Protein AF-A0A8T5UAJ2-F1 (afdb_monomer_lite)

Radius of gyration: 27.17 Å; chains: 1; bounding box: 66×57×68 Å

Foldseek 3Di:
DDLVVVLVQQQCQLVVNADLQQLWHFFPSKIKGKEAQDPPVPPDQAHPPQFAFDWAAPQQVCLVVVVVVPPDDDPDPVVSGPDDLQSLQLLVQLSCSSYVPWQAADAFFRGKIKMWMQHNVRATAIWIFTQGPVGTTITWDDQPRPVDPPDPDRRGDPVNVVSHDDTSNPDDPVRVVVVSVGVVVRSVVGDGHWDWYQHCNVVSQWIWIADPNGTDTDGDPDPPPPFQQDWLALCATRVLVVLLVVLVVLLVVQADPVRCVVQVDHRDLVCSQVSCVSSVVVLVVVLVVVQFLSSLLSSLLNLLQSLADQDPVSLVSNLVLLDLVLVQPQAPDPVSSVSSVVNSVVSNVCSVPRGSGHRDDRDHTYPVNVVVVCVVVVNPDDDDRGHRGRHNDPDPD

pLDDT: mean 83.96, std 14.69, range [37.41, 98.5]

Structure (mmCIF, N/CA/C/O backbone):
data_AF-A0A8T5UAJ2-F1
#
_entry.id   AF-A0A8T5UAJ2-F1
#
loop_
_atom_site.group_PDB
_atom_site.id
_atom_site.type_symbol
_atom_site.label_atom_id
_atom_site.label_alt_id
_atom_site.label_comp_id
_atom_site.label_asym_id
_atom_site.label_entity_id
_atom_site.label_seq_id
_atom_site.pdbx_PDB_ins_code
_atom_site.Cartn_x
_atom_site.Cartn_y
_atom_site.Cartn_z
_atom_site.occupancy
_atom_site.B_iso_or_equiv
_atom_site.auth_seq_id
_atom_site.auth_comp_id
_atom_site.auth_asym_id
_atom_site.auth_atom_id
_atom_site.pdbx_PDB_model_num
ATOM 1 N N . MET A 1 1 ? 13.745 -21.045 -14.277 1.00 70.88 1 MET A N 1
ATOM 2 C CA . MET A 1 1 ? 14.741 -20.626 -15.303 1.00 70.88 1 MET A CA 1
ATOM 3 C C . MET A 1 1 ? 16.163 -20.759 -14.743 1.00 70.88 1 MET A C 1
ATOM 5 O O . MET A 1 1 ? 16.315 -20.588 -13.545 1.00 70.88 1 MET A O 1
ATOM 9 N N . ARG A 1 2 ? 17.197 -21.094 -15.539 1.00 84.75 2 ARG A N 1
ATOM 10 C CA . ARG A 1 2 ? 18.600 -21.159 -15.047 1.00 84.75 2 ARG A CA 1
ATOM 11 C C . ARG A 1 2 ? 19.283 -19.787 -15.145 1.00 84.75 2 ARG A C 1
ATOM 13 O O . ARG A 1 2 ? 19.050 -19.082 -16.123 1.00 84.75 2 ARG A O 1
ATOM 20 N N . ILE A 1 3 ? 20.161 -19.441 -14.202 1.00 87.56 3 ILE A N 1
ATOM 21 C CA . ILE A 1 3 ? 20.827 -18.122 -14.130 1.00 87.56 3 ILE A CA 1
ATOM 22 C C . ILE A 1 3 ? 21.667 -17.830 -15.381 1.00 87.56 3 ILE A C 1
ATOM 24 O O . ILE A 1 3 ? 21.545 -16.761 -15.968 1.00 87.56 3 ILE A O 1
ATOM 28 N N . ASN A 1 4 ? 22.407 -18.814 -15.897 1.00 89.81 4 ASN A N 1
ATOM 29 C CA . ASN A 1 4 ? 23.166 -18.648 -17.146 1.00 89.81 4 ASN A CA 1
ATOM 30 C C . ASN A 1 4 ? 22.282 -18.296 -18.353 1.00 89.81 4 ASN A C 1
ATOM 32 O O . ASN A 1 4 ? 22.700 -17.560 -19.244 1.00 89.81 4 ASN A O 1
ATOM 36 N N . HIS A 1 5 ? 21.049 -18.810 -18.388 1.00 92.25 5 HIS A N 1
ATOM 37 C CA . HIS A 1 5 ? 20.102 -18.453 -19.439 1.00 92.25 5 HIS A CA 1
ATOM 38 C C . HIS A 1 5 ? 19.640 -17.000 -19.294 1.00 92.25 5 HIS A C 1
ATOM 40 O O . HIS A 1 5 ? 19.533 -16.294 -20.289 1.00 92.25 5 HIS A O 1
ATOM 46 N N . LEU A 1 6 ? 19.440 -16.543 -18.058 1.00 91.56 6 LEU A N 1
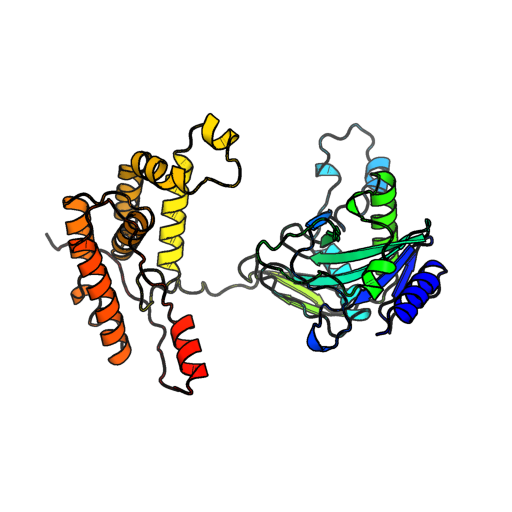ATOM 47 C CA . LEU A 1 6 ? 19.087 -15.164 -17.740 1.00 91.56 6 LEU A CA 1
ATOM 48 C C . LEU A 1 6 ? 20.170 -14.174 -18.186 1.00 91.56 6 LEU A C 1
ATOM 50 O O . LEU A 1 6 ? 19.875 -13.211 -18.888 1.00 91.56 6 LEU A O 1
ATOM 54 N N . ILE A 1 7 ? 21.430 -14.459 -17.854 1.00 94.38 7 ILE A N 1
ATOM 55 C CA . ILE A 1 7 ? 22.586 -13.634 -18.240 1.00 94.38 7 ILE A CA 1
ATOM 56 C C . ILE A 1 7 ? 22.738 -13.575 -19.763 1.00 94.38 7 ILE A C 1
ATOM 58 O O . ILE A 1 7 ? 23.005 -12.513 -20.333 1.00 94.38 7 ILE A O 1
ATOM 62 N N . LYS A 1 8 ? 22.534 -14.714 -20.435 1.00 96.44 8 LYS A N 1
ATOM 63 C CA . LYS A 1 8 ? 22.551 -14.781 -21.896 1.00 96.44 8 LYS A CA 1
ATOM 64 C C . LYS A 1 8 ? 21.455 -13.901 -22.498 1.00 96.44 8 LYS A C 1
ATOM 66 O O . LYS A 1 8 ? 21.767 -13.057 -23.329 1.00 96.44 8 LYS A O 1
ATOM 71 N N . LEU A 1 9 ? 20.208 -14.064 -22.055 1.00 96.94 9 LEU A N 1
ATOM 72 C CA . LEU A 1 9 ? 19.067 -13.313 -22.583 1.00 96.94 9 LEU A CA 1
ATOM 73 C C . LEU A 1 9 ? 19.232 -11.799 -22.399 1.00 96.94 9 LEU A C 1
ATOM 75 O O . LEU A 1 9 ? 18.993 -11.046 -23.338 1.00 96.94 9 LEU A O 1
ATOM 79 N N . VAL A 1 10 ? 19.677 -11.342 -21.222 1.00 96.94 10 VAL A N 1
ATOM 80 C CA . VAL A 1 10 ? 19.832 -9.900 -20.968 1.00 96.94 10 VAL A CA 1
ATOM 81 C C . VAL A 1 10 ? 20.976 -9.319 -21.800 1.00 96.94 10 VAL A C 1
ATOM 83 O O . VAL A 1 10 ? 20.905 -8.179 -22.248 1.00 96.94 10 VAL A O 1
ATOM 86 N N . SER A 1 11 ? 22.017 -10.117 -22.056 1.00 97.69 11 SER A N 1
ATOM 87 C CA . SER A 1 11 ? 23.124 -9.720 -22.926 1.00 97.69 11 SER A CA 1
ATOM 88 C C . SER A 1 11 ? 22.695 -9.641 -24.387 1.00 97.69 11 SER A C 1
ATOM 90 O O . SER A 1 11 ? 22.998 -8.652 -25.040 1.00 97.69 11 SER A O 1
ATOM 92 N N . GLU A 1 12 ? 21.944 -10.628 -24.876 1.00 98.00 12 GLU A N 1
ATOM 93 C CA . GLU A 1 12 ? 21.398 -10.623 -26.237 1.00 98.00 12 GLU A CA 1
ATOM 94 C C . GLU A 1 12 ? 20.466 -9.425 -26.465 1.00 98.00 12 GLU A C 1
ATOM 96 O O . GLU A 1 12 ? 20.562 -8.770 -27.502 1.00 98.00 12 GLU A O 1
ATOM 101 N N . ALA A 1 13 ? 19.627 -9.079 -25.485 1.00 97.69 13 ALA A N 1
ATOM 102 C CA . ALA A 1 13 ? 18.796 -7.880 -25.563 1.00 97.69 13 ALA A CA 1
ATOM 103 C C . ALA A 1 13 ? 19.603 -6.580 -25.584 1.00 97.69 13 ALA A C 1
ATOM 105 O O . ALA A 1 13 ? 19.262 -5.686 -26.358 1.00 97.69 13 ALA A O 1
ATOM 106 N N . ALA A 1 14 ? 20.671 -6.473 -24.787 1.00 97.50 14 ALA A N 1
ATOM 107 C CA . ALA A 1 14 ? 21.584 -5.332 -24.861 1.00 97.50 14 ALA A CA 1
ATOM 108 C C . ALA A 1 14 ? 22.185 -5.181 -26.272 1.00 97.50 14 ALA A C 1
ATOM 110 O O . ALA A 1 14 ? 22.312 -4.065 -26.763 1.00 97.50 14 ALA A O 1
ATOM 111 N N . ASP A 1 15 ? 22.435 -6.293 -26.967 1.00 97.38 15 ASP A N 1
ATOM 112 C CA . ASP A 1 15 ? 22.901 -6.315 -28.361 1.00 97.38 15 ASP A CA 1
ATOM 113 C C . ASP A 1 15 ? 21.762 -6.123 -29.395 1.00 97.38 15 ASP A C 1
ATOM 115 O O . ASP A 1 15 ? 21.952 -6.342 -30.594 1.00 97.38 15 ASP A O 1
ATOM 119 N N . GLY A 1 16 ? 20.554 -5.755 -28.951 1.00 95.12 16 GLY A N 1
ATOM 120 C CA . GLY A 1 16 ? 19.389 -5.492 -29.801 1.00 95.12 16 GLY A CA 1
ATOM 121 C C . GLY A 1 16 ? 18.594 -6.731 -30.230 1.00 95.12 16 GLY A C 1
ATOM 122 O O . GLY A 1 16 ? 17.688 -6.616 -31.056 1.00 95.12 16 GLY A O 1
ATOM 123 N N . LYS A 1 17 ? 18.894 -7.920 -29.690 1.00 97.44 17 LYS A N 1
ATOM 124 C CA . LYS A 1 17 ? 18.150 -9.162 -29.968 1.00 97.44 17 LYS A CA 1
ATOM 125 C C . LYS A 1 17 ? 17.046 -9.362 -28.936 1.00 97.44 17 LYS A C 1
ATOM 127 O O . LYS A 1 17 ? 17.226 -10.011 -27.909 1.00 97.44 17 LYS A O 1
ATOM 132 N N . GLU A 1 18 ? 15.890 -8.785 -29.223 1.00 95.44 18 GLU A N 1
ATOM 133 C CA . GLU A 1 18 ? 14.736 -8.817 -28.326 1.00 95.44 18 GLU A CA 1
ATOM 134 C C . GLU A 1 18 ? 13.964 -10.137 -28.404 1.00 95.44 18 GLU A C 1
ATOM 136 O O . GLU A 1 18 ? 13.929 -10.810 -29.436 1.00 95.44 18 GLU A O 1
ATOM 141 N N . ASN A 1 19 ? 13.298 -10.495 -27.307 1.00 96.81 19 ASN A N 1
ATOM 142 C CA . ASN A 1 19 ? 12.440 -11.669 -27.242 1.00 96.81 19 ASN A CA 1
ATOM 143 C C . ASN A 1 19 ? 11.253 -11.408 -26.309 1.00 96.81 19 ASN A C 1
ATOM 145 O O . ASN A 1 19 ? 11.292 -11.714 -25.117 1.00 96.81 19 ASN A O 1
ATOM 149 N N . PHE A 1 20 ? 10.167 -10.873 -26.870 1.00 96.06 20 PHE A N 1
ATOM 150 C CA . PHE A 1 20 ? 8.977 -10.508 -26.096 1.00 96.06 20 PHE A CA 1
ATOM 151 C C . PHE A 1 20 ? 8.305 -11.710 -25.422 1.00 96.06 20 PHE A C 1
ATOM 153 O O . PHE A 1 20 ? 7.755 -11.558 -24.337 1.00 96.06 20 PHE A O 1
ATOM 160 N N . LYS A 1 21 ? 8.379 -12.911 -26.021 1.00 94.06 21 LYS A N 1
ATOM 161 C CA . LYS A 1 21 ? 7.822 -14.140 -25.419 1.00 94.06 21 LYS A CA 1
ATOM 162 C C . LYS A 1 21 ? 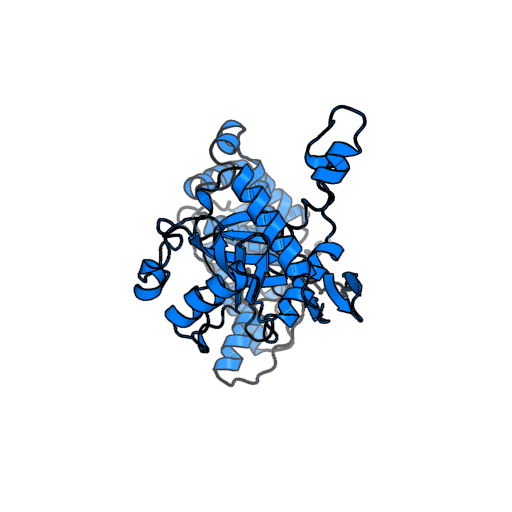8.523 -14.502 -24.117 1.00 94.06 21 LYS A C 1
ATOM 164 O O . LYS A 1 21 ? 7.894 -15.000 -23.193 1.00 94.06 21 LYS A O 1
ATOM 169 N N . GLU A 1 22 ? 9.819 -14.230 -24.064 1.00 94.25 22 GLU A N 1
ATOM 170 C CA . GLU A 1 22 ? 10.644 -14.384 -22.874 1.00 94.25 22 GLU A CA 1
ATOM 171 C C . GLU A 1 22 ? 10.717 -13.081 -22.070 1.00 94.25 22 GLU A C 1
ATOM 173 O O . GLU A 1 22 ? 11.621 -12.936 -21.256 1.00 94.25 22 GLU A O 1
ATOM 178 N N . GLY A 1 23 ? 9.832 -12.102 -22.287 1.00 96.00 23 GLY A N 1
ATOM 179 C CA . GLY A 1 23 ? 9.829 -10.833 -21.557 1.00 96.00 23 GLY A CA 1
ATOM 180 C C . GLY A 1 23 ? 11.151 -10.058 -21.626 1.00 96.00 23 GLY A C 1
ATOM 181 O O . GLY A 1 23 ? 11.521 -9.421 -20.642 1.00 96.00 23 GLY A O 1
ATOM 182 N N . VAL A 1 24 ? 11.895 -10.173 -22.732 1.00 97.44 24 VAL A N 1
ATOM 183 C CA . VAL A 1 24 ? 13.227 -9.576 -22.916 1.00 97.44 24 VAL A CA 1
ATOM 184 C C . VAL A 1 24 ? 13.169 -8.456 -23.949 1.00 97.44 24 VAL A C 1
ATOM 186 O O . VAL A 1 24 ? 12.731 -8.678 -25.081 1.00 97.44 24 VAL A O 1
ATOM 189 N N . ILE A 1 25 ? 13.660 -7.278 -23.578 1.00 98.44 25 ILE A N 1
ATOM 190 C CA . ILE A 1 25 ? 13.761 -6.089 -24.436 1.00 98.44 25 ILE A CA 1
ATOM 191 C C . ILE A 1 25 ? 15.080 -5.364 -24.166 1.00 98.44 25 ILE A C 1
ATOM 193 O O . ILE A 1 25 ? 15.676 -5.553 -23.106 1.00 98.44 25 ILE A O 1
ATOM 197 N N . GLY A 1 26 ? 15.542 -4.518 -25.083 1.00 97.81 26 GLY A N 1
ATOM 198 C CA . GLY A 1 26 ? 16.776 -3.757 -24.858 1.00 97.81 26 GLY A CA 1
ATOM 199 C C . GLY A 1 26 ? 16.869 -2.483 -25.680 1.00 97.81 26 GLY A C 1
ATOM 200 O O . GLY A 1 26 ? 16.211 -2.354 -26.703 1.00 97.81 26 GLY A O 1
ATOM 201 N N . PHE A 1 27 ? 17.645 -1.501 -25.238 1.00 97.25 27 PHE A N 1
ATOM 202 C CA . PHE A 1 27 ? 17.799 -0.218 -25.929 1.00 97.25 27 PHE A CA 1
ATOM 203 C C . PHE A 1 27 ? 19.139 0.423 -25.565 1.00 97.25 27 PHE A C 1
ATOM 205 O O . PHE A 1 27 ? 19.520 0.390 -24.403 1.00 97.25 27 PHE A O 1
ATOM 212 N N . ASN A 1 28 ? 19.862 1.002 -26.530 1.00 94.75 28 ASN A N 1
ATOM 213 C CA . ASN A 1 28 ? 21.161 1.660 -26.302 1.00 94.75 28 ASN A CA 1
ATOM 214 C C . ASN A 1 28 ? 22.142 0.845 -25.432 1.00 94.75 28 ASN A C 1
ATOM 216 O O . ASN A 1 28 ? 22.725 1.367 -24.487 1.00 94.75 28 ASN A O 1
ATOM 220 N N . ASN A 1 29 ? 22.327 -0.444 -25.739 1.00 97.81 29 ASN A N 1
ATOM 221 C CA . ASN A 1 29 ? 23.170 -1.374 -24.972 1.00 97.81 29 ASN A CA 1
ATOM 222 C C . ASN A 1 29 ? 22.697 -1.666 -23.534 1.00 97.81 29 ASN A C 1
ATOM 224 O O . ASN A 1 29 ? 23.410 -2.331 -22.780 1.00 97.81 29 ASN A O 1
ATOM 228 N N . TYR A 1 30 ? 21.497 -1.225 -23.156 1.00 98.44 30 TYR A N 1
ATOM 229 C CA . TYR A 1 30 ? 20.784 -1.755 -22.001 1.00 98.44 30 TYR A CA 1
ATOM 230 C C . TYR A 1 30 ? 19.978 -2.989 -22.397 1.00 98.44 30 TYR A C 1
ATOM 232 O O . TYR A 1 30 ? 19.309 -2.999 -23.430 1.00 98.44 30 TYR A O 1
ATOM 240 N N . GLY A 1 31 ? 20.010 -4.013 -21.552 1.00 98.50 31 GLY A N 1
ATOM 241 C CA . GLY A 1 31 ? 19.143 -5.182 -21.650 1.00 98.50 31 GLY A CA 1
ATOM 242 C C . GLY A 1 31 ? 18.253 -5.291 -20.421 1.00 98.50 31 GLY A C 1
ATOM 243 O O . GLY A 1 31 ? 18.715 -5.072 -19.300 1.00 98.50 31 GLY A O 1
ATOM 244 N N . PHE A 1 32 ? 16.993 -5.662 -20.627 1.00 98.38 32 PHE A N 1
ATOM 245 C CA . PHE A 1 32 ? 15.985 -5.791 -19.582 1.00 98.38 32 PHE A CA 1
ATOM 246 C C . PHE A 1 32 ? 15.244 -7.119 -19.720 1.00 98.38 32 PHE A C 1
ATOM 248 O O . PHE A 1 32 ? 14.798 -7.491 -20.806 1.00 98.38 32 PHE A O 1
ATOM 255 N N . ILE A 1 33 ? 15.078 -7.821 -18.603 1.00 97.19 33 ILE A N 1
ATOM 256 C CA . ILE A 1 33 ? 14.249 -9.025 -18.498 1.00 97.19 33 ILE A CA 1
ATOM 257 C C . ILE A 1 33 ? 13.166 -8.768 -17.461 1.00 97.19 33 ILE A C 1
ATOM 259 O O . ILE A 1 33 ? 13.499 -8.465 -16.321 1.00 97.19 33 ILE A O 1
ATOM 263 N N . PHE A 1 34 ? 11.900 -8.962 -17.826 1.00 95.50 34 PHE A N 1
ATOM 264 C CA . PHE A 1 34 ? 10.745 -8.774 -16.942 1.00 95.50 34 PHE A CA 1
ATOM 265 C C . PHE A 1 34 ? 10.103 -10.101 -16.557 1.00 95.50 34 PHE A C 1
ATOM 267 O O . PHE A 1 34 ? 9.865 -10.961 -17.407 1.00 95.50 34 PHE A O 1
ATOM 274 N N . ARG A 1 35 ? 9.794 -10.290 -15.276 1.00 92.12 35 ARG A N 1
ATOM 275 C CA . ARG A 1 35 ? 9.224 -11.535 -14.746 1.00 92.12 35 ARG A CA 1
ATOM 276 C C . ARG A 1 35 ? 8.264 -11.253 -13.596 1.00 92.12 35 ARG A C 1
ATOM 278 O O . ARG A 1 35 ? 8.435 -10.311 -12.832 1.00 92.12 35 ARG A O 1
ATOM 285 N N . ASN A 1 36 ? 7.261 -12.113 -13.453 1.00 87.81 36 ASN A N 1
ATOM 286 C CA . ASN A 1 36 ? 6.364 -12.072 -12.302 1.00 87.81 36 ASN A CA 1
ATOM 287 C C . ASN A 1 36 ? 7.090 -12.563 -11.032 1.00 87.81 36 ASN A C 1
ATOM 289 O O . ASN A 1 36 ? 7.957 -13.432 -11.126 1.00 87.81 36 ASN A O 1
ATOM 293 N N . PHE A 1 37 ? 6.684 -12.084 -9.857 1.00 77.31 37 PHE A N 1
ATOM 294 C CA . PHE A 1 37 ? 7.199 -12.478 -8.534 1.00 77.31 37 PHE A CA 1
ATOM 295 C C . PHE A 1 37 ? 6.697 -13.853 -8.059 1.00 77.31 37 PHE A C 1
ATOM 297 O O . PHE A 1 37 ? 6.570 -14.113 -6.866 1.00 77.31 37 PHE A O 1
ATOM 304 N N . ASP A 1 38 ? 6.368 -14.751 -8.985 1.00 66.94 38 ASP A N 1
ATOM 305 C CA . ASP A 1 38 ? 5.757 -16.029 -8.647 1.00 66.94 38 ASP A CA 1
ATOM 306 C C . ASP A 1 38 ? 6.746 -16.955 -7.916 1.00 66.94 38 ASP A C 1
ATOM 308 O O . ASP A 1 38 ? 7.627 -17.577 -8.521 1.00 66.94 38 ASP A O 1
ATOM 312 N N . TYR A 1 39 ? 6.560 -17.049 -6.597 1.00 52.44 39 TYR A N 1
ATOM 313 C CA . TYR A 1 39 ? 7.320 -17.910 -5.694 1.00 52.44 39 TYR A CA 1
ATOM 314 C C . TYR A 1 39 ? 7.112 -19.403 -6.001 1.00 52.44 39 TYR A C 1
ATOM 316 O O . TYR A 1 39 ? 8.012 -20.214 -5.782 1.00 52.44 39 TYR A O 1
ATOM 324 N N . ILE A 1 40 ? 5.959 -19.781 -6.570 1.00 51.12 40 ILE A N 1
ATOM 325 C CA . ILE A 1 40 ? 5.617 -21.179 -6.861 1.00 51.12 40 ILE A CA 1
ATOM 326 C C . ILE A 1 40 ? 6.391 -21.674 -8.086 1.00 51.12 40 ILE A C 1
ATOM 328 O O . ILE A 1 40 ? 6.945 -22.774 -8.065 1.00 51.12 40 ILE A O 1
ATOM 332 N N . SER A 1 41 ? 6.491 -20.868 -9.148 1.00 53.31 41 SER A N 1
ATOM 333 C CA . SER A 1 41 ? 7.194 -21.284 -10.370 1.00 53.31 41 SER A CA 1
ATOM 334 C C . SER A 1 41 ? 8.720 -21.141 -10.315 1.00 53.31 41 SER A C 1
ATOM 336 O O . SER A 1 41 ? 9.392 -21.552 -11.265 1.00 53.31 41 SER A O 1
ATOM 338 N N . LYS A 1 42 ? 9.291 -20.581 -9.231 1.00 58.53 42 LYS A N 1
ATOM 339 C CA . LYS A 1 42 ? 10.738 -20.282 -9.088 1.00 58.53 42 LYS A CA 1
ATOM 340 C C . LYS A 1 42 ? 11.312 -19.519 -10.288 1.00 58.53 42 LYS A C 1
ATOM 342 O O . LYS A 1 42 ? 12.479 -19.673 -10.658 1.00 58.53 42 LYS A O 1
ATOM 347 N N . ASN A 1 43 ? 10.460 -18.753 -10.960 1.00 61.44 43 ASN A N 1
ATOM 348 C CA . ASN A 1 43 ? 10.852 -17.964 -12.116 1.00 61.44 43 ASN A CA 1
ATOM 349 C C . ASN A 1 43 ? 11.337 -16.580 -11.720 1.00 61.44 43 ASN A C 1
ATOM 351 O O . ASN A 1 43 ? 11.915 -15.930 -12.578 1.00 61.44 43 ASN A O 1
ATOM 355 N N . SER A 1 44 ? 11.142 -16.181 -10.460 1.00 61.69 44 SER A N 1
ATOM 356 C CA . SER A 1 44 ? 11.777 -15.032 -9.828 1.00 61.69 44 SER A CA 1
ATOM 357 C C . SER A 1 44 ? 12.876 -15.490 -8.878 1.00 61.69 44 SER A C 1
ATOM 359 O O . SER A 1 44 ? 12.707 -16.482 -8.168 1.00 61.69 44 SER A O 1
ATOM 361 N N . PHE A 1 45 ? 13.988 -14.756 -8.855 1.00 67.19 45 PHE A N 1
ATOM 362 C CA . PHE A 1 45 ? 15.027 -14.917 -7.832 1.00 67.19 45 PHE A CA 1
ATOM 363 C C . PHE A 1 45 ? 14.824 -13.978 -6.642 1.00 67.19 45 PHE A C 1
ATOM 365 O O . PHE A 1 45 ? 15.627 -14.021 -5.719 1.00 67.19 45 PHE A O 1
ATOM 372 N N . ILE A 1 46 ? 13.777 -13.146 -6.675 1.00 66.69 46 ILE A N 1
ATOM 373 C CA . ILE A 1 46 ? 13.498 -12.100 -5.690 1.00 66.69 46 ILE A CA 1
ATOM 374 C C . ILE A 1 46 ? 12.077 -12.255 -5.118 1.00 66.69 46 ILE A C 1
ATOM 376 O O . ILE A 1 46 ? 11.167 -12.706 -5.824 1.00 66.69 46 ILE A O 1
ATOM 380 N N . ILE A 1 47 ? 11.883 -11.853 -3.863 1.00 61.75 47 ILE A N 1
ATOM 381 C CA . ILE A 1 47 ? 10.564 -11.713 -3.220 1.00 61.75 47 ILE A CA 1
ATOM 382 C C . ILE A 1 47 ? 10.086 -10.267 -3.445 1.00 61.75 47 ILE A C 1
ATOM 384 O O . ILE A 1 47 ? 10.913 -9.372 -3.551 1.00 61.75 47 ILE A O 1
ATOM 388 N N . GLY A 1 48 ? 8.780 -10.020 -3.596 1.00 58.00 48 GLY A N 1
ATOM 389 C CA . GLY A 1 48 ? 8.245 -8.665 -3.848 1.00 58.00 48 GLY A CA 1
ATOM 390 C C . GLY A 1 48 ? 8.484 -7.672 -2.706 1.00 58.00 48 GLY A C 1
ATOM 391 O O . GLY A 1 48 ? 8.612 -6.471 -2.941 1.00 58.00 48 GLY A O 1
ATOM 392 N N . ASP A 1 49 ? 8.608 -8.190 -1.488 1.00 57.84 49 ASP A N 1
ATOM 393 C CA . ASP A 1 49 ? 8.747 -7.410 -0.266 1.00 57.84 49 ASP A CA 1
ATOM 394 C C . ASP A 1 49 ? 10.211 -7.014 -0.023 1.00 57.84 49 ASP A C 1
ATOM 396 O O . ASP A 1 49 ? 11.083 -7.873 0.097 1.00 57.84 49 ASP A O 1
ATOM 400 N N . GLY A 1 50 ? 10.486 -5.709 0.104 1.00 61.56 50 GLY A N 1
ATOM 401 C CA . GLY A 1 50 ? 11.787 -5.202 0.569 1.00 61.56 50 GLY A CA 1
ATOM 402 C C . GLY A 1 50 ? 12.607 -4.378 -0.428 1.00 61.56 50 GLY A C 1
ATOM 403 O O . GLY A 1 50 ? 13.691 -3.919 -0.067 1.00 61.56 50 GLY A O 1
ATOM 404 N N . SER A 1 51 ? 12.116 -4.129 -1.649 1.00 73.44 51 SER A N 1
ATOM 405 C CA . SER A 1 51 ? 12.788 -3.184 -2.554 1.00 73.44 51 SER A CA 1
ATOM 406 C C . SER A 1 51 ? 12.593 -1.740 -2.084 1.00 73.44 51 SER A C 1
ATOM 408 O O . SER A 1 51 ? 11.461 -1.312 -1.856 1.00 73.44 51 SER A O 1
ATOM 410 N N . SER A 1 52 ? 13.676 -0.968 -2.006 1.00 80.94 52 SER A N 1
ATOM 411 C CA . SER A 1 52 ? 13.614 0.461 -1.689 1.00 80.94 52 SER A CA 1
ATOM 412 C C . SER A 1 52 ? 13.398 1.277 -2.951 1.00 80.94 52 SER A C 1
ATOM 414 O O . SER A 1 52 ? 14.038 1.023 -3.971 1.00 80.94 52 SER A O 1
ATOM 416 N N . LYS A 1 53 ? 12.529 2.289 -2.894 1.00 86.19 53 LYS A N 1
ATOM 417 C CA . LYS A 1 53 ? 12.305 3.181 -4.037 1.00 86.19 53 LYS A CA 1
ATOM 418 C C . LYS A 1 53 ? 13.617 3.866 -4.445 1.00 86.19 53 LYS A C 1
ATOM 420 O O . LYS A 1 53 ? 14.225 4.559 -3.635 1.00 86.19 53 LYS A O 1
ATOM 425 N N . LEU A 1 54 ? 14.009 3.697 -5.708 1.00 88.31 54 LEU A N 1
ATOM 426 C CA . LEU A 1 54 ? 15.152 4.363 -6.332 1.00 88.31 54 LEU A CA 1
ATOM 427 C C . LEU A 1 54 ? 14.713 5.680 -6.978 1.00 88.31 54 LEU A C 1
ATOM 429 O O . LEU A 1 54 ? 15.209 6.747 -6.630 1.00 88.31 54 LEU A O 1
ATOM 433 N N . CYS A 1 55 ? 13.758 5.611 -7.905 1.00 87.50 55 CYS A N 1
ATOM 434 C CA . CYS A 1 55 ? 13.277 6.768 -8.656 1.00 87.50 55 CYS A CA 1
ATOM 435 C C . CYS A 1 55 ? 11.823 6.583 -9.113 1.00 87.50 55 CYS A C 1
ATOM 437 O O . CYS A 1 55 ? 11.284 5.474 -9.119 1.00 87.50 55 CYS A O 1
ATOM 439 N N . SER A 1 56 ? 11.171 7.690 -9.471 1.00 85.56 56 SER A N 1
ATOM 440 C CA . SER A 1 56 ? 9.914 7.663 -10.228 1.00 85.56 56 SER A CA 1
ATOM 441 C C . SER A 1 56 ? 10.216 7.622 -11.728 1.00 85.56 56 SER A C 1
ATOM 443 O O . SER A 1 56 ? 11.227 8.169 -12.160 1.00 85.56 56 SER A O 1
ATOM 445 N N . ILE A 1 57 ? 9.312 7.048 -12.515 1.00 84.38 57 ILE A N 1
ATOM 446 C CA . ILE A 1 57 ? 9.383 6.990 -13.984 1.00 84.38 57 ILE A CA 1
ATOM 447 C C . ILE A 1 57 ? 8.055 7.432 -14.598 1.00 84.38 57 ILE A C 1
ATOM 449 O O . ILE A 1 57 ? 7.077 7.607 -13.875 1.00 84.38 57 ILE A O 1
ATOM 453 N N . GLY A 1 58 ? 8.018 7.715 -15.902 1.00 72.94 58 GLY A N 1
ATOM 454 C CA . GLY A 1 58 ? 6.842 8.274 -16.581 1.00 72.94 58 GLY A CA 1
ATOM 455 C C . GLY A 1 58 ? 6.601 9.762 -16.296 1.00 72.94 58 GLY A C 1
ATOM 456 O O . GLY A 1 58 ? 6.182 10.507 -17.182 1.00 72.94 58 GLY A O 1
ATOM 457 N N . ALA A 1 59 ? 6.972 10.242 -15.102 1.00 57.66 59 ALA A N 1
ATOM 458 C CA . ALA A 1 59 ? 6.961 11.660 -14.728 1.00 57.66 59 ALA A CA 1
ATOM 459 C C . ALA A 1 59 ? 7.971 12.513 -15.525 1.00 57.66 59 ALA A C 1
ATOM 461 O O . ALA A 1 59 ? 7.792 13.726 -15.639 1.00 57.66 59 ALA A O 1
ATOM 462 N N . PHE A 1 60 ? 9.008 11.878 -16.082 1.00 51.12 60 PHE A N 1
ATOM 463 C CA . PHE A 1 60 ? 10.084 12.525 -16.839 1.00 51.12 60 PHE A CA 1
ATOM 464 C C . PHE A 1 60 ? 9.797 12.641 -18.338 1.00 51.12 60 PHE A C 1
ATOM 466 O O . PHE A 1 60 ? 10.562 13.282 -19.065 1.00 51.12 60 PHE A O 1
ATOM 473 N N . LYS A 1 61 ? 8.671 12.085 -18.806 1.00 52.41 61 LYS A N 1
ATOM 474 C CA . LYS A 1 61 ? 8.274 12.180 -20.206 1.00 52.41 61 LYS A CA 1
ATOM 475 C C . LYS A 1 61 ? 8.210 13.652 -20.623 1.00 52.41 61 LYS A C 1
ATOM 477 O O . LYS A 1 61 ? 7.463 14.468 -20.068 1.00 52.41 61 LYS A O 1
ATOM 482 N N . ASP A 1 62 ? 9.018 13.971 -21.628 1.00 50.69 62 ASP A N 1
ATOM 483 C CA . ASP A 1 62 ? 9.190 15.298 -22.209 1.00 50.69 62 ASP A CA 1
ATOM 484 C C . ASP A 1 62 ? 9.934 16.332 -21.346 1.00 50.69 62 ASP A C 1
ATOM 486 O O . ASP A 1 62 ? 9.916 17.496 -21.724 1.00 50.69 62 ASP A O 1
ATOM 490 N N . ILE A 1 63 ? 10.594 15.989 -20.230 1.00 58.72 63 ILE A N 1
ATOM 491 C CA . ILE A 1 63 ? 11.349 16.999 -19.453 1.00 58.72 63 ILE A CA 1
ATOM 492 C C . ILE A 1 63 ? 12.433 17.651 -20.304 1.00 58.72 63 ILE A C 1
ATOM 494 O O . ILE A 1 63 ? 12.513 18.875 -20.334 1.00 58.72 63 ILE A O 1
ATOM 498 N N . TYR A 1 64 ? 13.197 16.860 -21.059 1.00 52.38 64 TYR A N 1
ATOM 499 C CA . TYR A 1 64 ? 14.214 17.393 -21.963 1.00 52.38 64 TYR A CA 1
ATOM 500 C C . TYR A 1 64 ? 13.591 18.303 -23.034 1.00 52.38 64 TYR A C 1
ATOM 502 O O . TYR A 1 64 ? 13.965 19.468 -23.151 1.00 52.38 64 TYR A O 1
ATOM 510 N N . ARG A 1 65 ? 12.547 17.832 -23.734 1.00 58.59 65 ARG A N 1
ATOM 511 C CA . ARG A 1 65 ? 11.809 18.632 -24.729 1.00 58.59 65 ARG A CA 1
ATOM 512 C C . ARG A 1 65 ? 11.249 19.931 -24.133 1.00 58.59 65 ARG A C 1
ATOM 514 O O . ARG A 1 65 ? 11.445 20.994 -24.703 1.00 58.59 65 ARG A O 1
ATOM 521 N N . LYS A 1 66 ? 10.612 19.871 -22.964 1.00 60.25 66 LYS A N 1
ATOM 522 C CA . LYS A 1 66 ? 10.036 21.032 -22.268 1.00 60.25 66 LYS A CA 1
ATOM 523 C C . LYS A 1 66 ? 11.110 21.991 -21.774 1.00 60.25 66 LYS A C 1
ATOM 525 O O . LYS A 1 66 ? 10.910 23.196 -21.831 1.00 60.25 66 LYS A O 1
ATOM 530 N N . SER A 1 67 ? 12.253 21.475 -21.321 1.00 60.06 67 SER A N 1
ATOM 531 C CA . SER A 1 67 ? 13.393 22.306 -20.928 1.00 60.06 67 SER A CA 1
ATOM 532 C C . SER A 1 67 ? 13.952 23.098 -22.114 1.00 60.06 67 SER A C 1
ATOM 534 O O . SER A 1 67 ? 14.360 24.239 -21.934 1.00 60.06 67 SER A O 1
ATOM 536 N N . LEU A 1 68 ? 13.884 22.531 -23.327 1.00 61.00 68 LEU A N 1
ATOM 537 C CA . LEU A 1 68 ? 14.236 23.209 -24.577 1.00 61.00 68 LEU A CA 1
ATOM 538 C C . LEU A 1 68 ? 13.146 24.186 -25.064 1.00 61.00 68 LEU A C 1
ATOM 540 O O . LEU A 1 68 ? 13.470 25.199 -25.677 1.00 61.00 68 LEU A O 1
ATOM 544 N N . GLU A 1 69 ? 11.865 23.898 -24.808 1.00 63.97 69 GLU A N 1
ATOM 545 C CA . GLU A 1 69 ? 10.719 24.746 -25.193 1.00 63.97 69 GLU A CA 1
ATOM 546 C C . GLU A 1 69 ? 10.492 25.940 -24.242 1.00 63.97 69 GLU A C 1
ATOM 548 O O . GLU A 1 69 ? 9.869 26.936 -24.620 1.00 63.97 69 GLU A O 1
ATOM 553 N N . LEU A 1 70 ? 10.996 25.871 -23.007 1.00 65.69 70 LEU A N 1
ATOM 554 C CA . LEU A 1 70 ? 10.898 26.944 -22.021 1.00 65.69 70 LEU A CA 1
ATOM 555 C C . LEU A 1 70 ? 11.832 28.108 -22.392 1.00 65.69 70 LEU A C 1
ATOM 557 O O . LEU A 1 70 ? 13.011 28.126 -22.051 1.00 65.69 70 LEU A O 1
ATOM 561 N N . GLN A 1 71 ? 11.283 29.139 -23.039 1.00 51.03 71 GLN A N 1
ATOM 562 C CA . GLN A 1 71 ? 11.972 30.415 -23.288 1.00 51.03 71 GLN A CA 1
ATOM 563 C C . GLN A 1 71 ? 12.050 31.299 -22.021 1.00 51.03 71 GLN A C 1
ATOM 565 O O . GLN A 1 71 ? 11.664 32.467 -22.036 1.00 51.03 71 GLN A O 1
ATOM 570 N N . GLY A 1 72 ? 12.506 30.751 -20.891 1.00 66.81 72 GLY A N 1
ATOM 571 C CA . GLY A 1 72 ? 12.644 31.493 -19.635 1.00 66.81 72 GLY A CA 1
ATOM 572 C C . GLY A 1 72 ? 13.052 30.628 -18.436 1.00 66.81 72 GLY A C 1
ATOM 573 O O . GLY A 1 72 ? 13.031 29.401 -18.522 1.00 66.81 72 GLY A O 1
ATOM 574 N N . PRO A 1 73 ? 13.432 31.248 -17.301 1.00 54.81 73 PRO A N 1
ATOM 575 C CA . PRO A 1 73 ? 13.837 30.520 -16.105 1.00 54.81 73 PRO A CA 1
ATOM 576 C C . PRO A 1 73 ? 12.667 29.731 -15.506 1.00 54.81 73 PRO A C 1
ATOM 578 O O . PRO A 1 73 ? 11.547 30.230 -15.373 1.00 54.81 73 PRO A O 1
ATOM 581 N N . LEU A 1 74 ? 12.958 28.494 -15.108 1.00 57.38 74 LEU A N 1
ATOM 582 C CA . LEU A 1 74 ? 12.030 27.607 -14.417 1.00 57.38 74 LEU A CA 1
ATOM 583 C C . LEU A 1 74 ? 11.581 28.208 -13.083 1.00 57.38 74 LEU A C 1
ATOM 585 O O . LEU A 1 74 ? 12.402 28.450 -12.200 1.00 57.38 74 LEU A O 1
ATOM 589 N N . LYS A 1 75 ? 10.268 28.425 -12.931 1.00 60.03 75 LYS A N 1
ATOM 590 C CA . LYS A 1 75 ? 9.673 28.920 -11.680 1.00 60.03 75 LYS A CA 1
ATOM 591 C C . LYS A 1 75 ? 9.674 27.844 -10.591 1.00 60.03 75 LYS A C 1
ATOM 593 O O . LYS A 1 75 ? 9.878 28.170 -9.425 1.00 60.03 75 LYS A O 1
ATOM 598 N N . SER A 1 76 ? 9.475 26.576 -10.960 1.00 52.22 76 SER A N 1
ATOM 599 C CA . SER A 1 76 ? 9.549 25.429 -10.054 1.00 52.22 76 SER A CA 1
ATOM 600 C C . SER A 1 76 ? 9.897 24.130 -10.800 1.00 52.22 76 SER A C 1
ATOM 602 O O . SER A 1 76 ? 9.361 23.895 -11.882 1.00 52.22 76 SER A O 1
ATOM 604 N N . PRO A 1 77 ? 10.697 23.211 -10.217 1.00 50.16 77 PRO A N 1
ATOM 605 C CA . PRO A 1 77 ? 10.911 21.864 -10.765 1.00 50.16 77 PRO A CA 1
ATOM 606 C C . PRO A 1 77 ? 9.616 21.059 -10.971 1.00 50.16 77 PRO A C 1
ATOM 608 O O . PRO A 1 77 ? 9.566 20.173 -11.821 1.00 50.16 77 PRO A O 1
ATOM 611 N N . LYS A 1 78 ? 8.547 21.380 -10.224 1.00 53.25 78 LYS A N 1
ATOM 612 C CA . LYS A 1 78 ? 7.221 20.760 -10.397 1.00 53.25 78 LYS A CA 1
ATOM 613 C C . LYS A 1 78 ? 6.579 21.097 -11.745 1.00 53.25 78 LYS A C 1
ATOM 615 O O . LYS A 1 78 ? 5.796 20.295 -12.234 1.00 53.25 78 LYS A O 1
ATOM 620 N N . ASP A 1 79 ? 6.944 22.221 -12.360 1.00 51.97 79 ASP A N 1
ATOM 621 C CA . ASP A 1 79 ? 6.383 22.665 -13.643 1.00 51.97 79 ASP A CA 1
ATOM 622 C C . ASP A 1 79 ? 6.864 21.792 -14.823 1.00 51.97 79 ASP A C 1
ATOM 624 O O . ASP A 1 79 ? 6.255 21.788 -15.891 1.00 51.97 79 ASP A O 1
ATOM 628 N N . LEU A 1 80 ? 7.939 21.015 -14.631 1.00 53.53 80 LEU A N 1
ATOM 629 C CA . LEU A 1 80 ? 8.435 20.030 -15.604 1.00 53.53 80 LEU A CA 1
ATOM 630 C C . LEU A 1 80 ? 7.740 18.668 -15.474 1.00 53.53 80 LEU A C 1
ATOM 632 O O . LEU A 1 80 ? 7.622 17.928 -16.456 1.00 53.53 80 LEU A O 1
ATOM 636 N N . LEU A 1 81 ? 7.265 18.344 -14.269 1.00 53.47 81 LEU A N 1
ATOM 637 C CA . LEU A 1 81 ? 6.744 17.035 -13.886 1.00 53.47 81 LEU A CA 1
ATOM 638 C C . LEU A 1 81 ? 5.223 16.980 -14.099 1.00 53.47 81 LEU A C 1
ATOM 640 O O . LEU A 1 81 ? 4.440 17.130 -13.164 1.00 53.47 81 LEU A O 1
ATOM 644 N N . ASN A 1 82 ? 4.787 16.718 -15.334 1.00 54.19 82 ASN A N 1
ATOM 645 C CA . ASN A 1 82 ? 3.381 16.401 -15.620 1.00 54.19 82 ASN A CA 1
ATOM 646 C C . ASN A 1 82 ? 3.133 14.910 -15.390 1.00 54.19 82 ASN A C 1
ATOM 648 O O . ASN A 1 82 ? 3.075 14.128 -16.341 1.00 54.19 82 ASN A O 1
ATOM 652 N N . TYR A 1 83 ? 2.976 14.517 -14.128 1.00 67.25 83 TYR A N 1
ATOM 653 C CA . TYR A 1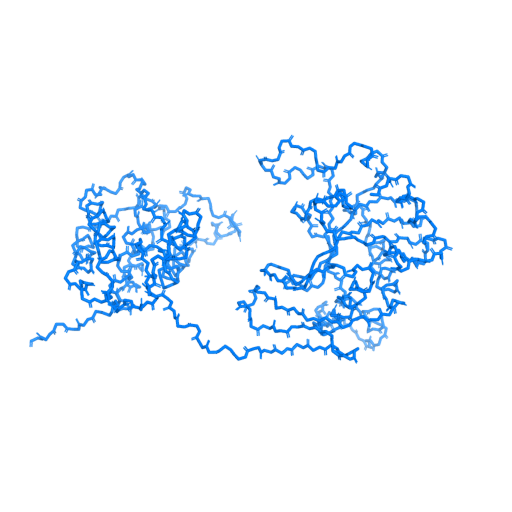 83 ? 2.476 13.184 -13.817 1.00 67.25 83 TYR A CA 1
ATOM 654 C C . TYR A 1 83 ? 1.079 13.009 -14.433 1.00 67.25 83 TYR A C 1
ATOM 656 O O . TYR A 1 83 ? 0.133 13.704 -14.061 1.00 67.25 83 TYR A O 1
ATOM 664 N N . ASN A 1 84 ? 0.954 12.097 -15.400 1.00 76.31 84 ASN A N 1
ATOM 665 C CA . ASN A 1 84 ? -0.321 11.730 -16.002 1.00 76.31 84 ASN A CA 1
ATOM 666 C C . ASN A 1 84 ? -0.534 10.222 -15.822 1.00 76.31 84 ASN A C 1
ATOM 668 O O . ASN A 1 84 ? 0.086 9.443 -16.552 1.00 76.31 84 ASN A O 1
ATOM 672 N N . PRO A 1 85 ? -1.445 9.797 -14.928 1.00 79.69 85 PRO A N 1
ATOM 673 C CA . PRO A 1 85 ? -1.637 8.383 -14.631 1.00 79.69 85 PRO A CA 1
ATOM 674 C C . PRO A 1 85 ? -2.018 7.576 -15.875 1.00 79.69 85 PRO A C 1
ATOM 676 O O . PRO A 1 85 ? -1.623 6.425 -15.985 1.00 79.69 85 PRO A O 1
ATOM 679 N N . LYS A 1 86 ? -2.703 8.167 -16.867 1.00 87.56 86 LYS A N 1
ATOM 680 C CA . LYS A 1 86 ? -3.060 7.462 -18.110 1.00 87.56 86 LYS A CA 1
ATOM 681 C C . LYS A 1 86 ? -1.850 7.105 -18.970 1.00 87.56 86 LYS A C 1
ATOM 683 O O . LYS A 1 86 ? -1.910 6.116 -19.692 1.00 87.56 86 LYS A O 1
ATOM 688 N N . HIS A 1 87 ? -0.784 7.904 -18.945 1.00 85.38 87 HIS A N 1
ATOM 689 C CA . HIS A 1 87 ? 0.426 7.583 -19.706 1.00 85.38 87 HIS A CA 1
ATOM 690 C C . HIS A 1 87 ? 1.163 6.400 -19.088 1.00 85.38 87 HIS A C 1
ATOM 692 O O . HIS A 1 87 ? 1.578 5.496 -19.806 1.00 85.38 87 HIS A O 1
ATOM 698 N N . ASP A 1 88 ? 1.235 6.376 -17.766 1.00 88.75 88 ASP A N 1
ATOM 699 C CA . ASP A 1 88 ? 1.845 5.298 -17.000 1.00 88.75 88 ASP A CA 1
ATOM 700 C C . ASP A 1 88 ? 1.165 3.938 -17.238 1.00 88.75 88 ASP A C 1
ATOM 702 O O . ASP A 1 88 ? 1.826 2.899 -17.249 1.00 88.75 88 ASP A O 1
ATOM 706 N N . LEU A 1 89 ? -0.144 3.924 -17.530 1.00 93.19 89 LEU A N 1
ATOM 707 C CA . LEU A 1 89 ? -0.862 2.690 -17.875 1.00 93.19 89 LEU A CA 1
ATOM 708 C C . LEU A 1 89 ? -0.326 2.020 -19.148 1.00 93.19 89 LEU A C 1
ATOM 710 O O . LEU A 1 89 ? -0.443 0.801 -19.265 1.00 93.19 89 LEU A O 1
ATOM 714 N N . TYR A 1 90 ? 0.308 2.756 -20.072 1.00 94.31 90 TYR A N 1
ATOM 715 C CA . TYR A 1 90 ? 0.977 2.137 -21.224 1.00 94.31 90 TYR A CA 1
ATOM 716 C C . TYR A 1 90 ? 2.125 1.225 -20.798 1.00 94.31 90 TYR A C 1
ATOM 718 O O . TYR A 1 90 ? 2.294 0.166 -21.399 1.00 94.31 90 TYR A O 1
ATOM 726 N N . PHE A 1 91 ? 2.850 1.557 -19.726 1.00 95.00 91 PHE A N 1
ATOM 727 C CA . PHE A 1 91 ? 3.833 0.631 -19.169 1.00 95.00 91 PHE A CA 1
ATOM 728 C C . PHE A 1 91 ? 3.153 -0.635 -18.650 1.00 95.00 91 PHE A C 1
ATOM 730 O O . PHE A 1 91 ? 3.613 -1.731 -18.950 1.00 95.00 91 PHE A O 1
ATOM 737 N N . GLY A 1 92 ? 2.011 -0.505 -17.970 1.00 95.12 92 GLY A N 1
ATOM 738 C CA . GLY A 1 92 ? 1.200 -1.652 -17.555 1.00 95.12 92 GLY A CA 1
ATOM 739 C C . GLY A 1 92 ? 0.826 -2.564 -18.729 1.00 95.12 92 GLY A C 1
ATOM 740 O O . GLY A 1 92 ? 1.019 -3.775 -18.657 1.00 95.12 92 GLY A O 1
ATOM 741 N N . GLY A 1 93 ? 0.373 -1.999 -19.850 1.00 96.75 93 GLY A N 1
ATOM 742 C CA . GLY A 1 93 ? -0.008 -2.783 -21.029 1.00 96.75 93 GLY A CA 1
ATOM 743 C C . GLY A 1 93 ? 1.178 -3.412 -21.766 1.00 96.75 93 GLY A C 1
ATOM 744 O O . GLY A 1 93 ? 1.071 -4.549 -22.228 1.00 96.75 93 GLY A O 1
ATOM 745 N N . ALA A 1 94 ? 2.325 -2.728 -21.831 1.00 97.31 94 ALA A N 1
ATOM 746 C CA . ALA A 1 94 ? 3.576 -3.303 -22.330 1.00 97.31 94 ALA A CA 1
ATOM 747 C C . ALA A 1 94 ? 4.029 -4.481 -21.450 1.00 97.31 94 ALA A C 1
ATOM 749 O O . ALA A 1 94 ? 4.345 -5.563 -21.945 1.00 97.31 94 ALA A O 1
ATOM 750 N N . LEU A 1 95 ? 3.979 -4.312 -20.128 1.00 96.94 95 LEU A N 1
ATOM 751 C CA . LEU A 1 95 ? 4.317 -5.360 -19.170 1.00 96.94 95 LEU A CA 1
ATOM 752 C C . LEU A 1 95 ? 3.338 -6.534 -19.214 1.00 96.94 95 LEU A C 1
ATOM 754 O O . LEU A 1 95 ? 3.776 -7.672 -19.080 1.00 96.94 95 LEU A O 1
ATOM 758 N N . ARG A 1 96 ? 2.043 -6.303 -19.468 1.00 96.38 96 ARG A N 1
ATOM 759 C CA . ARG A 1 96 ? 1.074 -7.383 -19.721 1.00 96.38 96 ARG A CA 1
ATOM 760 C C . ARG A 1 96 ? 1.490 -8.230 -20.922 1.00 96.38 96 ARG A C 1
ATOM 762 O O . ARG A 1 96 ? 1.344 -9.445 -20.873 1.00 96.38 96 ARG A O 1
ATOM 769 N N . THR A 1 97 ? 2.020 -7.615 -21.978 1.0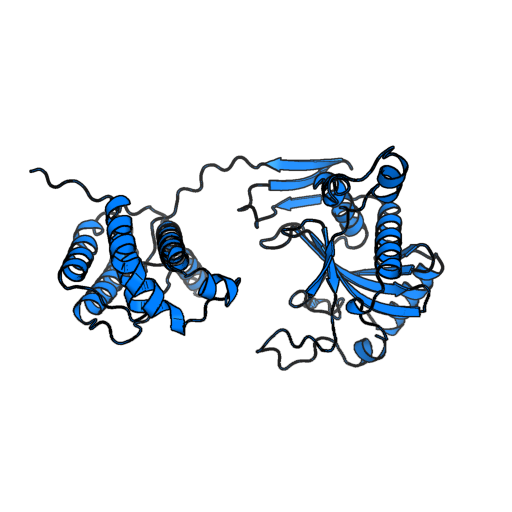0 97.06 97 THR A N 1
ATOM 770 C CA . THR A 1 97 ? 2.518 -8.339 -23.157 1.00 97.06 97 THR A CA 1
ATOM 771 C C . THR A 1 97 ? 3.766 -9.160 -22.835 1.00 97.06 97 THR A C 1
ATOM 773 O O . THR A 1 97 ? 3.847 -10.323 -23.226 1.00 97.06 97 THR A O 1
ATOM 776 N N . LEU A 1 98 ? 4.727 -8.580 -22.107 1.00 97.06 98 LEU A N 1
ATOM 777 C CA . LEU A 1 98 ? 5.979 -9.255 -21.732 1.00 97.06 98 LEU A CA 1
ATOM 778 C C . LEU A 1 98 ? 5.784 -10.329 -20.656 1.00 97.06 98 LEU A C 1
ATOM 780 O O . LEU A 1 98 ? 6.522 -11.311 -20.610 1.00 97.06 98 LEU A O 1
ATOM 784 N N . VAL A 1 99 ? 4.798 -10.138 -19.779 1.00 95.38 99 VAL A N 1
ATOM 785 C CA . VAL A 1 99 ? 4.482 -11.011 -18.647 1.00 95.38 99 VAL A CA 1
ATOM 786 C C . VAL A 1 99 ? 2.968 -11.288 -18.635 1.00 95.38 99 VAL A C 1
ATOM 788 O O . VAL A 1 99 ? 2.235 -10.736 -17.810 1.00 95.38 99 VAL A O 1
ATOM 791 N N . PRO A 1 100 ? 2.466 -12.186 -19.509 1.00 92.88 100 PRO A N 1
ATOM 792 C CA . PRO A 1 100 ? 1.026 -12.423 -19.684 1.00 92.88 100 PRO A CA 1
ATOM 793 C C . PRO A 1 100 ? 0.282 -12.892 -18.432 1.00 92.88 100 PRO A C 1
ATOM 795 O O . PRO A 1 100 ? -0.928 -12.719 -18.330 1.00 92.88 100 PRO A O 1
ATOM 798 N N . ASN A 1 101 ? 0.995 -13.469 -17.465 1.00 89.50 101 ASN A N 1
ATOM 799 C CA . ASN A 1 101 ? 0.425 -13.950 -16.205 1.00 89.50 101 ASN A CA 1
ATOM 800 C C . ASN A 1 101 ? 0.506 -12.913 -15.071 1.00 89.50 101 ASN A C 1
ATOM 802 O O . ASN A 1 101 ? 0.204 -13.242 -13.924 1.00 89.50 101 ASN A O 1
ATOM 806 N N . MET A 1 102 ? 0.945 -11.681 -15.355 1.00 89.62 102 MET A N 1
ATOM 807 C CA . MET A 1 102 ? 0.976 -10.601 -14.370 1.00 89.62 102 MET A CA 1
ATOM 808 C C . MET A 1 102 ? -0.447 -10.239 -13.940 1.00 89.62 102 MET A C 1
ATOM 810 O O . MET A 1 102 ? -1.350 -10.133 -14.776 1.00 89.62 102 MET A O 1
ATOM 814 N N . LYS A 1 103 ? -0.646 -10.061 -12.633 1.00 89.06 103 LYS A N 1
ATOM 815 C CA . LYS A 1 103 ? -1.916 -9.602 -12.067 1.00 89.06 103 LYS A CA 1
ATOM 816 C C . LYS A 1 103 ? -1.923 -8.079 -11.996 1.00 89.06 103 LYS A C 1
ATOM 818 O O . LYS A 1 103 ? -0.885 -7.470 -11.759 1.00 89.06 103 LYS A O 1
ATOM 823 N N . PHE A 1 104 ? -3.102 -7.507 -12.197 1.00 90.50 104 PHE A N 1
ATOM 824 C CA . PHE A 1 104 ? -3.351 -6.079 -12.078 1.00 90.50 104 PHE A CA 1
ATOM 825 C C . PHE A 1 104 ? -4.398 -5.853 -10.994 1.00 90.50 104 PHE A C 1
ATOM 827 O O . PHE A 1 104 ? -5.407 -6.555 -10.942 1.00 90.50 104 PHE A O 1
ATOM 834 N N . GLY A 1 105 ? -4.139 -4.873 -10.142 1.00 85.69 105 GLY A N 1
ATOM 835 C CA . GLY A 1 105 ? -4.893 -4.574 -8.935 1.00 85.69 105 GLY A CA 1
ATOM 836 C C . GLY A 1 105 ? -4.182 -5.038 -7.667 1.00 85.69 105 GLY A C 1
ATOM 837 O O . GLY A 1 105 ? -3.358 -5.954 -7.688 1.00 85.69 105 GLY A O 1
ATOM 838 N N . GLY A 1 106 ? -4.512 -4.385 -6.559 1.00 83.56 106 GLY A N 1
ATOM 839 C CA . GLY A 1 106 ? -3.900 -4.635 -5.258 1.00 83.56 106 GLY A CA 1
ATOM 840 C C . GLY A 1 106 ? -3.970 -3.415 -4.347 1.00 83.56 106 GLY A C 1
ATOM 841 O O . GLY A 1 106 ? -4.267 -2.314 -4.811 1.00 83.56 106 GLY A O 1
ATOM 842 N N . TYR A 1 107 ? -3.697 -3.633 -3.056 1.00 76.44 107 TYR A N 1
ATOM 843 C CA . TYR A 1 107 ? -3.736 -2.595 -2.023 1.00 76.44 107 TYR A CA 1
ATOM 844 C C . TYR A 1 107 ? -2.689 -1.511 -2.265 1.00 76.44 107 TYR A C 1
ATOM 846 O O . TYR A 1 107 ? -3.053 -0.411 -2.638 1.00 76.44 107 TYR A O 1
ATOM 854 N N . GLU A 1 108 ? -1.396 -1.806 -2.152 1.00 78.06 108 GLU A N 1
ATOM 855 C CA . GLU A 1 108 ? -0.354 -0.763 -2.235 1.00 78.06 108 GLU A CA 1
ATOM 856 C C . GLU A 1 108 ? 0.161 -0.496 -3.657 1.00 78.06 108 GLU A C 1
ATOM 858 O O . GLU A 1 108 ? 0.820 0.513 -3.920 1.00 78.06 108 GLU A O 1
ATOM 863 N N . SER A 1 109 ? -0.109 -1.410 -4.593 1.00 86.12 109 SER A N 1
ATOM 864 C CA . SER A 1 109 ? 0.346 -1.298 -5.980 1.00 86.12 109 SER A CA 1
ATOM 865 C C . SER A 1 109 ? -0.683 -1.848 -6.963 1.00 86.12 109 SER A C 1
ATOM 867 O O . SER A 1 109 ? -1.328 -2.862 -6.705 1.00 86.12 109 SER A O 1
ATOM 869 N N . LEU A 1 110 ? -0.828 -1.171 -8.105 1.00 89.00 110 LEU A N 1
ATOM 870 C CA . LEU A 1 110 ? -1.658 -1.630 -9.222 1.00 89.00 110 LEU A CA 1
ATOM 871 C C . LEU A 1 110 ? -0.975 -2.784 -9.964 1.00 89.00 110 LEU A C 1
ATOM 873 O O . LEU A 1 110 ? -1.639 -3.705 -10.425 1.00 89.00 110 LEU A O 1
ATOM 877 N N . PHE A 1 111 ? 0.345 -2.731 -10.095 1.00 91.31 111 PHE A N 1
ATOM 878 C CA . PHE A 1 111 ? 1.167 -3.842 -10.555 1.00 91.31 111 PHE A CA 1
ATOM 879 C C . PHE A 1 111 ? 2.584 -3.674 -10.015 1.00 91.31 111 PHE A C 1
ATOM 881 O O . PHE A 1 111 ? 3.040 -2.558 -9.758 1.00 91.31 111 PHE A O 1
ATOM 888 N N . HIS A 1 112 ? 3.302 -4.783 -9.919 1.00 90.88 112 HIS A N 1
ATOM 889 C CA . HIS A 1 112 ? 4.746 -4.805 -9.761 1.00 90.88 112 HIS A CA 1
ATOM 890 C C . HIS A 1 112 ? 5.317 -5.977 -10.558 1.00 90.88 112 HIS A C 1
ATOM 892 O O . HIS A 1 112 ? 4.692 -7.029 -10.695 1.00 90.88 112 HIS A O 1
ATOM 898 N N . VAL A 1 113 ? 6.507 -5.794 -11.109 1.00 91.94 113 VAL A N 1
ATOM 899 C CA . VAL A 1 113 ? 7.217 -6.808 -11.883 1.00 91.94 113 VAL A CA 1
ATOM 900 C C . VAL A 1 113 ? 8.689 -6.779 -11.501 1.00 91.94 113 VAL A C 1
ATOM 902 O O . VAL A 1 113 ? 9.273 -5.716 -11.274 1.00 91.94 113 VAL A O 1
ATOM 905 N N . TRP A 1 114 ? 9.291 -7.956 -11.402 1.00 90.69 114 TRP A N 1
ATOM 906 C CA . TRP A 1 114 ? 10.725 -8.070 -11.221 1.00 90.69 114 TRP A CA 1
ATOM 907 C C . TRP A 1 114 ? 11.413 -7.801 -12.558 1.00 90.69 114 TRP A C 1
ATOM 909 O O . TRP A 1 114 ? 10.999 -8.308 -13.602 1.00 90.69 114 TRP A O 1
ATOM 919 N N . MET A 1 115 ? 12.479 -7.013 -12.510 1.00 94.56 115 MET A N 1
ATOM 920 C CA . MET A 1 115 ? 13.333 -6.696 -13.637 1.00 94.56 115 MET A CA 1
ATOM 921 C C . MET A 1 115 ? 14.776 -7.127 -13.351 1.00 94.56 115 MET A C 1
ATOM 923 O O . MET A 1 115 ? 15.308 -6.864 -12.274 1.00 94.56 115 MET A O 1
ATOM 927 N N . PHE A 1 116 ? 15.441 -7.745 -14.325 1.00 94.94 116 PHE A N 1
ATOM 928 C CA . PHE A 1 116 ? 16.897 -7.884 -14.329 1.00 94.94 116 PHE A CA 1
ATOM 929 C C . PHE A 1 116 ? 17.497 -7.039 -15.441 1.00 94.94 116 PHE A C 1
ATOM 931 O O . PHE A 1 116 ? 17.018 -7.078 -16.575 1.00 94.94 116 PHE A O 1
ATOM 938 N N . VAL A 1 117 ? 18.534 -6.282 -15.101 1.00 97.50 117 VAL A N 1
ATOM 939 C CA . VAL A 1 117 ? 19.110 -5.255 -15.966 1.00 97.50 117 VAL A CA 1
ATOM 940 C C . VAL A 1 117 ? 20.559 -5.590 -16.271 1.00 97.50 117 VAL A C 1
ATOM 942 O O . VAL A 1 117 ? 21.290 -6.014 -15.379 1.00 97.50 117 VAL A O 1
ATOM 945 N N . LYS A 1 118 ? 20.979 -5.341 -17.513 1.00 98.06 118 LYS A N 1
ATOM 946 C CA . LYS A 1 118 ? 22.382 -5.173 -17.902 1.00 98.06 118 LYS A CA 1
ATOM 947 C C . LYS A 1 118 ? 22.568 -3.769 -18.469 1.00 98.06 118 LYS A C 1
ATOM 949 O O . LYS A 1 118 ? 21.804 -3.376 -19.344 1.00 98.06 118 LYS A O 1
ATOM 954 N N . THR A 1 119 ? 23.570 -3.032 -18.001 1.00 98.31 119 THR A N 1
ATOM 955 C CA . THR A 1 119 ? 23.907 -1.691 -18.512 1.00 98.31 119 THR A CA 1
ATOM 956 C C . THR A 1 119 ? 24.973 -1.753 -19.617 1.00 98.31 119 THR A C 1
ATOM 958 O O . THR A 1 119 ? 25.653 -2.779 -19.759 1.00 98.31 119 THR A O 1
ATOM 961 N N . PRO A 1 120 ? 25.223 -0.647 -20.346 1.00 97.62 120 PRO A N 1
ATOM 962 C CA . PRO A 1 120 ? 26.318 -0.553 -21.315 1.00 97.62 120 PRO A CA 1
ATOM 963 C C . PRO A 1 120 ? 27.701 -0.807 -20.699 1.00 97.62 120 PRO A C 1
ATOM 965 O O . PRO A 1 120 ? 28.606 -1.299 -21.368 1.00 97.62 120 PRO A O 1
ATOM 968 N N . LYS A 1 121 ? 27.861 -0.538 -19.395 1.00 97.44 121 LYS A N 1
ATOM 969 C CA . LYS A 1 121 ? 29.084 -0.820 -18.626 1.00 97.44 121 LYS A CA 1
ATOM 970 C C . LYS A 1 121 ? 29.165 -2.274 -18.146 1.00 97.44 121 LYS A C 1
ATOM 972 O O . LYS A 1 121 ? 29.997 -2.596 -17.305 1.00 97.44 121 LYS A O 1
ATOM 977 N N . SER A 1 122 ? 28.301 -3.156 -18.657 1.00 96.81 122 SER A N 1
ATOM 978 C CA . SER A 1 122 ? 28.167 -4.557 -18.229 1.00 96.81 122 SER A CA 1
ATOM 979 C C . SER A 1 122 ? 27.860 -4.726 -16.735 1.00 96.81 122 SER A C 1
ATOM 981 O O . SER A 1 122 ? 28.137 -5.774 -16.146 1.00 96.81 122 SER A O 1
ATOM 983 N N . GLN A 1 123 ? 27.269 -3.698 -16.121 1.00 96.81 123 GLN A N 1
ATOM 984 C CA . GLN A 1 123 ? 26.739 -3.796 -14.768 1.00 96.81 123 GLN A CA 1
ATOM 985 C C . GLN A 1 123 ? 25.434 -4.583 -14.806 1.00 96.81 123 GLN A C 1
ATOM 987 O O . GLN A 1 123 ? 24.623 -4.372 -15.704 1.00 96.81 123 GLN A O 1
ATOM 992 N N . MET A 1 124 ? 25.232 -5.474 -13.844 1.00 95.69 124 MET A N 1
ATOM 993 C CA . MET A 1 124 ? 24.090 -6.369 -13.757 1.00 95.69 124 MET A CA 1
ATOM 994 C C . MET A 1 124 ? 23.486 -6.330 -12.362 1.00 95.69 124 MET A C 1
ATOM 996 O O . MET A 1 124 ? 24.197 -6.485 -11.365 1.00 95.69 124 MET A O 1
ATOM 1000 N N . PHE A 1 125 ? 22.173 -6.117 -12.304 1.00 93.62 125 PHE A N 1
ATOM 1001 C CA . PHE A 1 125 ? 21.444 -5.964 -11.050 1.00 93.62 125 PHE A CA 1
ATOM 1002 C C . PHE A 1 125 ? 19.941 -6.253 -11.201 1.00 93.62 125 PHE A C 1
ATOM 1004 O O . PHE A 1 125 ? 19.373 -6.081 -12.286 1.00 93.62 125 PHE A O 1
ATOM 1011 N N . PRO A 1 126 ? 19.268 -6.668 -10.114 1.00 91.50 126 PRO A N 1
ATOM 1012 C CA . PRO A 1 126 ? 17.821 -6.747 -10.046 1.00 91.50 126 PRO A CA 1
ATOM 1013 C C . PRO A 1 126 ? 17.213 -5.389 -9.673 1.00 91.50 126 PRO A C 1
ATOM 1015 O O . PRO A 1 126 ? 17.776 -4.604 -8.910 1.00 91.50 126 PRO A O 1
ATOM 1018 N N . ALA A 1 127 ? 16.010 -5.148 -10.169 1.00 93.12 127 ALA A N 1
ATOM 1019 C CA . ALA A 1 127 ? 15.170 -4.017 -9.821 1.00 93.12 127 ALA A CA 1
ATOM 1020 C C . ALA A 1 127 ? 13.700 -4.457 -9.802 1.00 93.12 127 ALA A C 1
ATOM 1022 O O . ALA A 1 127 ? 13.341 -5.521 -10.307 1.00 93.12 127 ALA A O 1
ATOM 1023 N N . THR A 1 128 ? 12.844 -3.628 -9.230 1.00 92.06 128 THR A N 1
ATOM 1024 C CA . THR A 1 128 ? 11.393 -3.796 -9.238 1.00 92.06 128 THR A CA 1
ATOM 1025 C C . THR A 1 128 ? 10.801 -2.653 -10.040 1.00 92.06 128 THR A C 1
ATOM 1027 O O . THR A 1 128 ? 11.091 -1.498 -9.760 1.00 92.06 128 THR A O 1
ATOM 1030 N N . PHE A 1 129 ? 9.962 -2.941 -11.023 1.00 94.06 129 PHE A N 1
ATOM 1031 C CA . PHE A 1 129 ? 9.200 -1.925 -11.740 1.00 94.06 129 PHE A CA 1
ATOM 1032 C C . PHE A 1 129 ? 7.754 -2.011 -11.266 1.00 94.06 129 PHE A C 1
ATOM 1034 O O . PHE A 1 129 ? 7.151 -3.079 -11.339 1.00 94.06 129 PHE A O 1
ATOM 1041 N N . TYR A 1 130 ? 7.189 -0.928 -10.745 1.00 92.38 130 TYR A N 1
ATOM 1042 C CA . TYR A 1 130 ? 5.869 -0.982 -10.117 1.00 92.38 130 TYR A CA 1
ATOM 1043 C C . TYR A 1 130 ? 5.082 0.309 -10.284 1.00 92.38 130 TYR A C 1
ATOM 1045 O O . TYR A 1 130 ? 5.656 1.368 -10.512 1.00 92.38 130 TYR A O 1
ATOM 1053 N N . TYR A 1 131 ? 3.765 0.214 -10.132 1.00 91.19 131 TYR A N 1
ATOM 1054 C CA . TYR A 1 131 ? 2.855 1.349 -10.036 1.00 91.19 131 TYR A CA 1
ATOM 1055 C C . TYR A 1 131 ? 2.235 1.365 -8.641 1.00 91.19 131 TYR A C 1
ATOM 1057 O O . TYR A 1 131 ? 1.487 0.449 -8.304 1.00 91.19 131 TYR A O 1
ATOM 1065 N N . GLY A 1 132 ? 2.546 2.382 -7.836 1.00 85.94 132 GLY A N 1
ATOM 1066 C CA . GLY A 1 132 ? 2.029 2.541 -6.469 1.00 85.94 132 GLY A CA 1
ATOM 1067 C C . GLY A 1 132 ? 1.589 3.974 -6.170 1.00 85.94 132 GLY A C 1
ATOM 1068 O O . GLY A 1 132 ? 1.285 4.738 -7.084 1.00 85.94 132 GLY A O 1
ATOM 1069 N N . GLN A 1 133 ? 1.598 4.373 -4.893 1.00 75.12 133 GLN A N 1
ATOM 1070 C CA . GLN A 1 133 ? 1.030 5.660 -4.446 1.00 75.12 133 GLN A CA 1
ATOM 1071 C C . GLN A 1 133 ? 1.647 6.881 -5.135 1.00 75.12 133 GLN A C 1
ATOM 1073 O O . GLN A 1 133 ? 0.982 7.894 -5.336 1.00 75.12 133 GLN A O 1
ATOM 1078 N N . SER A 1 134 ? 2.920 6.789 -5.507 1.00 74.31 134 SER A N 1
ATOM 1079 C CA . SER A 1 134 ? 3.644 7.856 -6.196 1.00 74.31 134 SER A CA 1
ATOM 1080 C C . SER A 1 134 ? 3.651 7.726 -7.724 1.00 74.31 134 SER A C 1
ATOM 1082 O O . SER A 1 134 ? 4.484 8.365 -8.364 1.00 74.31 134 SER A O 1
ATOM 1084 N N . GLY A 1 135 ? 2.798 6.869 -8.293 1.00 83.88 135 GLY A N 1
ATOM 1085 C CA . GLY A 1 135 ? 2.800 6.511 -9.711 1.00 83.88 135 GLY A CA 1
ATOM 1086 C C . GLY A 1 135 ? 3.801 5.414 -10.059 1.00 83.88 135 GLY A C 1
ATOM 1087 O O . GLY A 1 135 ? 4.229 4.651 -9.183 1.00 83.88 135 GLY A O 1
ATOM 1088 N N . THR A 1 136 ? 4.181 5.333 -11.338 1.00 90.12 136 THR A N 1
ATOM 1089 C CA . THR A 1 136 ? 5.154 4.334 -11.792 1.00 90.12 136 THR A CA 1
ATOM 1090 C C . THR A 1 136 ? 6.544 4.655 -11.249 1.00 90.12 136 THR A C 1
ATOM 1092 O O . THR A 1 136 ? 6.992 5.803 -11.219 1.00 90.12 136 THR A O 1
ATOM 1095 N N . SER A 1 137 ? 7.235 3.651 -10.729 1.00 90.56 137 SER A N 1
ATOM 1096 C CA . SER A 1 137 ? 8.507 3.805 -10.031 1.00 90.56 137 SER A CA 1
ATOM 1097 C C . SER A 1 137 ? 9.394 2.580 -10.216 1.00 90.56 137 SER A C 1
ATOM 1099 O O . SER A 1 137 ? 8.929 1.482 -10.532 1.00 90.56 137 SER A O 1
ATOM 1101 N N . ILE A 1 138 ? 10.688 2.791 -9.986 1.00 92.69 138 ILE A N 1
ATOM 1102 C CA . ILE A 1 138 ? 11.690 1.734 -9.907 1.00 92.69 138 ILE A CA 1
ATOM 1103 C C . ILE A 1 138 ? 12.089 1.574 -8.443 1.00 92.69 138 ILE A C 1
ATOM 1105 O O . ILE A 1 138 ? 12.515 2.526 -7.788 1.00 92.69 138 ILE A O 1
ATOM 1109 N N . GLY A 1 139 ? 11.942 0.360 -7.931 1.00 90.62 139 GLY A N 1
ATOM 1110 C CA . GLY A 1 139 ? 12.537 -0.108 -6.691 1.00 90.62 139 GLY A CA 1
ATOM 1111 C C . GLY A 1 139 ? 13.873 -0.780 -6.981 1.00 90.62 139 GLY A C 1
ATOM 1112 O O . GLY A 1 139 ? 14.040 -1.437 -8.007 1.00 90.62 139 GLY A O 1
ATOM 1113 N N . ALA A 1 140 ? 14.831 -0.626 -6.083 1.00 87.50 140 ALA A N 1
ATOM 1114 C CA . ALA A 1 140 ? 16.128 -1.271 -6.161 1.00 87.50 140 ALA A CA 1
ATOM 1115 C C . ALA A 1 140 ? 16.401 -2.088 -4.901 1.00 87.50 140 ALA A C 1
ATOM 1117 O O . ALA A 1 140 ? 15.825 -1.868 -3.832 1.00 87.50 140 ALA A O 1
ATOM 1118 N N . TRP A 1 141 ? 17.306 -3.042 -5.060 1.00 78.94 141 TRP A N 1
ATOM 1119 C CA . TRP A 1 141 ? 17.781 -3.910 -3.998 1.00 78.94 141 TRP A CA 1
ATOM 1120 C C . TRP A 1 141 ? 19.214 -3.529 -3.659 1.00 78.94 141 TRP A C 1
ATOM 1122 O O . TRP A 1 141 ? 20.013 -3.259 -4.554 1.00 78.94 141 TRP A O 1
ATOM 1132 N N . SER A 1 142 ? 19.538 -3.513 -2.370 1.00 65.94 142 SER A N 1
ATOM 1133 C CA . SER A 1 142 ? 20.922 -3.426 -1.912 1.00 65.94 142 SER A CA 1
ATOM 1134 C C . SER A 1 142 ? 21.276 -4.715 -1.169 1.00 65.94 142 SER A C 1
ATOM 1136 O O . SER A 1 142 ? 20.459 -5.174 -0.370 1.00 65.94 142 SER A O 1
ATOM 1138 N N . PRO A 1 143 ? 22.470 -5.295 -1.375 1.00 56.78 143 PRO A N 1
ATOM 1139 C CA . PRO A 1 143 ? 22.958 -6.408 -0.556 1.00 56.78 143 PRO A CA 1
ATOM 1140 C C . PRO A 1 143 ? 23.000 -6.063 0.943 1.00 56.78 143 PRO A C 1
ATOM 1142 O O . PRO A 1 143 ? 22.796 -6.929 1.789 1.00 56.78 143 PRO A O 1
ATOM 1145 N N . ASP A 1 144 ? 23.197 -4.781 1.270 1.00 56.22 144 ASP A N 1
ATOM 1146 C CA . ASP A 1 144 ? 23.233 -4.276 2.648 1.00 56.22 144 ASP A CA 1
ATOM 1147 C C . ASP A 1 144 ? 21.834 -4.073 3.257 1.00 56.22 144 ASP A C 1
ATOM 1149 O O . ASP A 1 144 ? 21.695 -3.835 4.459 1.00 56.22 144 ASP A O 1
ATOM 1153 N N . TYR A 1 145 ? 20.776 -4.172 2.447 1.00 53.22 145 TYR A N 1
ATOM 1154 C CA . TYR A 1 145 ? 19.391 -4.013 2.882 1.00 53.22 145 TYR A CA 1
ATOM 1155 C C . TYR A 1 145 ? 18.884 -5.310 3.544 1.00 53.22 145 TYR A C 1
ATOM 1157 O O . TYR A 1 145 ? 18.105 -6.072 2.976 1.00 53.22 145 TYR A O 1
ATOM 1165 N N . ARG A 1 146 ? 19.280 -5.546 4.802 1.00 50.00 146 ARG A N 1
ATOM 1166 C CA . ARG A 1 146 ? 18.551 -6.452 5.714 1.00 50.00 146 ARG A CA 1
ATOM 1167 C C . ARG A 1 146 ? 17.283 -5.751 6.213 1.00 50.00 146 ARG A C 1
ATOM 1169 O O . ARG A 1 146 ? 17.199 -5.369 7.374 1.00 50.00 146 ARG A O 1
ATOM 1176 N N . VAL A 1 147 ? 16.327 -5.476 5.325 1.00 44.69 147 VAL A N 1
ATOM 1177 C CA . VAL A 1 147 ? 15.154 -4.652 5.687 1.00 44.69 147 VAL A CA 1
ATOM 1178 C C . VAL A 1 147 ? 14.112 -5.371 6.516 1.00 44.69 147 VAL A C 1
ATOM 1180 O O . VAL A 1 147 ? 13.339 -4.722 7.216 1.00 44.69 147 VAL A O 1
ATOM 1183 N N . PHE A 1 148 ? 14.140 -6.694 6.564 1.00 46.34 148 PHE A N 1
ATOM 1184 C CA . PHE A 1 148 ? 13.335 -7.394 7.544 1.00 46.34 148 PHE A CA 1
ATOM 1185 C C . PHE A 1 148 ? 14.195 -7.708 8.759 1.00 46.34 148 PHE A C 1
ATOM 1187 O O . PHE A 1 148 ? 15.033 -8.603 8.723 1.00 46.34 148 PHE A O 1
ATOM 1194 N N . LEU A 1 149 ? 13.891 -7.026 9.867 1.00 40.25 149 LEU A N 1
ATOM 1195 C CA . LEU A 1 149 ? 14.273 -7.393 11.241 1.00 40.25 149 LEU A CA 1
ATOM 1196 C C . LEU A 1 149 ? 13.935 -8.863 11.604 1.00 40.25 149 LEU A C 1
ATOM 1198 O O . LEU A 1 149 ? 14.277 -9.310 12.693 1.00 40.25 149 LEU A O 1
ATOM 1202 N N . PHE A 1 150 ? 13.293 -9.611 10.696 1.00 39.97 150 PHE A N 1
ATOM 1203 C CA . PHE A 1 150 ? 12.838 -10.991 10.852 1.00 39.97 150 PHE A CA 1
ATOM 1204 C C . PHE A 1 150 ? 13.246 -11.936 9.704 1.00 39.97 150 PHE A C 1
ATOM 1206 O O . PHE A 1 150 ? 12.864 -13.102 9.737 1.00 39.97 150 PHE A O 1
ATOM 1213 N N . ALA A 1 151 ? 13.984 -11.482 8.681 1.00 46.72 151 ALA A N 1
ATOM 1214 C CA . ALA A 1 151 ? 14.437 -12.378 7.612 1.00 46.72 151 ALA A CA 1
ATOM 1215 C C . ALA A 1 151 ? 15.800 -12.983 7.975 1.00 46.72 151 ALA A C 1
ATOM 1217 O O . ALA A 1 151 ? 16.840 -12.344 7.823 1.00 46.72 151 ALA A O 1
ATOM 1218 N N . GLU A 1 152 ? 15.786 -14.224 8.461 1.00 43.91 152 GLU A N 1
ATOM 1219 C CA . GLU A 1 152 ? 16.997 -15.027 8.692 1.00 43.91 152 GLU A CA 1
ATOM 1220 C C . GLU A 1 152 ? 17.591 -15.599 7.384 1.00 43.91 152 GLU A C 1
ATOM 1222 O O . GLU A 1 152 ? 18.710 -16.114 7.381 1.00 43.91 152 GLU A O 1
ATOM 1227 N N . GLU A 1 153 ? 16.881 -15.484 6.256 1.00 52.97 153 GLU A N 1
ATOM 1228 C CA . GLU A 1 153 ? 17.276 -16.052 4.963 1.00 52.97 153 GLU A CA 1
ATOM 1229 C C . GLU A 1 153 ? 17.863 -15.005 4.000 1.00 52.97 153 GLU A C 1
ATOM 1231 O O . GLU A 1 153 ? 17.485 -13.833 4.000 1.00 52.97 153 GLU A O 1
ATOM 1236 N N . ARG A 1 154 ? 18.804 -15.439 3.147 1.00 56.25 154 ARG A N 1
ATOM 1237 C CA . ARG A 1 154 ? 19.372 -14.600 2.080 1.00 56.25 154 ARG A CA 1
ATOM 1238 C C . ARG A 1 154 ? 18.274 -14.160 1.109 1.00 56.25 154 ARG A C 1
ATOM 1240 O O . ARG A 1 154 ? 17.511 -14.993 0.630 1.00 56.25 154 ARG A O 1
ATOM 1247 N N . THR A 1 155 ? 18.283 -12.880 0.736 1.00 63.62 155 THR A N 1
ATOM 1248 C CA . THR A 1 155 ? 17.338 -12.280 -0.223 1.00 63.62 155 THR A CA 1
ATOM 1249 C C . THR A 1 155 ? 17.380 -12.943 -1.606 1.00 63.62 155 THR A C 1
ATOM 1251 O O . THR A 1 155 ? 16.369 -12.969 -2.303 1.00 63.62 155 THR A O 1
ATOM 1254 N N . PHE A 1 156 ? 18.535 -13.500 -1.997 1.00 75.38 156 PHE A N 1
ATOM 1255 C CA . PHE A 1 156 ? 18.751 -14.157 -3.287 1.00 75.38 156 PHE A CA 1
ATOM 1256 C C . PHE A 1 156 ? 19.507 -15.488 -3.132 1.00 75.38 156 PHE A C 1
ATOM 1258 O O . PHE A 1 156 ? 20.339 -15.626 -2.229 1.00 75.38 156 PHE A O 1
ATOM 1265 N N . PRO A 1 157 ? 19.314 -16.463 -4.042 1.00 78.06 157 PRO A N 1
ATOM 1266 C CA . PRO A 1 157 ? 20.204 -17.617 -4.133 1.00 78.06 157 PRO A CA 1
ATOM 1267 C C . PRO A 1 157 ? 21.646 -17.181 -4.421 1.00 78.06 157 PRO A C 1
ATOM 1269 O O . PRO A 1 157 ? 21.875 -16.317 -5.265 1.00 78.06 157 PRO A O 1
ATOM 1272 N N . GLN A 1 158 ? 22.627 -17.830 -3.785 1.00 81.88 158 GLN A N 1
ATOM 1273 C CA . GLN A 1 158 ? 24.049 -17.460 -3.898 1.00 81.88 158 GLN A CA 1
ATOM 1274 C C . GLN A 1 158 ? 24.562 -17.424 -5.344 1.00 81.88 158 GLN A C 1
ATOM 1276 O O . GLN A 1 158 ? 25.351 -16.555 -5.699 1.00 81.88 158 GLN A O 1
ATOM 1281 N N . GLU A 1 159 ? 24.108 -18.359 -6.182 1.00 83.06 159 GLU A N 1
ATOM 1282 C CA . GLU A 1 159 ? 24.466 -18.399 -7.604 1.00 83.06 159 GLU A CA 1
ATOM 1283 C C . GLU A 1 159 ? 23.969 -17.145 -8.342 1.00 83.06 159 GLU A C 1
ATOM 1285 O O . GLU A 1 159 ? 24.641 -16.643 -9.238 1.00 83.06 159 GLU A O 1
ATOM 1290 N N . PHE A 1 160 ? 22.803 -16.602 -7.976 1.00 84.44 160 PHE A N 1
ATOM 1291 C CA . PHE A 1 160 ? 22.293 -15.374 -8.588 1.00 84.44 160 PHE A CA 1
ATOM 1292 C C . PHE A 1 160 ? 23.091 -14.172 -8.089 1.00 84.44 160 PHE A C 1
ATOM 1294 O O . PHE A 1 160 ? 23.539 -13.351 -8.885 1.00 84.44 160 PHE A O 1
ATOM 1301 N N . GLU A 1 161 ? 23.345 -14.129 -6.782 1.00 84.50 161 GLU A N 1
ATOM 1302 C CA . GLU A 1 161 ? 24.112 -13.071 -6.133 1.00 84.50 161 GLU A CA 1
ATOM 1303 C C . GLU A 1 161 ? 25.531 -12.936 -6.689 1.00 84.50 161 GLU A C 1
ATOM 1305 O O . GLU A 1 161 ? 25.961 -11.823 -6.973 1.00 84.50 161 GLU A O 1
ATOM 1310 N N . SER A 1 162 ? 26.217 -14.049 -6.973 1.00 86.75 162 SER A N 1
ATOM 1311 C CA . SER A 1 162 ? 27.558 -14.021 -7.576 1.00 86.75 162 SER A CA 1
ATOM 1312 C C . SER A 1 162 ? 27.611 -13.413 -8.982 1.00 86.75 162 SER A C 1
ATOM 1314 O O . SER A 1 162 ? 28.697 -13.121 -9.475 1.00 86.75 162 SER A O 1
ATOM 1316 N N . ASN A 1 163 ? 26.461 -13.244 -9.641 1.00 87.50 163 ASN A N 1
ATOM 1317 C CA . ASN A 1 163 ? 26.357 -12.630 -10.965 1.00 87.50 163 ASN A CA 1
ATOM 1318 C C . ASN A 1 163 ? 25.892 -11.167 -10.915 1.00 87.50 163 ASN A C 1
ATOM 1320 O O . ASN A 1 163 ? 25.881 -10.493 -11.946 1.00 87.50 163 ASN A O 1
ATOM 1324 N N . MET A 1 164 ? 25.525 -10.662 -9.735 1.00 89.94 164 MET A N 1
ATOM 1325 C CA . MET A 1 164 ? 25.251 -9.246 -9.524 1.00 89.94 164 MET A CA 1
ATOM 1326 C C . MET A 1 164 ? 26.570 -8.533 -9.233 1.00 89.94 164 MET A C 1
ATOM 1328 O O . MET A 1 164 ? 27.320 -8.930 -8.346 1.00 89.94 164 MET A O 1
ATOM 1332 N N . ASN A 1 165 ? 26.865 -7.473 -9.979 1.00 92.31 165 ASN A N 1
ATOM 1333 C CA . ASN A 1 165 ? 28.126 -6.732 -9.848 1.00 92.31 165 ASN A CA 1
ATOM 1334 C C . ASN A 1 165 ? 27.907 -5.222 -9.659 1.00 92.31 165 ASN A C 1
ATOM 1336 O O . ASN A 1 165 ? 28.852 -4.438 -9.752 1.00 92.31 165 ASN A O 1
ATOM 1340 N N . PHE A 1 166 ? 26.663 -4.806 -9.416 1.00 93.19 166 PHE A N 1
ATOM 1341 C CA . PHE A 1 166 ? 26.301 -3.411 -9.229 1.00 93.19 166 PHE A CA 1
ATOM 1342 C C . PHE A 1 166 ? 25.055 -3.269 -8.356 1.00 93.19 166 PHE A C 1
ATOM 1344 O O . PHE A 1 166 ? 24.225 -4.173 -8.278 1.00 93.19 166 PHE A O 1
ATOM 1351 N N . THR A 1 167 ? 24.920 -2.106 -7.724 1.00 90.94 167 THR A N 1
ATOM 1352 C CA . THR A 1 167 ? 23.712 -1.695 -7.009 1.00 90.94 167 THR A CA 1
ATOM 1353 C C . THR A 1 167 ? 23.181 -0.408 -7.639 1.00 90.94 167 THR A C 1
ATOM 1355 O O . THR A 1 167 ? 23.952 0.543 -7.783 1.00 90.94 167 THR A O 1
ATOM 1358 N N . PRO A 1 168 ? 21.888 -0.329 -8.010 1.00 92.19 168 PRO A N 1
ATOM 1359 C CA . PRO A 1 168 ? 21.325 0.864 -8.652 1.00 92.19 168 PRO A CA 1
ATOM 1360 C C . PRO A 1 168 ? 21.444 2.139 -7.817 1.00 92.19 168 PRO A C 1
ATOM 1362 O O . PRO A 1 168 ? 21.426 3.235 -8.364 1.00 92.19 168 PRO A O 1
ATOM 1365 N N . PHE A 1 169 ? 21.600 2.012 -6.496 1.00 90.56 169 PHE A N 1
ATOM 1366 C CA . PHE A 1 169 ? 21.818 3.152 -5.602 1.00 90.56 169 PHE A CA 1
ATOM 1367 C C . PHE A 1 169 ? 23.145 3.883 -5.853 1.00 90.56 169 PHE A C 1
ATOM 1369 O O . PHE A 1 169 ? 23.305 5.010 -5.396 1.00 90.56 169 PHE A O 1
ATOM 1376 N N . ASN A 1 170 ? 24.071 3.268 -6.593 1.00 93.56 170 ASN A N 1
ATOM 1377 C CA . ASN A 1 170 ? 25.354 3.866 -6.952 1.00 93.56 170 ASN A CA 1
ATOM 1378 C C . ASN A 1 170 ? 25.339 4.559 -8.322 1.00 93.56 170 ASN A C 1
ATOM 1380 O O . ASN A 1 170 ? 26.399 4.985 -8.782 1.00 93.56 170 ASN A O 1
ATOM 1384 N N . PHE A 1 171 ? 24.188 4.658 -8.996 1.00 91.81 171 PHE A N 1
ATOM 1385 C CA . PHE A 1 171 ? 24.099 5.464 -10.210 1.00 91.81 171 PHE A CA 1
ATOM 1386 C C . PHE A 1 171 ? 24.432 6.928 -9.913 1.00 91.81 171 PHE A C 1
ATOM 1388 O O . PHE A 1 171 ? 23.910 7.527 -8.971 1.00 91.81 171 PHE A O 1
ATOM 1395 N N . SER A 1 172 ? 25.263 7.532 -10.761 1.00 89.00 172 SER A N 1
ATOM 1396 C CA . SER A 1 172 ? 25.295 8.989 -10.874 1.00 89.00 172 SER A CA 1
ATOM 1397 C C . SER A 1 172 ? 23.963 9.508 -11.429 1.00 89.00 172 SER A C 1
ATOM 1399 O O . SER A 1 172 ? 23.190 8.762 -12.030 1.00 89.00 172 SER A O 1
ATOM 1401 N N . ALA A 1 173 ? 23.694 10.806 -11.267 1.00 81.44 173 ALA A N 1
ATOM 1402 C CA . ALA A 1 173 ? 22.465 11.411 -11.787 1.00 81.44 173 ALA A CA 1
ATOM 1403 C C . ALA A 1 173 ? 22.297 11.194 -13.304 1.00 81.44 173 ALA A C 1
ATOM 1405 O O . ALA A 1 173 ? 21.211 10.847 -13.752 1.00 81.44 173 ALA A O 1
ATOM 1406 N N . VAL A 1 174 ? 23.388 11.322 -14.069 1.00 81.94 174 VAL A N 1
ATOM 1407 C CA . VAL A 1 174 ? 23.386 11.121 -15.528 1.00 81.94 174 VAL A CA 1
ATOM 1408 C C . VAL A 1 174 ? 23.090 9.665 -15.885 1.00 81.94 174 VAL A C 1
ATOM 1410 O O . VAL A 1 174 ? 22.226 9.402 -16.711 1.00 81.94 174 VAL A O 1
ATOM 1413 N N . GLU A 1 175 ? 23.748 8.706 -15.230 1.00 89.81 175 GLU A N 1
ATOM 1414 C CA . GLU A 1 175 ? 23.498 7.282 -15.500 1.00 89.81 175 GLU A CA 1
ATOM 1415 C C . GLU A 1 175 ? 22.068 6.869 -15.134 1.00 89.81 175 GLU A C 1
ATOM 1417 O O . GLU A 1 175 ? 21.477 6.031 -15.812 1.00 89.81 175 GLU A O 1
ATOM 1422 N N . LEU A 1 176 ? 21.500 7.457 -14.075 1.00 89.69 176 LEU A N 1
ATOM 1423 C CA . LEU A 1 176 ? 20.116 7.210 -13.685 1.00 89.69 176 LEU A CA 1
ATOM 1424 C C . LEU A 1 176 ? 19.135 7.725 -14.748 1.00 89.69 176 LEU A C 1
ATOM 1426 O O . LEU A 1 176 ? 18.177 7.024 -15.066 1.00 89.69 176 LEU A O 1
ATOM 1430 N N . GLU A 1 177 ? 19.373 8.913 -15.309 1.00 84.50 177 GLU A N 1
ATOM 1431 C CA . GLU A 1 177 ? 18.563 9.462 -16.405 1.00 84.50 177 GLU A CA 1
ATOM 1432 C C . GLU A 1 177 ? 18.668 8.608 -17.674 1.00 84.50 177 GLU A C 1
ATOM 1434 O O . GLU A 1 177 ? 17.640 8.229 -18.235 1.00 84.50 177 GLU A O 1
ATOM 1439 N N . GLU A 1 178 ? 19.883 8.220 -18.073 1.00 86.44 178 GLU A N 1
ATOM 1440 C CA . GLU A 1 178 ? 20.113 7.330 -19.219 1.00 86.44 178 GLU A CA 1
ATOM 1441 C C . GLU A 1 178 ? 19.417 5.972 -19.041 1.00 86.44 178 GLU A C 1
ATOM 1443 O O . GLU A 1 178 ? 18.828 5.436 -19.981 1.00 86.44 178 GLU A O 1
ATOM 1448 N N . PHE A 1 179 ? 19.464 5.412 -17.829 1.00 94.38 179 PHE A N 1
ATOM 1449 C CA . PHE A 1 179 ? 18.777 4.169 -17.490 1.00 94.38 179 PHE A CA 1
ATOM 1450 C C . PHE A 1 179 ? 17.252 4.308 -17.598 1.00 94.38 179 PHE A C 1
ATOM 1452 O O . PHE A 1 179 ? 16.607 3.433 -18.182 1.00 94.38 179 PHE A O 1
ATOM 1459 N N . ILE A 1 180 ? 16.677 5.395 -17.070 1.00 90.88 180 ILE A N 1
ATOM 1460 C CA . ILE A 1 180 ? 15.235 5.676 -17.161 1.00 90.88 180 ILE A CA 1
ATOM 1461 C C . ILE A 1 180 ? 14.818 5.826 -18.626 1.00 90.88 180 ILE A C 1
ATOM 1463 O O . ILE A 1 180 ? 13.866 5.176 -19.057 1.00 90.88 180 ILE A O 1
ATOM 1467 N N . GLU A 1 181 ? 15.542 6.631 -19.403 1.00 87.25 181 GLU A N 1
ATOM 1468 C CA . GLU A 1 181 ? 15.242 6.858 -20.817 1.00 87.25 181 GLU A CA 1
ATOM 1469 C C . GLU A 1 181 ? 15.314 5.552 -21.619 1.00 87.25 181 GLU A C 1
ATOM 1471 O O . GLU A 1 181 ? 14.382 5.221 -22.357 1.00 87.25 181 GLU A O 1
ATOM 1476 N N . ALA A 1 182 ? 16.381 4.766 -21.437 1.00 93.44 182 ALA A N 1
ATOM 1477 C CA . ALA A 1 182 ? 16.543 3.497 -22.136 1.00 93.44 182 ALA A CA 1
ATOM 1478 C C . ALA A 1 182 ? 15.422 2.505 -21.804 1.00 93.44 182 ALA A C 1
ATOM 1480 O O . ALA A 1 182 ? 14.922 1.818 -22.695 1.00 93.44 182 ALA A O 1
ATOM 1481 N N . LEU A 1 183 ? 15.002 2.445 -20.541 1.00 95.56 183 LEU A N 1
ATOM 1482 C CA . LEU A 1 183 ? 13.909 1.593 -20.088 1.00 95.56 183 LEU A CA 1
ATOM 1483 C C . LEU A 1 183 ? 12.559 2.019 -20.676 1.00 95.56 183 LEU A C 1
ATOM 1485 O O . LEU A 1 183 ? 11.816 1.176 -21.183 1.00 95.56 183 LEU A O 1
ATOM 1489 N N . GLU A 1 184 ? 12.243 3.316 -20.636 1.00 91.19 184 GLU A N 1
ATOM 1490 C CA . GLU A 1 184 ? 11.002 3.843 -21.207 1.00 91.19 184 GLU A CA 1
ATOM 1491 C C . GLU A 1 184 ? 10.942 3.569 -22.714 1.00 91.19 184 GLU A C 1
ATOM 1493 O O . GLU A 1 184 ? 9.964 2.997 -23.201 1.00 91.19 184 GLU A O 1
ATOM 1498 N N . LEU A 1 185 ? 12.008 3.899 -23.451 1.00 89.94 185 LEU A N 1
ATOM 1499 C CA . LEU A 1 185 ? 12.100 3.666 -24.895 1.00 89.94 185 LEU A CA 1
ATOM 1500 C C . LEU A 1 185 ? 12.069 2.177 -25.250 1.00 89.94 185 LEU A C 1
ATOM 1502 O O . LEU A 1 185 ? 11.462 1.803 -26.255 1.00 89.94 185 LEU A O 1
ATOM 1506 N N . ALA A 1 186 ? 12.664 1.311 -24.425 1.00 95.69 186 ALA A N 1
ATOM 1507 C CA . ALA A 1 186 ? 12.551 -0.131 -24.598 1.00 95.69 186 ALA A CA 1
ATOM 1508 C C . ALA A 1 186 ? 11.089 -0.592 -24.482 1.00 95.69 186 ALA A C 1
ATOM 1510 O O . ALA A 1 186 ? 10.606 -1.309 -25.360 1.00 95.69 186 ALA A O 1
ATOM 1511 N N . LEU A 1 187 ? 10.369 -0.153 -23.444 1.00 95.50 187 LEU A N 1
ATOM 1512 C CA . LEU A 1 187 ? 8.964 -0.513 -23.227 1.00 95.50 187 LEU A CA 1
ATOM 1513 C C . LEU A 1 187 ? 8.039 0.035 -24.325 1.00 95.50 187 LEU A C 1
ATOM 1515 O O . LEU A 1 187 ? 7.091 -0.648 -24.705 1.00 95.50 187 LEU A O 1
ATOM 1519 N N . TYR A 1 188 ? 8.331 1.210 -24.895 1.00 91.75 188 TYR A N 1
ATOM 1520 C CA . TYR A 1 188 ? 7.544 1.784 -25.999 1.00 91.75 188 TYR A CA 1
ATOM 1521 C C . TYR A 1 188 ? 7.580 0.965 -27.296 1.00 91.75 188 TYR A C 1
ATOM 1523 O O . TYR A 1 188 ? 6.702 1.133 -28.142 1.00 91.75 188 TYR A O 1
ATOM 1531 N N . LYS A 1 189 ? 8.560 0.071 -27.468 1.00 93.75 189 LYS A N 1
ATOM 1532 C CA . LYS A 1 189 ? 8.615 -0.841 -28.624 1.00 93.75 189 LYS A CA 1
ATOM 1533 C C . LYS A 1 189 ? 7.685 -2.040 -28.488 1.00 93.75 189 LYS A C 1
ATOM 1535 O O . LYS A 1 189 ? 7.425 -2.735 -29.470 1.00 93.75 189 LYS A O 1
ATOM 1540 N N . VAL A 1 190 ? 7.209 -2.309 -27.277 1.00 96.75 190 VAL A N 1
ATOM 1541 C CA . VAL A 1 190 ? 6.397 -3.483 -26.988 1.00 96.75 190 VAL A CA 1
ATOM 1542 C C . VAL A 1 190 ? 4.951 -3.213 -27.408 1.00 96.75 190 VAL A C 1
ATOM 1544 O O . VAL A 1 190 ? 4.384 -2.185 -27.029 1.00 96.75 190 VAL A O 1
ATOM 1547 N N . PRO A 1 191 ? 4.305 -4.135 -28.145 1.00 96.12 191 PRO A N 1
ATOM 1548 C CA . PRO A 1 191 ? 2.871 -4.065 -28.383 1.00 96.12 191 PRO A CA 1
ATOM 1549 C C . PRO A 1 191 ? 2.104 -3.969 -27.064 1.00 96.12 191 PRO A C 1
ATOM 1551 O O . PRO A 1 191 ? 2.397 -4.683 -26.107 1.00 96.12 191 PRO A O 1
ATOM 1554 N N . ILE A 1 192 ? 1.097 -3.109 -27.011 1.00 97.00 192 ILE A N 1
ATOM 1555 C CA . ILE A 1 192 ? 0.320 -2.879 -25.796 1.00 97.00 192 ILE A CA 1
ATOM 1556 C C . ILE A 1 192 ? -0.821 -3.894 -25.718 1.00 97.00 192 ILE A C 1
ATOM 1558 O O . ILE A 1 192 ? -1.646 -3.965 -26.629 1.00 97.00 192 ILE A O 1
ATOM 1562 N N . SER A 1 193 ? -0.883 -4.650 -24.621 1.00 97.50 193 SER A N 1
ATOM 1563 C CA . SER A 1 193 ? -2.023 -5.514 -24.312 1.00 97.50 193 SER A CA 1
ATOM 1564 C C . SER A 1 193 ? -3.033 -4.799 -23.419 1.00 97.50 193 SER A C 1
ATOM 1566 O O . SER A 1 193 ? -2.664 -4.039 -22.520 1.00 97.50 193 SER A O 1
ATOM 1568 N N . ASP A 1 194 ? -4.310 -5.092 -23.648 1.00 97.44 194 ASP A N 1
ATOM 1569 C CA . ASP A 1 194 ? -5.398 -4.647 -22.783 1.00 97.44 194 ASP A CA 1
ATOM 1570 C C . ASP A 1 194 ? -5.285 -5.288 -21.391 1.00 97.44 194 ASP A C 1
ATOM 1572 O O . ASP A 1 194 ? -4.899 -6.454 -21.237 1.00 97.44 194 ASP A O 1
ATOM 1576 N N . PHE A 1 195 ? -5.650 -4.516 -20.372 1.00 96.19 195 PHE A N 1
ATOM 1577 C CA . PHE A 1 195 ? -5.775 -4.976 -18.993 1.00 96.19 195 PHE A CA 1
ATOM 1578 C C . PHE A 1 195 ? -6.726 -4.064 -18.222 1.00 96.19 195 PHE A C 1
ATOM 1580 O O . PHE A 1 195 ? -6.974 -2.924 -18.614 1.00 96.19 195 PHE A O 1
ATOM 1587 N N . GLU A 1 196 ? -7.204 -4.548 -17.084 1.00 95.50 196 GLU A N 1
ATOM 1588 C CA . GLU A 1 196 ? -7.926 -3.752 -16.100 1.00 95.50 196 GLU A CA 1
ATOM 1589 C C . GLU A 1 196 ? -7.505 -4.172 -14.691 1.00 95.50 196 GLU A C 1
ATOM 1591 O O . GLU A 1 196 ? -7.143 -5.327 -14.460 1.00 95.50 196 GLU A O 1
ATOM 1596 N N . GLY A 1 197 ? -7.514 -3.222 -13.762 1.00 92.44 197 GLY A N 1
ATOM 1597 C CA . GLY A 1 197 ? -7.189 -3.451 -12.362 1.00 92.44 197 GLY A CA 1
ATOM 1598 C C . GLY A 1 197 ? -7.771 -2.360 -11.473 1.00 92.44 197 GLY A C 1
ATOM 1599 O O . GLY A 1 197 ? -7.958 -1.220 -11.902 1.00 92.44 197 GLY A O 1
ATOM 1600 N N . VAL A 1 198 ? -8.070 -2.723 -10.228 1.00 88.88 198 VAL A N 1
ATOM 1601 C CA . VAL A 1 198 ? -8.524 -1.790 -9.190 1.00 88.88 198 VAL A CA 1
ATOM 1602 C C . VAL A 1 198 ? -7.343 -1.471 -8.288 1.00 88.88 198 VAL A C 1
ATOM 1604 O O . VAL A 1 198 ? -6.733 -2.378 -7.720 1.00 88.88 198 VAL A O 1
ATOM 1607 N N . TYR A 1 199 ? -7.007 -0.191 -8.173 1.00 82.94 199 TYR A N 1
ATOM 1608 C CA . TYR A 1 199 ? -5.917 0.255 -7.316 1.00 82.94 199 TYR A CA 1
ATOM 1609 C C . TYR A 1 199 ? -6.445 0.523 -5.905 1.00 82.94 199 TYR A C 1
ATOM 1611 O O . TYR A 1 199 ? -6.934 1.601 -5.629 1.00 82.94 199 TYR A O 1
ATOM 1619 N N . GLU A 1 200 ? -6.400 -0.452 -5.001 1.00 74.94 200 GLU A N 1
ATOM 1620 C CA . GLU A 1 200 ? -7.129 -0.380 -3.726 1.00 74.94 200 GLU A CA 1
ATOM 1621 C C . GLU A 1 200 ? -6.580 0.651 -2.720 1.00 74.94 200 GLU A C 1
ATOM 1623 O O . GLU A 1 200 ? -7.297 1.001 -1.780 1.00 74.94 200 GLU A O 1
ATOM 1628 N N . HIS A 1 201 ? -5.375 1.196 -2.927 1.00 73.12 201 HIS A N 1
ATOM 1629 C CA . HIS A 1 201 ? -4.793 2.260 -2.089 1.00 73.12 201 HIS A CA 1
ATOM 1630 C C . HIS A 1 201 ? -5.678 3.504 -2.024 1.00 73.12 201 HIS A C 1
ATOM 1632 O O . HIS A 1 201 ? -5.715 4.211 -1.021 1.00 73.12 201 HIS A O 1
ATOM 1638 N N . ASP A 1 202 ? -6.410 3.786 -3.101 1.00 67.25 202 ASP A N 1
ATOM 1639 C CA . ASP A 1 202 ? -7.362 4.893 -3.163 1.00 67.25 202 ASP A CA 1
ATOM 1640 C C . ASP A 1 202 ? -8.730 4.533 -2.545 1.00 67.25 202 ASP A C 1
ATOM 1642 O O . ASP A 1 202 ? -9.730 5.216 -2.775 1.00 67.25 202 ASP A O 1
ATOM 1646 N N . LEU A 1 203 ? -8.770 3.458 -1.748 1.00 72.25 203 LEU A N 1
ATOM 1647 C CA . LEU A 1 203 ? -9.956 2.781 -1.226 1.00 72.25 203 LEU A CA 1
ATOM 1648 C C . LEU A 1 203 ? -10.739 2.000 -2.295 1.00 72.25 203 LEU A C 1
ATOM 1650 O O . LEU A 1 203 ? -11.945 1.772 -2.132 1.00 72.25 203 LEU A O 1
ATOM 1654 N N . GLY A 1 204 ? -10.081 1.587 -3.379 1.00 72.62 204 GLY A N 1
ATOM 1655 C CA . GLY A 1 204 ? -10.675 0.845 -4.495 1.00 72.62 204 GLY A CA 1
ATOM 1656 C C . GLY A 1 204 ? -11.691 1.681 -5.268 1.00 72.62 204 GLY A C 1
ATOM 1657 O O . GLY A 1 204 ? -12.759 1.185 -5.634 1.00 72.62 204 GLY A O 1
ATOM 1658 N N . ARG A 1 205 ? -11.407 2.975 -5.409 1.00 78.50 205 ARG A N 1
ATOM 1659 C CA . ARG A 1 205 ? -12.222 3.974 -6.095 1.00 78.50 205 ARG A CA 1
ATOM 1660 C C . ARG A 1 205 ? -11.897 4.049 -7.572 1.00 78.50 205 ARG A C 1
ATOM 1662 O O . ARG A 1 205 ? -12.797 4.374 -8.333 1.00 78.50 205 ARG A O 1
ATOM 1669 N N . GLU A 1 206 ? -10.680 3.759 -8.007 1.00 85.88 206 GLU A N 1
ATOM 1670 C CA . GLU A 1 206 ? -10.303 3.876 -9.411 1.00 85.88 206 GLU A CA 1
ATOM 1671 C C . GLU A 1 206 ? -10.113 2.501 -10.052 1.00 85.88 206 GLU A C 1
ATOM 1673 O O . GLU A 1 206 ? -9.261 1.695 -9.673 1.00 85.88 206 GLU A O 1
ATOM 1678 N N . LEU A 1 207 ? -10.921 2.252 -11.083 1.00 91.06 207 LEU A N 1
ATOM 1679 C CA . LEU A 1 207 ? -10.653 1.224 -12.074 1.00 91.06 207 LEU A CA 1
ATOM 1680 C C . LEU A 1 207 ? -9.754 1.836 -13.142 1.00 91.06 207 LEU A C 1
ATOM 1682 O O . LEU A 1 207 ? -10.130 2.801 -13.817 1.00 91.06 207 LEU A O 1
ATOM 1686 N N . MET A 1 208 ? -8.579 1.253 -13.312 1.00 93.94 208 MET A N 1
ATOM 1687 C CA . MET A 1 208 ? -7.582 1.703 -14.269 1.00 93.94 208 MET A CA 1
ATOM 1688 C C . MET A 1 208 ? -7.255 0.591 -15.251 1.00 93.94 208 MET A C 1
ATOM 1690 O O . MET A 1 208 ? -7.316 -0.592 -14.914 1.00 93.94 208 MET A O 1
ATOM 1694 N N . GLY A 1 209 ? -6.869 0.956 -16.467 1.00 95.31 209 GLY A N 1
ATOM 1695 C CA . GLY A 1 209 ? -6.434 -0.042 -17.428 1.00 95.31 209 GLY A CA 1
ATOM 1696 C C . GLY A 1 209 ? -6.227 0.475 -18.835 1.00 95.31 209 GLY A C 1
ATOM 1697 O O . GLY A 1 209 ? -6.237 1.678 -19.100 1.00 95.31 209 GLY A O 1
ATOM 1698 N N . ILE A 1 210 ? -6.074 -0.472 -19.752 1.00 96.19 210 ILE A N 1
ATOM 1699 C CA . ILE A 1 210 ? -6.067 -0.243 -21.190 1.00 96.19 210 ILE A CA 1
ATOM 1700 C C . ILE A 1 210 ? -7.185 -1.060 -21.813 1.00 96.19 210 ILE A C 1
ATOM 1702 O O . ILE A 1 210 ? -7.292 -2.262 -21.583 1.00 96.19 210 ILE A O 1
ATOM 1706 N N . LYS A 1 211 ? -8.008 -0.387 -22.618 1.00 96.56 211 LYS A N 1
ATOM 1707 C CA . LYS A 1 211 ? -9.094 -1.000 -23.374 1.00 96.56 211 LYS A CA 1
ATOM 1708 C C . LYS A 1 211 ? -8.998 -0.580 -24.829 1.00 96.56 211 LYS A C 1
ATOM 1710 O O . LYS A 1 211 ? -9.025 0.613 -25.139 1.00 96.56 211 LYS A O 1
ATOM 1715 N N . SER A 1 212 ? -8.892 -1.560 -25.716 1.00 94.81 212 SER A N 1
ATOM 1716 C CA . SER A 1 212 ? -8.670 -1.361 -27.146 1.00 94.81 212 SER A CA 1
ATOM 1717 C C . SER A 1 212 ? -7.465 -0.449 -27.412 1.00 94.81 212 SER A C 1
ATOM 1719 O O . SER A 1 212 ? -7.551 0.500 -28.195 1.00 94.81 212 SER A O 1
ATOM 1721 N N . GLY A 1 213 ? -6.363 -0.692 -26.691 1.00 91.50 213 GLY A N 1
ATOM 1722 C CA . GLY A 1 213 ? -5.119 0.079 -26.793 1.00 91.50 213 GLY A CA 1
ATOM 1723 C C . GLY A 1 213 ? -5.177 1.510 -26.244 1.00 91.50 213 GLY A C 1
ATOM 1724 O O . GLY A 1 213 ? -4.208 2.251 -26.392 1.00 91.50 213 GLY A O 1
ATOM 1725 N N . LYS A 1 214 ? -6.284 1.926 -25.610 1.00 95.75 214 LYS A N 1
ATOM 1726 C CA . LYS A 1 214 ? -6.436 3.265 -25.020 1.00 95.75 214 LYS A CA 1
ATOM 1727 C C . LYS A 1 214 ? -6.481 3.200 -23.491 1.00 95.75 214 LYS A C 1
ATOM 1729 O O . LYS A 1 214 ? -7.261 2.413 -22.951 1.00 95.75 214 LYS A O 1
ATOM 1734 N N . PRO A 1 215 ? -5.709 4.042 -22.782 1.00 95.12 215 PRO A N 1
ATOM 1735 C CA . PRO A 1 215 ? -5.701 4.063 -21.333 1.00 95.12 215 PRO A CA 1
ATOM 1736 C C . PRO A 1 215 ? -6.969 4.720 -20.797 1.00 95.12 215 PRO A C 1
ATOM 1738 O O . PRO A 1 215 ? -7.437 5.744 -21.308 1.00 95.12 215 PRO A O 1
ATOM 1741 N N . PHE A 1 216 ? -7.498 4.162 -19.719 1.00 94.62 216 PHE A N 1
ATOM 1742 C CA . PHE A 1 216 ? -8.627 4.718 -18.998 1.00 94.62 216 PHE A CA 1
ATOM 1743 C C . PHE A 1 216 ? -8.359 4.704 -17.495 1.00 94.62 216 PHE A C 1
ATOM 1745 O O . PHE A 1 216 ? -7.708 3.814 -16.959 1.00 94.62 216 PHE A O 1
ATOM 1752 N N . VAL A 1 217 ? -8.895 5.721 -16.830 1.00 91.75 217 VAL A N 1
ATOM 1753 C CA . VAL A 1 217 ? -9.029 5.797 -15.377 1.00 91.75 217 VAL A CA 1
ATOM 1754 C C . VAL A 1 217 ? -10.481 6.174 -15.160 1.00 91.75 217 VAL A C 1
ATOM 1756 O O . VAL A 1 217 ? -10.938 7.191 -15.692 1.00 91.75 217 VAL A O 1
ATOM 1759 N N . LYS A 1 218 ? -11.224 5.307 -14.484 1.00 91.56 218 LYS A N 1
ATOM 1760 C CA . LYS A 1 218 ? -12.640 5.485 -14.198 1.00 91.56 218 LYS A CA 1
ATOM 1761 C C . LYS A 1 218 ? -12.820 5.415 -12.694 1.00 91.56 218 LYS A C 1
ATOM 1763 O O . LYS A 1 218 ? -12.575 4.372 -12.095 1.00 91.56 218 LYS A O 1
ATOM 1768 N N . THR A 1 219 ? -13.320 6.495 -12.110 1.00 86.94 219 THR A N 1
ATOM 1769 C CA . THR A 1 219 ? -13.830 6.448 -10.745 1.00 86.94 219 THR A CA 1
ATOM 1770 C C . THR A 1 219 ? -15.047 5.528 -10.729 1.00 86.94 219 THR A C 1
ATOM 1772 O O . THR A 1 219 ? -16.044 5.763 -11.415 1.00 86.94 219 THR A O 1
ATOM 1775 N N . LEU A 1 220 ? -14.931 4.431 -10.000 1.00 82.56 220 LEU A N 1
ATOM 1776 C CA . LEU A 1 220 ? -16.036 3.578 -9.630 1.00 82.56 220 LEU A CA 1
ATOM 1777 C C . LEU A 1 220 ? -16.912 4.382 -8.670 1.00 82.56 220 LEU A C 1
ATOM 1779 O O . LEU A 1 220 ? -16.476 4.769 -7.584 1.00 82.56 220 LEU A O 1
ATOM 1783 N N . GLU A 1 221 ? -18.148 4.661 -9.082 1.00 64.94 221 GLU A N 1
ATOM 1784 C CA . GLU A 1 221 ? -19.174 5.109 -8.149 1.00 64.94 221 GLU A CA 1
ATOM 1785 C C . GLU A 1 221 ? -19.341 4.001 -7.115 1.00 64.94 221 GLU A C 1
ATOM 1787 O O . GLU A 1 221 ? -19.867 2.927 -7.405 1.00 64.94 221 GLU A O 1
ATOM 1792 N N . LYS A 1 222 ? -18.835 4.230 -5.906 1.00 54.44 222 LYS A N 1
ATOM 1793 C CA . LYS A 1 222 ? -19.211 3.390 -4.783 1.00 54.44 222 LYS A CA 1
ATOM 1794 C C . LYS A 1 222 ? -20.593 3.847 -4.338 1.00 54.44 222 LYS A C 1
ATOM 1796 O O . LYS A 1 222 ? -20.752 4.995 -3.918 1.00 54.44 222 LYS A O 1
ATOM 1801 N N . GLU A 1 223 ? -21.555 2.923 -4.321 1.00 47.31 223 GLU A N 1
ATOM 1802 C CA . GLU A 1 223 ? -22.486 2.888 -3.192 1.00 47.31 223 GLU A 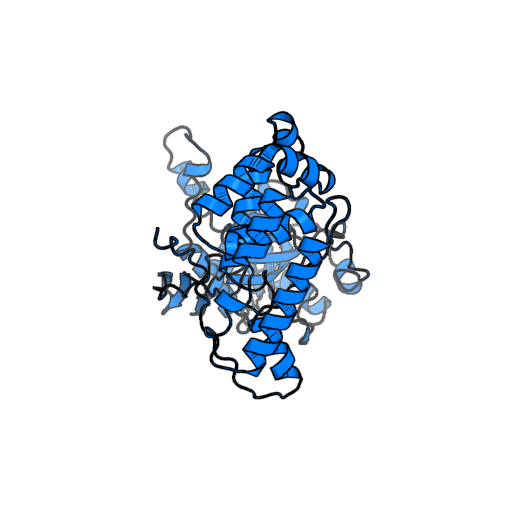CA 1
ATOM 1803 C C . GLU A 1 223 ? -21.625 3.101 -1.947 1.00 47.31 223 GLU A C 1
ATOM 1805 O O . GLU A 1 223 ? -20.641 2.377 -1.758 1.00 47.31 223 GLU A O 1
ATOM 1810 N N . ARG A 1 224 ? -21.895 4.162 -1.172 1.00 46.28 224 ARG A N 1
ATOM 1811 C CA . ARG A 1 224 ? -21.222 4.380 0.111 1.00 46.28 224 ARG A CA 1
ATOM 1812 C C . ARG A 1 224 ? -21.251 3.038 0.823 1.00 46.28 224 ARG A C 1
ATOM 1814 O O . ARG A 1 224 ? -22.330 2.586 1.190 1.00 46.28 224 ARG A O 1
ATOM 1821 N N . LYS A 1 225 ? -20.090 2.390 0.958 1.00 52.75 225 LYS A N 1
ATOM 1822 C CA . LYS A 1 225 ? -19.974 1.189 1.774 1.00 52.75 225 LYS A CA 1
ATOM 1823 C C . LYS A 1 225 ? -20.472 1.646 3.137 1.00 52.75 225 LYS A C 1
ATOM 1825 O O . LYS A 1 225 ? -19.868 2.557 3.707 1.00 52.75 225 LYS A O 1
ATOM 1830 N N . GLU A 1 226 ? -21.644 1.166 3.549 1.00 60.09 226 GLU A N 1
ATOM 1831 C CA . GLU A 1 226 ? -22.187 1.533 4.849 1.00 60.09 226 GLU A CA 1
ATOM 1832 C C . GLU A 1 226 ? -21.090 1.229 5.862 1.00 60.09 226 GLU A C 1
ATOM 1834 O O . GLU A 1 226 ? -20.516 0.139 5.831 1.00 60.09 226 GLU A O 1
ATOM 1839 N N . ILE A 1 227 ? -20.720 2.235 6.658 1.00 69.62 227 ILE A N 1
ATOM 1840 C CA . ILE A 1 227 ? -19.680 2.086 7.673 1.00 69.62 227 ILE A CA 1
ATOM 1841 C C . ILE A 1 227 ? -20.130 0.930 8.559 1.00 69.62 227 ILE A C 1
ATOM 1843 O O . ILE A 1 227 ? -21.177 1.026 9.202 1.00 69.62 227 ILE A O 1
ATOM 1847 N N . GLU A 1 228 ? -19.379 -0.172 8.549 1.00 76.31 228 GLU A N 1
ATOM 1848 C CA . GLU A 1 228 ? -19.710 -1.312 9.389 1.00 76.31 228 GLU A CA 1
ATOM 1849 C C . GLU A 1 228 ? -19.487 -0.872 10.834 1.00 76.31 228 GLU A C 1
ATOM 1851 O O . GLU A 1 228 ? -18.364 -0.569 11.235 1.00 76.31 228 GLU A O 1
ATOM 1856 N N . THR A 1 229 ? -20.556 -0.818 11.626 1.00 80.56 229 THR A N 1
ATOM 1857 C CA . THR A 1 229 ? -20.462 -0.512 13.064 1.00 80.56 229 THR A CA 1
ATOM 1858 C C . THR A 1 229 ? -20.446 -1.784 13.913 1.00 80.56 229 THR A C 1
ATOM 1860 O O . THR A 1 229 ? -20.293 -1.751 15.133 1.00 80.56 229 THR A O 1
ATOM 1863 N N . TRP A 1 230 ? -20.587 -2.945 13.280 1.00 82.06 230 TRP A N 1
ATOM 1864 C CA . TRP A 1 230 ? -20.727 -4.217 13.967 1.00 82.06 230 TRP A CA 1
ATOM 1865 C C . TRP A 1 230 ? -19.434 -5.022 14.024 1.00 82.06 230 TRP A C 1
ATOM 1867 O O . TRP A 1 230 ? -18.818 -5.348 13.011 1.00 82.06 230 TRP A O 1
ATOM 1877 N N . SER A 1 231 ? -19.054 -5.392 15.245 1.00 81.25 231 SER A N 1
ATOM 1878 C CA . SER A 1 231 ? -17.976 -6.327 15.536 1.00 81.25 231 SER A CA 1
ATOM 1879 C C . SER A 1 231 ? -18.167 -6.992 16.890 1.00 81.25 231 SER A C 1
ATOM 1881 O O . SER A 1 231 ? -18.754 -6.413 17.802 1.00 81.25 231 SER A O 1
ATOM 1883 N N . TYR A 1 232 ? -17.606 -8.192 17.049 1.00 79.81 232 TYR A N 1
ATOM 1884 C CA . TYR A 1 232 ? -17.632 -8.895 18.330 1.00 79.81 232 TYR A CA 1
ATOM 1885 C C . TYR A 1 232 ? -16.863 -8.111 19.403 1.00 79.81 232 TYR A C 1
ATOM 1887 O O . TYR A 1 232 ? -17.414 -7.778 20.449 1.00 79.81 232 TYR A O 1
ATOM 1895 N N . SER A 1 233 ? -15.622 -7.714 19.110 1.00 83.62 233 SER A N 1
ATOM 1896 C CA . SER A 1 233 ? -14.833 -6.826 19.982 1.00 83.62 233 SER A CA 1
ATOM 1897 C C . SER A 1 233 ? -15.139 -5.344 19.744 1.00 83.62 233 SER A C 1
ATOM 1899 O O . SER A 1 233 ? -15.630 -4.984 18.680 1.00 83.62 233 SER A O 1
ATOM 1901 N N . ILE A 1 234 ? -14.788 -4.460 20.685 1.00 87.06 234 ILE A N 1
ATOM 1902 C CA . ILE A 1 234 ? -14.952 -2.999 20.526 1.00 87.06 234 ILE A CA 1
ATOM 1903 C C . ILE A 1 234 ? -14.187 -2.455 19.307 1.00 87.06 234 ILE A C 1
ATOM 1905 O O . ILE A 1 234 ? -14.726 -1.637 18.574 1.00 87.06 234 ILE A O 1
ATOM 1909 N N . LYS A 1 235 ? -12.956 -2.928 19.058 1.00 84.38 235 LYS A N 1
ATOM 1910 C CA . LYS A 1 235 ? -12.073 -2.407 17.994 1.00 84.38 235 LYS A CA 1
ATOM 1911 C C . LYS A 1 235 ? -12.331 -2.991 16.600 1.00 84.38 235 LYS A C 1
ATOM 1913 O O . LYS A 1 235 ? -11.616 -2.648 15.671 1.00 84.38 235 LYS A O 1
ATOM 1918 N N . GLY A 1 236 ? -13.249 -3.943 16.458 1.00 81.00 236 GLY A N 1
ATOM 1919 C CA . GLY A 1 236 ? -13.301 -4.803 15.272 1.00 81.00 236 GLY A CA 1
ATOM 1920 C C . GLY A 1 236 ? -14.087 -4.259 14.076 1.00 81.00 236 GLY A C 1
ATOM 1921 O O . GLY A 1 236 ? -14.264 -5.023 13.128 1.00 81.00 236 GLY A O 1
ATOM 1922 N N . ASN A 1 237 ? -14.606 -3.030 14.141 1.00 86.62 237 ASN A N 1
ATOM 1923 C CA . ASN A 1 237 ? -15.472 -2.432 13.120 1.00 86.62 237 ASN A CA 1
ATOM 1924 C C . ASN A 1 237 ? -14.879 -1.128 12.555 1.00 86.62 237 ASN A C 1
ATOM 1926 O O . ASN A 1 237 ? -13.986 -0.536 13.167 1.00 86.62 237 ASN A O 1
ATOM 1930 N N . ASP A 1 238 ? -15.373 -0.699 11.390 1.00 83.69 238 ASP A N 1
ATOM 1931 C CA . ASP A 1 238 ? -14.822 0.432 10.632 1.00 83.69 238 ASP A CA 1
ATOM 1932 C C . ASP A 1 238 ? -14.942 1.746 11.423 1.00 83.69 238 ASP A C 1
ATOM 1934 O O . ASP A 1 238 ? -13.990 2.524 11.491 1.00 83.69 238 ASP A O 1
ATOM 1938 N N . GLU A 1 239 ? -16.076 1.965 12.097 1.00 89.88 239 GLU A N 1
ATOM 1939 C CA . GLU A 1 239 ? -16.293 3.171 12.906 1.00 89.88 239 GLU A CA 1
ATOM 1940 C C . GLU A 1 239 ? -15.339 3.239 14.105 1.00 89.88 239 GLU A C 1
ATOM 1942 O O . GLU A 1 239 ? -14.790 4.295 14.414 1.00 89.88 239 GLU A O 1
ATOM 1947 N N . ALA A 1 240 ? -15.078 2.107 14.760 1.00 90.50 240 ALA A N 1
ATOM 1948 C CA . ALA A 1 240 ? -14.113 2.042 15.850 1.00 90.50 240 ALA A CA 1
ATOM 1949 C C . ALA A 1 240 ? -12.686 2.350 15.376 1.00 90.50 240 ALA A C 1
ATOM 1951 O O . ALA A 1 240 ? -11.921 2.975 16.113 1.00 90.50 240 ALA A O 1
ATOM 1952 N N . SER A 1 241 ? -12.334 1.937 14.154 1.00 86.88 241 SER A N 1
ATOM 1953 C CA . SER A 1 241 ? -11.048 2.280 13.544 1.00 86.88 241 SER A CA 1
ATOM 1954 C C . SER A 1 241 ? -10.945 3.780 13.273 1.00 86.88 241 SER A C 1
ATOM 1956 O O . SER A 1 241 ? -9.940 4.383 13.641 1.00 86.88 241 SER A O 1
ATOM 1958 N N . ASN A 1 242 ? -11.992 4.388 12.706 1.00 87.88 242 ASN A N 1
ATOM 1959 C CA . ASN A 1 242 ? -12.040 5.830 12.451 1.00 87.88 242 ASN A CA 1
ATOM 1960 C C . ASN A 1 242 ? -11.894 6.634 13.750 1.00 87.88 242 ASN A C 1
ATOM 1962 O O . ASN A 1 242 ? -11.071 7.538 13.833 1.00 87.88 242 ASN A O 1
ATOM 1966 N N . LEU A 1 243 ? -12.639 6.260 14.796 1.00 92.81 243 LEU A N 1
ATOM 1967 C CA . LEU A 1 243 ? -12.551 6.902 16.110 1.00 92.81 243 LEU A CA 1
ATOM 1968 C C . LEU A 1 243 ? -11.152 6.775 16.725 1.00 92.81 243 LEU A C 1
ATOM 1970 O O . LEU A 1 243 ? -10.655 7.722 17.325 1.00 92.81 243 LEU A O 1
ATOM 1974 N N . ASN A 1 244 ? -10.506 5.616 16.575 1.00 91.12 244 ASN A N 1
ATOM 1975 C CA . ASN A 1 244 ? -9.145 5.416 17.061 1.00 91.12 244 ASN A CA 1
ATOM 1976 C C . ASN A 1 244 ? -8.134 6.287 16.298 1.00 91.12 244 ASN A C 1
ATOM 1978 O O . ASN A 1 244 ? -7.228 6.828 16.923 1.00 91.12 244 ASN A O 1
ATOM 1982 N N . SER A 1 245 ? -8.284 6.429 14.978 1.00 88.38 245 SER A N 1
ATOM 1983 C CA . SER A 1 245 ? -7.470 7.347 14.172 1.00 88.38 245 SER A CA 1
ATOM 1984 C C . SER A 1 245 ? -7.650 8.797 14.615 1.00 88.38 245 SER A C 1
ATOM 1986 O O . SER A 1 245 ? -6.650 9.459 14.863 1.00 88.38 245 SER A O 1
ATOM 1988 N N . ASP A 1 246 ? -8.887 9.250 14.840 1.00 93.12 246 ASP A N 1
ATOM 1989 C CA . ASP A 1 246 ? -9.132 10.605 15.347 1.00 93.12 246 ASP A CA 1
ATOM 1990 C C . ASP A 1 246 ? -8.415 10.859 16.690 1.00 93.12 246 ASP A C 1
ATOM 1992 O O . ASP A 1 246 ? -7.854 11.929 16.908 1.00 93.12 246 ASP A O 1
ATOM 1996 N N . PHE A 1 247 ? -8.421 9.885 17.611 1.00 95.50 247 PHE A N 1
ATOM 1997 C CA . PHE A 1 247 ? -7.722 10.022 18.895 1.00 95.50 247 PHE A CA 1
ATOM 1998 C C . PHE A 1 247 ? -6.198 10.072 18.739 1.00 95.50 247 PHE A C 1
ATOM 2000 O O . PHE A 1 247 ? -5.537 10.793 19.486 1.00 95.50 247 PHE A O 1
ATOM 2007 N N . ILE A 1 248 ? -5.642 9.339 17.770 1.00 91.75 248 ILE A N 1
ATOM 2008 C CA . ILE A 1 248 ? -4.219 9.425 17.424 1.00 91.75 248 ILE A CA 1
ATOM 2009 C C . ILE A 1 248 ? -3.899 10.817 16.878 1.00 91.75 248 ILE A C 1
ATOM 2011 O O . ILE A 1 248 ? -2.936 11.420 17.338 1.00 91.75 248 ILE A O 1
ATOM 2015 N N . ASP A 1 249 ? -4.712 11.352 15.969 1.00 90.62 249 ASP A N 1
ATOM 2016 C CA . ASP A 1 249 ? -4.491 12.683 15.392 1.00 90.62 249 ASP A CA 1
ATOM 2017 C C . ASP A 1 249 ? -4.512 13.768 16.484 1.00 90.62 249 ASP A C 1
ATOM 2019 O O . ASP A 1 249 ? -3.564 14.542 16.606 1.00 90.62 249 ASP A O 1
ATOM 2023 N N . ILE A 1 250 ? -5.511 13.738 17.376 1.00 95.12 250 ILE A N 1
ATOM 2024 C CA . ILE A 1 250 ? -5.603 14.652 18.531 1.00 95.12 250 ILE A CA 1
ATOM 2025 C C . ILE A 1 250 ? -4.360 14.556 19.433 1.00 95.12 250 ILE A C 1
ATOM 2027 O O . ILE A 1 250 ? -3.875 15.569 19.944 1.00 95.12 250 ILE A O 1
ATOM 2031 N N . MET A 1 251 ? -3.843 13.343 19.650 1.00 93.94 251 MET A N 1
ATOM 2032 C CA . MET A 1 251 ? -2.633 13.102 20.438 1.00 93.94 251 MET A CA 1
ATOM 2033 C C . MET A 1 251 ? -1.382 13.669 19.745 1.00 93.94 251 MET A C 1
ATOM 2035 O O . MET A 1 251 ? -0.558 14.312 20.398 1.00 93.94 251 MET A O 1
ATOM 2039 N N . ILE A 1 252 ? -1.238 13.449 18.436 1.00 90.56 252 ILE A N 1
ATOM 2040 C CA . ILE A 1 252 ? -0.102 13.920 17.628 1.00 90.56 252 ILE A CA 1
ATOM 2041 C C . ILE A 1 252 ? -0.071 15.451 17.559 1.00 90.56 252 ILE A C 1
ATOM 2043 O O . ILE A 1 252 ? 1.009 16.041 17.630 1.00 90.56 252 ILE A O 1
ATOM 2047 N N . ASP A 1 253 ? -1.235 16.097 17.522 1.00 93.50 253 ASP A N 1
ATOM 2048 C CA . ASP A 1 253 ? -1.359 17.558 17.527 1.00 93.50 253 ASP A CA 1
ATOM 2049 C C . ASP A 1 253 ? -0.793 18.219 18.803 1.00 93.50 253 ASP A C 1
ATOM 2051 O O . ASP A 1 253 ? -0.568 19.430 18.821 1.00 93.50 253 ASP A O 1
ATOM 2055 N N . GLN A 1 254 ? -0.493 17.445 19.859 1.00 96.12 254 GLN A N 1
ATOM 2056 C CA . GLN A 1 254 ? 0.136 17.951 21.091 1.00 96.12 254 GLN A CA 1
ATOM 2057 C C . GLN A 1 254 ? 1.674 17.932 21.082 1.00 96.12 254 GLN A C 1
ATOM 2059 O O . GLN A 1 254 ? 2.304 18.212 22.113 1.00 96.12 254 GLN A O 1
ATOM 2064 N N . LEU A 1 255 ? 2.302 17.567 19.961 1.00 93.69 255 LEU A N 1
ATOM 2065 C CA . LEU A 1 255 ? 3.754 17.651 19.813 1.00 93.69 255 LEU A CA 1
ATOM 2066 C C . LEU A 1 255 ? 4.223 19.108 19.860 1.00 93.69 255 LEU A C 1
ATOM 2068 O O . LEU A 1 255 ? 3.692 19.973 19.161 1.00 93.69 255 LEU A O 1
ATOM 2072 N N . THR A 1 256 ? 5.288 19.383 20.618 1.00 95.31 256 THR A N 1
ATOM 2073 C CA . THR A 1 256 ? 5.949 20.693 20.519 1.00 95.31 256 THR A CA 1
ATOM 2074 C C . THR A 1 256 ? 6.694 20.822 19.183 1.00 95.31 256 THR A C 1
ATOM 2076 O O . THR A 1 256 ? 7.039 19.809 18.561 1.00 95.31 256 THR A O 1
ATOM 2079 N N . PRO A 1 257 ? 7.019 22.046 18.724 1.00 95.44 257 PRO A N 1
ATOM 2080 C CA . PRO A 1 257 ? 7.834 22.237 17.523 1.00 95.44 257 PRO A CA 1
ATOM 2081 C C . PRO A 1 257 ? 9.166 21.469 17.558 1.00 95.44 257 PRO A C 1
ATOM 2083 O O . PRO A 1 257 ? 9.608 20.931 16.540 1.00 95.44 257 PRO A O 1
ATOM 2086 N N . GLU A 1 258 ? 9.801 21.379 18.728 1.00 95.38 258 GLU A N 1
ATOM 2087 C CA . GLU A 1 258 ? 11.054 20.651 18.935 1.00 95.38 258 GLU A CA 1
ATOM 2088 C C . GLU A 1 258 ? 10.858 19.136 18.829 1.00 95.38 258 GLU A C 1
ATOM 2090 O O . GLU A 1 258 ? 11.661 18.459 18.185 1.00 95.38 258 GLU A O 1
ATOM 2095 N N . GLU A 1 259 ? 9.794 18.600 19.429 1.00 93.38 259 GLU A N 1
ATOM 2096 C CA . GLU A 1 259 ? 9.456 17.175 19.357 1.00 93.38 259 GLU A CA 1
ATOM 2097 C C . GLU A 1 259 ? 9.075 16.771 17.930 1.00 93.38 259 GLU A C 1
ATOM 2099 O O . GLU A 1 259 ? 9.578 15.766 17.431 1.00 93.38 259 GLU A O 1
ATOM 2104 N N . ASN A 1 260 ? 8.284 17.591 17.233 1.00 90.56 260 ASN A N 1
ATOM 2105 C CA . ASN A 1 260 ? 7.919 17.363 15.835 1.00 90.56 260 ASN A CA 1
ATOM 2106 C C . ASN A 1 260 ? 9.156 17.382 14.917 1.00 90.56 260 ASN A C 1
ATOM 2108 O O . ASN A 1 260 ? 9.315 16.537 14.036 1.00 90.56 260 ASN A O 1
ATOM 2112 N N . LYS A 1 261 ? 10.108 18.292 15.171 1.00 90.38 261 LYS A N 1
ATOM 2113 C CA . LYS A 1 261 ? 11.398 18.312 14.464 1.00 90.38 261 LYS A CA 1
ATOM 2114 C C . LYS A 1 261 ? 12.248 17.075 14.771 1.00 90.38 261 LYS A C 1
ATOM 2116 O O . LYS A 1 261 ? 12.966 16.600 13.891 1.00 90.38 261 LYS A O 1
ATOM 2121 N N . LYS A 1 262 ? 12.199 16.572 16.007 1.00 90.31 262 LYS A N 1
ATOM 2122 C CA . LYS A 1 262 ? 12.953 15.391 16.450 1.00 90.31 262 LYS A CA 1
ATOM 2123 C C . LYS A 1 262 ? 12.358 14.085 15.912 1.00 90.31 262 LYS A C 1
ATOM 2125 O O . LYS A 1 262 ? 13.115 13.164 15.613 1.00 90.31 262 LYS A O 1
ATOM 2130 N N . TYR A 1 263 ? 11.037 14.016 15.761 1.00 86.19 263 TYR A N 1
ATOM 2131 C CA . TYR A 1 263 ? 10.296 12.806 15.400 1.00 86.19 263 TYR A CA 1
ATOM 2132 C C . TYR A 1 263 ? 9.361 13.016 14.192 1.00 86.19 263 TYR A C 1
ATOM 2134 O O . TYR A 1 263 ? 8.170 12.734 14.283 1.00 86.19 263 TYR A O 1
ATOM 2142 N N . PRO A 1 264 ? 9.865 13.437 13.016 1.00 71.56 264 PRO A N 1
ATOM 2143 C CA . PRO A 1 264 ? 9.019 13.872 11.897 1.00 71.56 264 PRO A CA 1
ATOM 2144 C C . PRO A 1 264 ? 8.200 12.753 11.229 1.00 71.56 264 PRO A C 1
ATOM 2146 O O . PRO A 1 264 ? 7.385 13.028 10.352 1.00 71.56 264 PRO A O 1
ATOM 2149 N N . ARG A 1 265 ? 8.473 11.482 11.553 1.00 73.19 265 ARG A N 1
ATOM 2150 C CA . ARG A 1 265 ? 7.804 10.312 10.951 1.00 73.19 265 ARG A CA 1
ATOM 2151 C C . ARG A 1 265 ? 7.553 9.156 11.915 1.00 73.19 265 ARG A C 1
ATOM 2153 O O . ARG A 1 265 ? 6.899 8.198 11.524 1.00 73.19 265 ARG A O 1
ATOM 2160 N N . ASN A 1 266 ? 8.129 9.192 13.116 1.00 82.12 266 ASN A N 1
ATOM 2161 C CA . ASN A 1 266 ? 8.066 8.065 14.038 1.00 82.12 266 ASN A CA 1
ATOM 2162 C C . ASN A 1 266 ? 8.160 8.558 15.482 1.00 82.12 266 ASN A C 1
ATOM 2164 O O . ASN A 1 266 ? 9.254 8.828 15.984 1.00 82.12 266 ASN A O 1
ATOM 2168 N N . ILE A 1 267 ? 7.001 8.724 16.114 1.00 83.56 267 ILE A N 1
ATOM 2169 C CA . ILE A 1 267 ? 6.899 9.102 17.520 1.00 83.56 267 ILE A CA 1
ATOM 2170 C C . ILE A 1 267 ? 7.195 7.841 18.340 1.00 83.56 267 ILE A C 1
ATOM 2172 O O . ILE A 1 267 ? 6.537 6.823 18.133 1.00 83.56 267 ILE A O 1
ATOM 2176 N N . PRO A 1 268 ? 8.197 7.855 19.232 1.00 87.19 268 PRO A N 1
ATOM 2177 C CA . PRO A 1 268 ? 8.498 6.682 20.039 1.00 87.19 268 PRO A CA 1
ATOM 2178 C C . PRO A 1 268 ? 7.369 6.427 21.045 1.00 87.19 268 PRO A C 1
ATOM 2180 O O . PRO A 1 268 ? 6.888 7.375 21.657 1.00 87.19 268 PRO A O 1
ATOM 2183 N N . GLU A 1 269 ? 7.029 5.158 21.295 1.00 83.94 269 GLU A N 1
ATOM 2184 C CA . GLU A 1 269 ? 5.958 4.740 22.229 1.00 83.94 269 GLU A CA 1
ATOM 2185 C C . GLU A 1 269 ? 6.099 5.360 23.633 1.00 83.94 269 GLU A C 1
ATOM 2187 O O . GLU A 1 269 ? 5.120 5.593 24.337 1.00 83.94 269 GLU A O 1
ATOM 2192 N N . SER A 1 270 ? 7.327 5.695 24.048 1.00 86.31 270 SER A N 1
ATOM 2193 C CA . SER A 1 270 ? 7.592 6.395 25.311 1.00 86.31 270 SER A CA 1
ATOM 2194 C C . SER A 1 270 ? 6.937 7.781 25.407 1.00 86.31 270 SER A C 1
ATOM 2196 O O . SER A 1 270 ? 6.842 8.329 26.502 1.00 86.31 270 SER A O 1
ATOM 2198 N N . MET A 1 271 ? 6.543 8.376 24.277 1.00 91.81 271 MET A N 1
ATOM 2199 C CA . MET A 1 271 ? 5.857 9.667 24.215 1.00 91.81 271 MET A CA 1
ATOM 2200 C C . MET A 1 271 ? 4.343 9.540 24.375 1.00 91.81 271 MET A C 1
ATOM 2202 O O . MET A 1 271 ? 3.719 10.526 24.753 1.00 91.81 271 MET A O 1
ATOM 2206 N N . ASP A 1 272 ? 3.754 8.366 24.141 1.00 90.19 272 ASP A N 1
ATOM 2207 C CA . ASP A 1 272 ? 2.297 8.188 24.113 1.00 90.19 272 ASP A CA 1
ATOM 2208 C C . ASP A 1 272 ? 1.642 8.673 25.407 1.00 90.19 272 ASP A C 1
ATOM 2210 O O . ASP A 1 272 ? 0.712 9.474 25.379 1.00 90.19 272 ASP A O 1
ATOM 2214 N N . ALA A 1 273 ? 2.174 8.265 26.563 1.00 88.69 273 ALA A N 1
ATOM 2215 C CA . ALA A 1 273 ? 1.637 8.675 27.859 1.00 88.69 273 ALA A CA 1
ATOM 2216 C C . ALA A 1 273 ? 1.681 10.201 28.060 1.00 88.69 273 ALA A C 1
ATOM 2218 O O . ALA A 1 273 ? 0.732 10.775 28.590 1.00 88.69 273 ALA A O 1
ATOM 2219 N N . ILE A 1 274 ? 2.755 10.854 27.601 1.00 92.75 274 ILE A N 1
ATOM 2220 C CA . ILE A 1 274 ? 2.942 12.309 27.697 1.00 92.75 274 ILE A CA 1
ATOM 2221 C C . ILE A 1 274 ? 1.949 13.025 26.781 1.00 92.75 274 ILE A C 1
ATOM 2223 O O . ILE A 1 274 ? 1.307 13.991 27.188 1.00 92.75 274 ILE A O 1
ATOM 2227 N N . LEU A 1 275 ? 1.820 12.562 25.537 1.00 95.38 275 LEU A N 1
ATOM 2228 C CA . LEU A 1 275 ? 0.929 13.177 24.560 1.00 95.38 275 LEU A CA 1
ATOM 2229 C C . LEU A 1 275 ? -0.539 12.991 24.949 1.00 95.38 275 LEU A C 1
ATOM 2231 O O . LEU A 1 275 ? -1.315 13.934 24.838 1.00 95.38 275 LEU A O 1
ATOM 2235 N N . ILE A 1 276 ? -0.910 11.827 25.485 1.00 95.00 276 ILE A N 1
ATOM 2236 C CA . ILE A 1 276 ? -2.260 11.587 26.005 1.00 95.00 276 ILE A CA 1
ATOM 2237 C C . ILE A 1 276 ? -2.550 12.470 27.216 1.00 95.00 276 ILE A C 1
ATOM 2239 O O . ILE A 1 276 ? -3.653 12.999 27.316 1.00 95.00 276 ILE A O 1
ATOM 2243 N N . GLU A 1 277 ? -1.587 12.662 28.121 1.00 94.38 277 GLU A N 1
ATOM 2244 C CA . GLU A 1 277 ? -1.751 13.579 29.254 1.00 94.38 277 GLU A CA 1
ATOM 2245 C C . GLU A 1 277 ? -2.004 15.017 28.777 1.00 94.38 277 GLU A C 1
ATOM 2247 O O . GLU A 1 277 ? -2.928 15.667 29.261 1.00 94.38 277 GLU A O 1
ATOM 2252 N N . ARG A 1 278 ? -1.258 15.492 27.770 1.00 97.06 278 ARG A N 1
ATOM 2253 C CA . ARG A 1 278 ? -1.480 16.814 27.154 1.00 97.06 278 ARG A CA 1
ATOM 2254 C C . ARG A 1 278 ? -2.822 16.908 26.420 1.00 97.06 278 ARG A C 1
ATOM 2256 O O . ARG A 1 278 ? -3.467 17.952 26.451 1.00 97.06 278 ARG A O 1
ATOM 2263 N N . ALA A 1 279 ? -3.242 15.825 25.769 1.00 97.50 279 ALA A N 1
ATOM 2264 C CA . ALA A 1 279 ? -4.453 15.757 24.954 1.00 97.50 279 ALA A CA 1
ATOM 2265 C C . ALA A 1 279 ? -5.723 15.418 25.750 1.00 97.50 279 ALA A C 1
ATOM 2267 O O . ALA A 1 279 ? -6.804 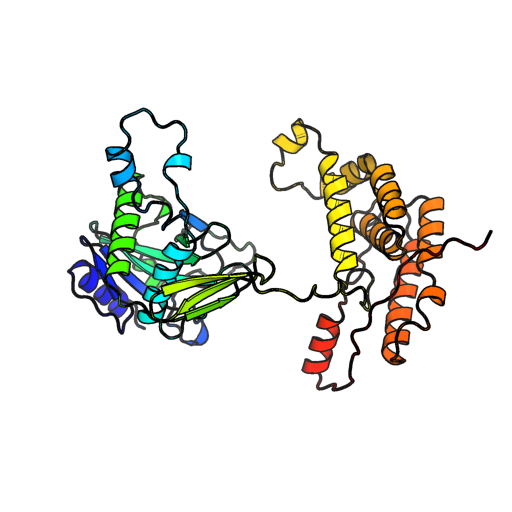15.366 25.163 1.00 97.50 279 ALA A O 1
ATOM 2268 N N . TYR A 1 280 ? -5.619 15.138 27.052 1.00 97.31 280 TYR A N 1
ATOM 2269 C CA . TYR A 1 280 ? -6.639 14.394 27.797 1.00 97.31 280 TYR A CA 1
ATOM 2270 C C . TYR A 1 280 ? -8.049 14.985 27.675 1.00 97.31 280 TYR A C 1
ATOM 2272 O O . TYR A 1 280 ? -9.000 14.290 27.310 1.00 97.31 280 TYR A O 1
ATOM 2280 N N . ASP A 1 281 ? -8.173 16.292 27.899 1.00 97.38 281 ASP A N 1
ATOM 2281 C CA . ASP A 1 281 ? -9.456 16.991 27.824 1.00 97.38 281 ASP A CA 1
ATOM 2282 C C . ASP A 1 281 ? -10.000 17.052 26.389 1.00 97.38 281 ASP A C 1
ATOM 2284 O O . ASP A 1 281 ? -11.210 16.952 26.180 1.00 97.38 281 ASP A O 1
ATOM 2288 N N . GLN A 1 282 ? -9.120 17.154 25.388 1.00 98.25 282 GLN A N 1
ATOM 2289 C CA . GLN A 1 282 ? -9.494 17.180 23.971 1.00 98.25 282 GLN A CA 1
ATOM 2290 C C . GLN A 1 282 ? -10.008 15.811 23.513 1.00 98.25 282 GLN A C 1
ATOM 2292 O O . GLN A 1 282 ? -11.017 15.738 22.813 1.00 98.25 282 GLN A O 1
ATOM 2297 N N . LEU A 1 283 ? -9.381 14.721 23.972 1.00 98.06 283 LEU A N 1
ATOM 2298 C CA . LEU A 1 283 ? -9.840 13.352 23.720 1.00 98.06 283 LEU A CA 1
ATOM 2299 C C . LEU A 1 283 ? -11.250 13.126 24.290 1.00 98.06 283 LEU A C 1
ATOM 2301 O O . LEU A 1 283 ? -12.125 12.589 23.605 1.00 98.06 283 LEU A O 1
ATOM 2305 N N . ILE A 1 284 ? -11.497 13.578 25.525 1.00 97.94 284 ILE A N 1
ATOM 2306 C CA . ILE A 1 284 ? -12.819 13.483 26.161 1.00 97.94 284 ILE A CA 1
ATOM 2307 C C . ILE A 1 284 ? -13.841 14.348 25.415 1.00 97.94 284 ILE A C 1
ATOM 2309 O O . ILE A 1 284 ? -14.927 13.865 25.086 1.00 97.94 284 ILE A O 1
ATOM 2313 N N . ALA A 1 285 ? -13.505 15.606 25.119 1.00 97.25 285 ALA A N 1
ATOM 2314 C CA . ALA A 1 285 ? -14.384 16.522 24.397 1.00 97.25 285 ALA A CA 1
ATOM 2315 C C . ALA A 1 285 ? -14.769 15.970 23.015 1.00 97.25 285 ALA A C 1
ATOM 2317 O O . ALA A 1 285 ? -15.940 16.029 22.630 1.00 97.25 285 ALA A O 1
ATOM 2318 N N . HIS A 1 286 ? -13.817 15.360 22.305 1.00 97.31 286 HIS A N 1
ATOM 2319 C CA . HIS A 1 286 ? -14.064 14.699 21.026 1.00 97.31 286 HIS A CA 1
ATOM 2320 C C . HIS A 1 286 ? -15.052 13.539 21.159 1.00 97.31 286 HIS A C 1
ATOM 2322 O O . HIS A 1 286 ? -16.005 13.451 20.382 1.00 97.31 286 HIS A O 1
ATOM 2328 N N . ALA A 1 287 ? -14.899 12.688 22.180 1.00 96.69 287 ALA A N 1
ATOM 2329 C CA . ALA A 1 287 ? -15.837 11.593 22.426 1.00 96.69 287 ALA A CA 1
ATOM 2330 C C . ALA A 1 287 ? -17.275 12.095 22.673 1.00 96.69 287 ALA A C 1
ATOM 2332 O O . ALA A 1 287 ? -18.227 11.533 22.124 1.00 96.69 287 ALA A O 1
ATOM 2333 N N . TYR A 1 288 ? -17.445 13.196 23.416 1.00 95.88 288 TYR A N 1
ATOM 2334 C CA . TYR A 1 288 ? -18.752 13.845 23.588 1.00 95.88 288 TYR A CA 1
ATOM 2335 C C . TYR A 1 288 ? -19.299 14.425 22.278 1.00 95.88 288 TYR A C 1
ATOM 2337 O O . TYR A 1 288 ? -20.480 14.243 21.967 1.00 95.88 288 TYR A O 1
ATOM 2345 N N . MET A 1 289 ? -18.452 15.086 21.486 1.00 95.75 289 MET A N 1
ATOM 2346 C CA . MET A 1 289 ? -18.839 15.701 20.214 1.00 95.75 289 MET A CA 1
ATOM 2347 C C . MET A 1 289 ? -19.401 14.677 19.219 1.00 95.75 289 MET A C 1
ATOM 2349 O O . MET A 1 289 ? -20.346 14.986 18.491 1.00 95.75 289 MET A O 1
ATOM 2353 N N . LYS A 1 290 ? -18.875 13.445 19.212 1.00 94.19 290 LYS A N 1
ATOM 2354 C CA . LYS A 1 290 ? -19.336 12.366 18.323 1.00 94.19 290 LYS A CA 1
ATOM 2355 C C . LYS A 1 290 ? -20.764 11.894 18.603 1.00 94.19 290 LYS A C 1
ATOM 2357 O O . LYS A 1 290 ? -21.337 11.220 17.751 1.00 94.19 290 LYS A O 1
ATOM 2362 N N . LYS A 1 291 ? -21.343 12.214 19.771 1.00 93.69 291 LYS A N 1
ATOM 2363 C CA . LYS A 1 291 ? -22.693 11.771 20.190 1.00 93.69 291 LYS A CA 1
ATOM 2364 C C . LYS A 1 291 ? -22.905 10.254 20.028 1.00 93.69 291 LYS A C 1
ATOM 2366 O O . LYS A 1 291 ? -24.005 9.792 19.722 1.00 93.69 291 LYS A O 1
ATOM 2371 N N . SER A 1 292 ? -21.839 9.482 20.240 1.00 94.69 292 SER A N 1
ATOM 2372 C CA . SER A 1 292 ? -21.785 8.041 19.997 1.00 94.69 292 SER A CA 1
ATOM 2373 C C . SER A 1 292 ? -21.292 7.306 21.238 1.00 94.69 292 SER A C 1
ATOM 2375 O O . SER A 1 292 ? -20.241 7.627 21.792 1.00 94.69 292 SER A O 1
ATOM 2377 N N . ARG A 1 293 ? -22.025 6.272 21.655 1.00 95.94 293 ARG A N 1
ATOM 2378 C CA . ARG A 1 293 ? -21.630 5.347 22.722 1.00 95.94 293 ARG A CA 1
ATOM 2379 C C . ARG A 1 293 ? -20.305 4.661 22.388 1.00 95.94 293 ARG A C 1
ATOM 2381 O O . ARG A 1 293 ? -19.467 4.498 23.273 1.00 95.94 293 ARG A O 1
ATOM 2388 N N . LEU A 1 294 ? -20.093 4.313 21.114 1.00 95.88 294 LEU A N 1
ATOM 2389 C CA . LEU A 1 294 ? -18.864 3.672 20.647 1.00 95.88 294 LEU A CA 1
ATOM 2390 C C . LEU A 1 294 ? -17.644 4.574 20.846 1.00 95.88 294 LEU A C 1
ATOM 2392 O O . LEU A 1 294 ? -16.591 4.062 21.207 1.00 95.88 294 LEU A O 1
ATOM 2396 N N . ALA A 1 295 ? -17.783 5.897 20.706 1.00 96.94 295 ALA A N 1
ATOM 2397 C CA . ALA A 1 295 ? -16.682 6.835 20.938 1.00 96.94 295 ALA A CA 1
ATOM 2398 C C . ALA A 1 295 ? -16.118 6.719 22.362 1.00 96.94 295 ALA A C 1
ATOM 2400 O O . ALA A 1 295 ? -14.903 6.662 22.537 1.00 96.94 295 ALA A O 1
ATOM 2401 N N . PHE A 1 296 ? -16.982 6.575 23.371 1.00 97.94 296 PHE A N 1
ATOM 2402 C CA . PHE A 1 296 ? -16.547 6.342 24.752 1.00 97.94 296 PHE A CA 1
ATOM 2403 C C . PHE A 1 296 ? -15.923 4.960 24.946 1.00 97.94 296 PHE A C 1
ATOM 2405 O O . PHE A 1 296 ? -14.909 4.837 25.630 1.00 97.94 296 PHE A O 1
ATOM 2412 N N . MET A 1 297 ? -16.490 3.915 24.333 1.00 97.19 297 MET A N 1
ATOM 2413 C CA . MET A 1 297 ? -15.906 2.571 24.412 1.00 97.19 297 MET A CA 1
ATOM 2414 C C . MET A 1 297 ? -14.500 2.545 23.801 1.00 97.19 297 MET A C 1
ATOM 2416 O O . MET A 1 297 ? -13.569 2.043 24.426 1.00 97.19 297 MET A O 1
ATOM 2420 N N . VAL A 1 298 ? -14.330 3.127 22.609 1.00 96.94 298 VAL A N 1
ATOM 2421 C CA . VAL A 1 298 ? -13.041 3.220 21.910 1.00 96.94 298 VAL A CA 1
ATOM 2422 C C . VAL A 1 298 ? -12.061 4.082 22.697 1.00 96.94 298 VAL A C 1
ATOM 2424 O O . VAL A 1 298 ? -10.917 3.667 22.845 1.00 96.94 298 VAL A O 1
ATOM 2427 N N . LEU A 1 299 ? -12.499 5.202 23.285 1.00 97.56 299 LEU A N 1
ATOM 2428 C CA . LEU A 1 299 ? -11.659 6.020 24.166 1.00 97.56 299 LEU A CA 1
ATOM 2429 C C . LEU A 1 299 ? -11.164 5.216 25.377 1.00 97.56 299 LEU A C 1
ATOM 2431 O O . LEU A 1 299 ? -9.983 5.263 25.710 1.00 97.56 299 LEU A O 1
ATOM 2435 N N . GLY A 1 300 ? -12.036 4.425 26.009 1.00 96.94 300 GLY A N 1
ATOM 2436 C CA . GLY A 1 300 ? -11.645 3.539 27.107 1.00 96.94 300 GLY A CA 1
ATOM 2437 C C . GLY A 1 300 ? -10.579 2.527 26.687 1.00 96.94 300 GLY A C 1
ATOM 2438 O O . GLY A 1 300 ? -9.587 2.339 27.388 1.00 96.94 300 GLY A O 1
ATOM 2439 N N . VAL A 1 301 ? -10.749 1.907 25.515 1.00 95.50 301 VAL A N 1
ATOM 2440 C CA . VAL A 1 301 ? -9.744 0.999 24.946 1.00 95.50 301 VAL A CA 1
ATOM 2441 C C . VAL A 1 301 ? -8.434 1.726 24.640 1.00 95.50 301 VAL A C 1
ATOM 2443 O O . VAL A 1 301 ? -7.371 1.204 24.962 1.00 95.50 301 VAL A O 1
ATOM 2446 N N . PHE A 1 302 ? -8.505 2.916 24.046 1.00 95.25 302 PHE A N 1
ATOM 2447 C CA . PHE A 1 302 ? -7.354 3.744 23.702 1.00 95.25 302 PHE A CA 1
ATOM 2448 C C . PHE A 1 302 ? -6.520 4.059 24.952 1.00 95.25 302 PHE A C 1
ATOM 2450 O O . PHE A 1 302 ? -5.354 3.682 25.026 1.00 95.25 302 PHE A O 1
ATOM 2457 N N . LEU A 1 303 ? -7.139 4.608 26.000 1.00 95.44 303 LEU A N 1
ATOM 2458 C CA . LEU A 1 303 ? -6.450 4.936 27.254 1.00 95.44 303 LEU A CA 1
ATOM 2459 C C . LEU A 1 303 ? -5.834 3.700 27.931 1.00 95.44 303 LEU A C 1
ATOM 2461 O O . LEU A 1 303 ? -4.712 3.766 28.432 1.00 95.44 303 LEU A O 1
ATOM 2465 N N . MET A 1 304 ? -6.528 2.557 27.911 1.00 94.50 304 MET A N 1
ATOM 2466 C CA . MET A 1 304 ? -6.009 1.295 28.451 1.00 94.50 304 MET A CA 1
ATOM 2467 C C . MET A 1 304 ? -4.805 0.746 27.674 1.00 94.50 304 MET A C 1
ATOM 2469 O O . MET A 1 304 ? -3.898 0.171 28.280 1.00 94.50 304 MET A O 1
ATOM 2473 N N . LEU A 1 305 ? -4.780 0.901 26.347 1.00 91.50 305 LEU A N 1
ATOM 2474 C CA . LEU A 1 305 ? -3.682 0.423 25.501 1.00 91.50 305 LEU A CA 1
ATOM 2475 C C . LEU A 1 305 ? -2.395 1.227 25.696 1.00 91.50 305 LEU A C 1
ATOM 2477 O O . LEU A 1 305 ? -1.315 0.657 25.574 1.00 91.50 305 LEU A O 1
ATOM 2481 N N . HIS A 1 306 ? -2.513 2.502 26.054 1.00 90.62 306 HIS A N 1
ATOM 2482 C CA . HIS A 1 306 ? -1.368 3.380 26.299 1.00 90.62 306 HIS A CA 1
ATOM 2483 C C . HIS A 1 306 ? -1.039 3.549 27.793 1.00 90.62 306 HIS A C 1
ATOM 2485 O O . HIS A 1 306 ? -0.182 4.349 28.161 1.00 90.62 306 HIS A O 1
ATOM 2491 N N . GLY A 1 307 ? -1.700 2.791 28.680 1.00 89.56 307 GLY A N 1
ATOM 2492 C CA . GLY A 1 307 ? -1.433 2.835 30.121 1.00 89.56 307 GLY A CA 1
ATOM 2493 C C . GLY A 1 307 ? -1.801 4.170 30.781 1.00 89.56 307 GLY A C 1
ATOM 2494 O O . GLY A 1 307 ? -1.276 4.494 31.843 1.00 89.56 307 GLY A O 1
ATOM 2495 N N . SER A 1 308 ? -2.686 4.955 30.165 1.00 91.81 308 SER A N 1
ATOM 2496 C CA . SER A 1 308 ? -3.089 6.283 30.636 1.00 91.81 308 SER A CA 1
ATOM 2497 C C . SER A 1 308 ? -4.189 6.200 31.691 1.00 91.81 308 SER A C 1
ATOM 2499 O O . SER A 1 308 ? -4.947 5.234 31.726 1.00 91.81 308 SER A O 1
ATOM 2501 N N . LYS A 1 309 ? -4.319 7.212 32.555 1.00 92.00 309 LYS A N 1
ATOM 2502 C CA . LYS A 1 309 ? -5.351 7.234 33.606 1.00 92.00 309 LYS A CA 1
ATOM 2503 C C . LYS A 1 309 ? -6.758 7.412 33.024 1.00 92.00 309 LYS A C 1
ATOM 2505 O O . LYS A 1 309 ? -6.975 8.211 32.119 1.00 92.00 309 LYS A O 1
ATOM 2510 N N . ILE A 1 310 ? -7.737 6.720 33.602 1.00 95.31 310 ILE A N 1
ATOM 2511 C CA . ILE A 1 310 ? -9.167 6.952 33.358 1.00 95.31 310 ILE A CA 1
ATOM 2512 C C . ILE A 1 310 ? -9.732 7.548 34.645 1.00 95.31 310 ILE A C 1
ATOM 2514 O O . ILE A 1 310 ? -9.662 6.911 35.694 1.00 95.31 310 ILE A O 1
ATOM 2518 N N . THR A 1 311 ? -10.231 8.785 34.596 1.00 95.19 311 THR A N 1
ATOM 2519 C CA . THR A 1 311 ? -10.862 9.405 35.771 1.00 95.19 311 THR A CA 1
ATOM 2520 C C . THR A 1 311 ? -12.140 8.662 36.151 1.00 95.19 311 THR A C 1
ATOM 2522 O O . THR A 1 311 ? -12.789 8.056 35.301 1.00 95.19 311 THR A O 1
ATOM 2525 N N . GLU A 1 312 ? -12.543 8.746 37.418 1.00 95.81 312 GLU A N 1
ATOM 2526 C CA . GLU A 1 312 ? -13.760 8.081 37.903 1.00 95.81 312 GLU A CA 1
ATOM 2527 C C . GLU A 1 312 ? -15.003 8.497 37.097 1.00 95.81 312 GLU A C 1
ATOM 2529 O O . GLU A 1 312 ? -15.772 7.649 36.651 1.00 95.81 312 GLU A O 1
ATOM 2534 N N . GLY A 1 313 ? -15.156 9.794 36.808 1.00 96.69 313 GLY A N 1
ATOM 2535 C CA . GLY A 1 313 ? -16.269 10.294 35.993 1.00 96.69 313 GLY A CA 1
ATOM 2536 C C . GLY A 1 313 ? -16.257 9.761 34.555 1.00 96.69 313 GLY A C 1
ATOM 2537 O O . GLY A 1 313 ? -17.307 9.398 34.015 1.00 96.69 313 GLY A O 1
ATOM 2538 N N . LEU A 1 314 ? -15.076 9.653 33.932 1.00 97.06 314 LEU A N 1
ATOM 2539 C CA . LEU A 1 314 ? -14.952 9.053 32.603 1.00 97.06 314 LEU A CA 1
ATOM 2540 C C . LEU A 1 314 ? -15.240 7.545 32.648 1.00 97.06 314 LEU A C 1
ATOM 2542 O O . LEU A 1 314 ? -15.973 7.048 31.797 1.00 97.06 314 LEU A O 1
ATOM 2546 N N . SER A 1 315 ? -14.737 6.833 33.659 1.00 97.56 315 SER A N 1
ATOM 2547 C CA . SER A 1 315 ? -14.997 5.404 33.877 1.00 97.56 315 SER A CA 1
ATOM 2548 C C . SER A 1 315 ? -16.496 5.125 33.997 1.00 97.56 315 SER A C 1
ATOM 2550 O O . SER A 1 315 ? -17.040 4.303 33.258 1.00 97.56 315 SER A O 1
ATOM 2552 N N . GLN A 1 316 ? -17.205 5.890 34.833 1.00 97.75 316 GLN A N 1
ATOM 2553 C CA . GLN A 1 316 ? -18.660 5.799 34.978 1.00 97.75 316 GLN A CA 1
ATOM 2554 C C . GLN A 1 316 ? -19.392 6.075 33.660 1.00 97.75 316 GLN A C 1
ATOM 2556 O O . GLN A 1 316 ? -20.358 5.387 33.332 1.00 97.75 316 GLN A O 1
ATOM 2561 N N . THR A 1 317 ? -18.910 7.032 32.864 1.00 97.44 317 THR A N 1
ATOM 2562 C CA . THR A 1 317 ? -19.477 7.347 31.544 1.00 97.44 317 THR A CA 1
ATOM 2563 C C . THR A 1 317 ? -19.285 6.195 30.552 1.00 97.44 317 THR A C 1
ATOM 2565 O O . THR A 1 317 ? -20.229 5.797 29.866 1.00 97.44 317 THR A O 1
ATOM 2568 N N . ILE A 1 318 ? -18.088 5.603 30.507 1.00 97.62 318 ILE A N 1
ATOM 2569 C CA . ILE A 1 318 ? -17.781 4.439 29.666 1.00 97.62 318 ILE A CA 1
ATOM 2570 C C . ILE A 1 318 ? -18.645 3.246 30.080 1.00 97.62 318 ILE A C 1
ATOM 2572 O O . ILE A 1 318 ? -19.245 2.589 29.228 1.00 97.62 318 ILE A O 1
ATOM 2576 N N . LEU A 1 319 ? -18.757 2.977 31.383 1.00 97.69 319 LEU A N 1
ATOM 2577 C CA . LEU A 1 319 ? -19.602 1.910 31.918 1.00 97.69 319 LEU A CA 1
ATOM 2578 C C . LEU A 1 319 ? -21.083 2.160 31.625 1.00 97.69 319 LEU A C 1
ATOM 2580 O O . LEU A 1 319 ? -21.794 1.230 31.262 1.00 97.69 319 LEU A O 1
ATOM 2584 N N . LYS A 1 320 ? -21.558 3.402 31.697 1.00 96.31 320 LYS A N 1
ATOM 2585 C CA . LYS A 1 320 ? -22.930 3.738 31.306 1.00 96.31 320 LYS A CA 1
ATOM 2586 C C . LYS A 1 320 ? -23.189 3.408 29.835 1.00 96.31 320 LYS A C 1
ATOM 2588 O O . LYS A 1 320 ? -24.192 2.779 29.526 1.00 96.31 320 LYS A O 1
ATOM 2593 N N . TYR A 1 321 ? -22.312 3.821 28.920 1.00 96.06 321 TYR A N 1
ATOM 2594 C CA . TYR A 1 321 ? -22.563 3.675 27.478 1.00 96.06 321 TYR A CA 1
ATOM 2595 C C . TYR A 1 321 ? -22.232 2.299 26.900 1.00 96.06 321 TYR A C 1
ATOM 2597 O O . TYR A 1 321 ? -22.737 1.955 25.829 1.00 96.06 321 TYR A O 1
ATOM 2605 N N . SER A 1 322 ? -21.444 1.505 27.621 1.00 95.62 322 SER A N 1
ATOM 2606 C CA . SER A 1 322 ? -21.143 0.105 27.305 1.00 95.62 322 SER A CA 1
ATOM 2607 C C . SER A 1 322 ? -22.132 -0.884 27.921 1.00 95.62 322 SER A C 1
ATOM 2609 O O . SER A 1 322 ? -21.806 -2.058 28.046 1.00 95.62 322 SER A O 1
ATOM 2611 N N . ASP A 1 323 ? -23.306 -0.442 28.377 1.00 95.06 323 ASP A N 1
ATOM 2612 C CA . ASP A 1 323 ? -24.287 -1.364 28.946 1.00 95.06 323 ASP A CA 1
ATOM 2613 C C . ASP A 1 323 ? -24.916 -2.267 27.871 1.00 95.06 323 ASP A C 1
ATOM 2615 O O . ASP A 1 323 ? -25.256 -1.808 26.776 1.00 95.06 323 ASP A O 1
ATOM 2619 N N . TRP A 1 324 ? -25.081 -3.553 28.193 1.00 94.12 324 TRP A N 1
ATOM 2620 C CA . TRP A 1 324 ? -25.668 -4.542 27.288 1.00 94.12 324 TRP A CA 1
ATOM 2621 C C . TRP A 1 324 ? -27.107 -4.197 26.903 1.00 94.12 324 TRP A C 1
ATOM 2623 O O . TRP A 1 324 ? -27.532 -4.498 25.786 1.00 94.12 324 TRP A O 1
ATOM 2633 N N . GLU A 1 325 ? -27.837 -3.504 27.778 1.00 93.19 325 GLU A N 1
ATOM 2634 C CA . GLU A 1 325 ? -29.220 -3.097 27.521 1.00 93.19 325 GLU A CA 1
ATOM 2635 C C . GLU A 1 325 ? -29.382 -2.275 26.236 1.00 93.19 325 GLU A C 1
ATOM 2637 O O . GLU A 1 325 ? -30.431 -2.338 25.598 1.00 93.19 325 GLU A O 1
ATOM 2642 N N . TYR A 1 326 ? -28.339 -1.559 25.801 1.00 90.81 326 TYR A N 1
ATOM 2643 C CA . TYR A 1 326 ? -28.383 -0.809 24.549 1.00 90.81 326 TYR A CA 1
ATOM 2644 C C . TYR A 1 326 ? -28.221 -1.682 23.300 1.00 90.81 326 TYR A C 1
ATOM 2646 O O . TYR A 1 326 ? -28.619 -1.244 22.227 1.00 90.81 326 TYR A O 1
ATOM 2654 N N . GLU A 1 327 ? -27.623 -2.872 23.392 1.00 90.06 327 GLU A N 1
ATOM 2655 C CA . GLU A 1 327 ? -27.258 -3.708 22.233 1.00 90.06 327 GLU A CA 1
ATOM 2656 C C . GLU A 1 327 ? -28.065 -5.012 22.135 1.00 90.06 327 GLU A C 1
ATOM 2658 O O . GLU A 1 327 ? -28.099 -5.627 21.067 1.00 90.06 327 GLU A O 1
ATOM 2663 N N . LYS A 1 328 ? -28.753 -5.407 23.216 1.00 88.75 328 LYS A N 1
ATOM 2664 C CA . LYS A 1 328 ? -29.385 -6.727 23.364 1.00 88.75 328 LYS A CA 1
ATOM 2665 C C . LYS A 1 328 ? -30.346 -7.130 22.242 1.00 88.75 328 LYS A C 1
ATOM 2667 O O . LYS A 1 328 ? -30.381 -8.301 21.883 1.00 88.75 328 LYS A O 1
ATOM 2672 N N . ASP A 1 329 ? -31.059 -6.173 21.652 1.00 87.94 329 ASP A N 1
ATOM 2673 C CA . ASP A 1 329 ? -32.084 -6.432 20.630 1.00 87.94 329 ASP A CA 1
ATOM 2674 C C . ASP A 1 329 ? -31.632 -6.049 19.209 1.00 87.94 329 ASP A C 1
ATOM 2676 O O . ASP A 1 329 ? -32.409 -6.132 18.259 1.00 87.94 329 ASP A O 1
ATOM 2680 N N . GLN A 1 330 ? -30.376 -5.622 19.035 1.00 88.31 330 GLN A N 1
ATOM 2681 C CA . GLN A 1 330 ? -29.893 -5.094 17.754 1.00 88.31 330 GLN A CA 1
ATOM 2682 C C . GLN A 1 330 ? -29.391 -6.177 16.789 1.00 88.31 330 GLN A C 1
ATOM 2684 O O . GLN A 1 330 ? -29.368 -5.974 15.577 1.00 88.31 330 GLN A O 1
ATOM 2689 N N . LEU A 1 331 ? -29.001 -7.343 17.308 1.00 85.88 331 LEU A N 1
ATOM 2690 C CA . LEU A 1 331 ? -28.477 -8.446 16.506 1.00 85.88 331 LEU A CA 1
ATOM 2691 C C . LEU A 1 331 ? -29.530 -9.538 16.376 1.00 85.88 331 LEU A C 1
ATOM 2693 O O . LEU A 1 331 ? -29.999 -10.075 17.377 1.00 85.88 331 LEU A O 1
ATOM 2697 N N . LYS A 1 332 ? -29.869 -9.924 15.143 1.00 83.75 332 LYS A N 1
ATOM 2698 C CA . LYS A 1 332 ? -30.864 -10.986 14.882 1.00 83.75 332 LYS A CA 1
ATOM 2699 C C . LYS A 1 332 ? -30.466 -12.373 15.409 1.00 83.75 332 LYS A C 1
ATOM 2701 O O . LYS A 1 332 ? -31.335 -13.110 15.869 1.00 83.75 332 LYS A O 1
ATOM 2706 N N . ASN A 1 333 ? -29.187 -12.742 15.324 1.00 84.06 333 ASN A N 1
ATOM 2707 C CA . ASN A 1 333 ? -28.703 -14.083 15.666 1.00 84.06 333 ASN A CA 1
ATOM 2708 C C . ASN A 1 333 ? -28.374 -14.188 17.167 1.00 84.06 333 ASN A C 1
ATOM 2710 O O . ASN A 1 333 ? -27.637 -13.363 17.698 1.00 84.06 333 ASN A O 1
ATOM 2714 N N . GLU A 1 334 ? -28.897 -15.217 17.837 1.00 86.50 334 GLU A N 1
ATOM 2715 C CA . GLU A 1 334 ? -28.694 -15.453 19.274 1.00 86.50 334 GLU A CA 1
ATOM 2716 C C . GLU A 1 334 ? -27.233 -15.725 19.648 1.00 86.50 334 GLU A C 1
ATOM 2718 O O . GLU A 1 334 ? -26.724 -15.108 20.577 1.00 86.50 334 GLU A O 1
ATOM 2723 N N . LYS A 1 335 ? -26.518 -16.548 18.871 1.00 84.50 335 LYS A N 1
ATOM 2724 C CA . LYS A 1 335 ? -25.092 -16.819 19.112 1.00 84.50 335 LYS A CA 1
ATOM 2725 C C . LYS A 1 335 ? -24.250 -15.550 18.985 1.00 84.50 335 LYS A C 1
ATOM 2727 O O . LYS A 1 335 ? -23.325 -15.347 19.765 1.00 84.50 335 LYS A O 1
ATOM 2732 N N . ASP A 1 336 ? -24.580 -14.692 18.017 1.00 84.25 336 ASP A N 1
ATOM 2733 C CA . ASP A 1 336 ? -23.883 -13.415 17.830 1.00 84.25 336 ASP A CA 1
ATOM 2734 C C . ASP A 1 336 ? -24.145 -12.455 19.004 1.00 84.25 336 ASP A C 1
ATOM 2736 O O . ASP A 1 336 ? -23.224 -11.758 19.437 1.00 84.25 336 ASP A O 1
ATOM 2740 N N . ARG A 1 337 ? -25.370 -12.457 19.558 1.00 88.50 337 ARG A N 1
ATOM 2741 C CA . ARG A 1 337 ? -25.708 -11.721 20.789 1.00 88.50 337 ARG A CA 1
ATOM 2742 C C . ARG A 1 337 ? -24.896 -12.215 21.978 1.00 88.50 337 ARG A C 1
ATOM 2744 O O . ARG A 1 337 ? -24.282 -11.397 22.657 1.00 88.50 337 ARG A O 1
ATOM 2751 N N . ASP A 1 338 ? -24.858 -13.524 22.204 1.00 88.88 338 ASP A N 1
ATOM 2752 C CA . ASP A 1 338 ? -24.132 -14.120 23.329 1.00 88.88 338 ASP A CA 1
ATOM 2753 C C . ASP A 1 338 ? -22.634 -13.815 23.259 1.00 88.88 338 ASP A C 1
ATOM 2755 O O . ASP A 1 338 ? -22.014 -13.419 24.251 1.00 88.88 338 ASP A O 1
ATOM 2759 N N . GLU A 1 339 ? -22.043 -13.946 22.070 1.00 86.44 339 GLU A N 1
ATOM 2760 C CA . GLU A 1 339 ? -20.625 -13.673 21.882 1.00 86.44 339 GLU A CA 1
ATOM 2761 C C . GLU A 1 339 ? -20.305 -12.187 22.067 1.00 86.44 339 GLU A C 1
ATOM 2763 O O . GLU A 1 339 ? -19.338 -11.849 22.755 1.00 86.44 339 GLU A O 1
ATOM 2768 N N . ARG A 1 340 ? -21.134 -11.287 21.526 1.00 89.25 340 ARG A N 1
ATOM 2769 C CA . ARG A 1 340 ? -20.978 -9.846 21.746 1.00 89.25 340 ARG A CA 1
ATOM 2770 C C . ARG A 1 340 ? -21.111 -9.467 23.206 1.00 89.25 340 ARG A C 1
ATOM 2772 O O . ARG A 1 340 ? -20.271 -8.721 23.705 1.00 89.25 340 ARG A O 1
ATOM 2779 N N . LYS A 1 341 ? -22.129 -9.990 23.886 1.00 93.31 341 LYS A N 1
ATOM 2780 C CA . LYS A 1 341 ? -22.345 -9.754 25.311 1.00 93.31 341 LYS A CA 1
ATOM 2781 C C . LYS A 1 341 ? -21.110 -10.153 26.112 1.00 93.31 341 LYS A C 1
ATOM 2783 O O . LYS A 1 341 ? -20.620 -9.350 26.895 1.00 93.31 341 LYS A O 1
ATOM 2788 N N . ARG A 1 342 ? -20.530 -11.327 25.834 1.00 91.56 342 ARG A N 1
ATOM 2789 C CA . ARG A 1 342 ? -19.282 -11.779 26.468 1.00 91.56 342 ARG A CA 1
ATOM 2790 C C . ARG A 1 342 ? -18.131 -10.782 26.282 1.00 91.56 342 ARG A C 1
ATOM 2792 O O . ARG A 1 342 ? -17.429 -10.487 27.244 1.00 91.56 342 ARG A O 1
ATOM 2799 N N . PHE A 1 343 ? -17.918 -10.269 25.067 1.00 90.12 343 PHE A N 1
ATOM 2800 C CA . PHE A 1 343 ? -16.864 -9.276 24.809 1.00 90.12 343 PHE A CA 1
ATOM 2801 C C . PHE A 1 343 ? -17.141 -7.926 25.482 1.00 90.12 343 PHE A C 1
ATOM 2803 O O . PHE A 1 343 ? -16.204 -7.259 25.922 1.00 90.12 343 PHE A O 1
ATOM 2810 N N . LEU A 1 344 ? -18.409 -7.518 25.560 1.00 92.94 344 LEU A N 1
ATOM 2811 C CA . LEU A 1 344 ? -18.813 -6.285 26.227 1.00 92.94 344 LEU A CA 1
ATOM 2812 C C . LEU A 1 344 ? -18.644 -6.397 27.750 1.00 92.94 344 LEU A C 1
ATOM 2814 O O . LEU A 1 344 ? -18.120 -5.475 28.369 1.00 92.94 344 LEU A O 1
ATOM 2818 N N . ASP A 1 345 ? -19.000 -7.538 28.338 1.00 94.62 345 ASP A N 1
ATOM 2819 C CA . ASP A 1 345 ? -18.810 -7.828 29.762 1.00 94.62 345 ASP A CA 1
ATOM 2820 C C . ASP A 1 345 ? -17.319 -7.863 30.139 1.00 94.62 345 ASP A C 1
ATOM 2822 O O . ASP A 1 345 ? -16.924 -7.203 31.100 1.00 94.62 345 ASP A O 1
ATOM 2826 N N . ASP A 1 346 ? -16.472 -8.523 29.336 1.00 92.56 346 ASP A N 1
ATOM 2827 C CA . ASP A 1 346 ? -15.006 -8.511 29.501 1.00 92.56 346 ASP A CA 1
ATOM 2828 C C . ASP A 1 346 ? -14.432 -7.084 29.423 1.00 92.56 346 ASP A C 1
ATOM 2830 O O . ASP A 1 346 ? -13.609 -6.681 30.248 1.00 92.56 346 ASP A O 1
ATOM 2834 N N . PHE A 1 347 ? -14.893 -6.275 28.464 1.00 95.06 347 PHE A N 1
ATOM 2835 C CA . PHE A 1 347 ? -14.497 -4.869 28.370 1.00 95.06 347 PHE A CA 1
ATOM 2836 C C . PHE A 1 347 ? -14.897 -4.075 29.623 1.00 95.06 347 PHE A C 1
ATOM 2838 O O . PHE A 1 347 ? -14.079 -3.337 30.176 1.00 95.06 347 PHE A O 1
ATOM 2845 N N . ARG A 1 348 ? -16.132 -4.239 30.104 1.00 96.69 348 ARG A N 1
ATOM 2846 C CA . ARG A 1 348 ? -16.632 -3.557 31.308 1.00 96.69 348 ARG A CA 1
ATOM 2847 C C . ARG A 1 348 ? -15.853 -3.958 32.552 1.00 96.69 348 ARG A C 1
ATOM 2849 O O . ARG A 1 348 ? -15.548 -3.100 33.376 1.00 96.69 348 ARG A O 1
ATOM 2856 N N . GLU A 1 349 ? -15.532 -5.240 32.699 1.00 96.38 349 GLU A N 1
ATOM 2857 C CA . GLU A 1 349 ? -14.709 -5.736 33.803 1.00 96.38 349 GLU A CA 1
ATOM 2858 C C . GLU A 1 349 ? -13.315 -5.102 33.780 1.00 96.38 349 GLU A C 1
ATOM 2860 O O . GLU A 1 349 ? -12.837 -4.625 34.812 1.00 96.38 349 GLU A O 1
ATOM 2865 N N . LYS A 1 350 ? -12.698 -4.998 32.597 1.00 95.75 350 LYS A N 1
ATOM 2866 C CA . LYS A 1 350 ? -11.416 -4.302 32.429 1.00 95.75 350 LYS A CA 1
ATOM 2867 C C . LYS A 1 350 ? -11.505 -2.845 32.858 1.00 95.75 350 LYS A C 1
ATOM 2869 O O . LYS A 1 350 ? -10.660 -2.423 33.633 1.00 95.75 350 LYS A O 1
ATOM 2874 N N . ILE A 1 351 ? -12.538 -2.109 32.439 1.00 96.81 351 ILE A N 1
ATOM 2875 C CA . ILE A 1 351 ? -12.735 -0.708 32.847 1.00 96.81 351 ILE A CA 1
ATOM 2876 C C . ILE A 1 351 ? -12.875 -0.575 34.370 1.00 96.81 351 ILE A C 1
ATOM 2878 O O . ILE A 1 351 ? -12.225 0.283 34.960 1.00 96.81 351 ILE A O 1
ATOM 2882 N N . LYS A 1 352 ? -13.660 -1.443 35.023 1.00 96.44 352 LYS A N 1
ATOM 2883 C CA . LYS A 1 352 ? -13.853 -1.417 36.488 1.00 96.44 352 LYS A CA 1
ATOM 2884 C C . LYS A 1 352 ? -12.562 -1.664 37.266 1.00 96.44 352 LYS A C 1
ATOM 2886 O O . LYS A 1 352 ? -12.349 -1.057 38.308 1.00 96.44 352 LYS A O 1
ATOM 2891 N N . ASN A 1 353 ? -11.724 -2.570 36.771 1.00 95.06 353 ASN A N 1
ATOM 2892 C CA . ASN A 1 353 ? -10.501 -2.996 37.452 1.00 95.06 353 ASN A CA 1
ATOM 2893 C C . ASN A 1 353 ? -9.266 -2.181 37.037 1.00 95.06 353 ASN A C 1
ATOM 2895 O O . ASN A 1 353 ? -8.165 -2.412 37.544 1.00 95.06 353 ASN A O 1
ATOM 2899 N N . TYR A 1 354 ? -9.416 -1.253 36.093 1.00 95.31 354 TYR A N 1
ATOM 2900 C CA . TYR A 1 354 ? -8.306 -0.498 35.545 1.00 95.31 354 TYR A CA 1
ATOM 2901 C C . TYR A 1 354 ? -7.876 0.638 36.475 1.00 95.31 354 TYR A C 1
ATOM 2903 O O . TYR A 1 354 ? -8.669 1.491 36.857 1.00 95.31 354 TYR A O 1
ATOM 2911 N N . ASN A 1 355 ? -6.584 0.678 36.803 1.00 88.88 355 ASN A N 1
ATOM 2912 C CA . ASN A 1 355 ? -6.019 1.637 37.755 1.00 88.88 355 ASN A CA 1
ATOM 2913 C C . ASN A 1 355 ? -5.094 2.688 37.109 1.00 88.88 355 ASN A C 1
ATOM 2915 O O . ASN A 1 355 ? -4.448 3.448 37.827 1.00 88.88 355 ASN A O 1
ATOM 2919 N N . GLY A 1 356 ? -4.986 2.719 35.774 1.00 82.75 356 GLY A N 1
ATOM 2920 C CA . GLY A 1 356 ? -4.173 3.716 35.068 1.00 82.75 356 GLY A CA 1
ATOM 2921 C C . GLY A 1 356 ? -2.659 3.527 35.174 1.00 82.75 356 GLY A C 1
ATOM 2922 O O . GLY A 1 356 ? -1.937 4.510 35.045 1.00 82.75 356 GLY A O 1
ATOM 2923 N N . THR A 1 357 ? -2.172 2.313 35.468 1.00 75.62 357 THR A N 1
ATOM 2924 C CA . THR A 1 357 ? -0.724 2.056 35.650 1.00 75.62 357 THR A CA 1
ATOM 2925 C C . THR A 1 357 ? -0.132 0.986 34.736 1.00 75.62 357 THR A C 1
ATOM 2927 O O . THR A 1 357 ? 1.088 0.858 34.659 1.00 75.62 357 THR A O 1
ATOM 2930 N N . LYS A 1 358 ? -0.960 0.186 34.056 1.00 85.44 358 LYS A N 1
ATOM 2931 C CA . LYS A 1 358 ? -0.500 -0.928 33.217 1.00 85.44 358 LYS A CA 1
ATOM 2932 C C . LYS A 1 358 ? -1.255 -0.951 31.908 1.00 85.44 358 LYS A C 1
ATOM 2934 O O . LYS A 1 358 ? -2.467 -0.800 31.911 1.00 85.44 358 LYS A O 1
ATOM 2939 N N . VAL A 1 359 ? -0.552 -1.240 30.822 1.00 88.69 359 VAL A N 1
ATOM 2940 C CA . VAL A 1 359 ? -1.183 -1.509 29.530 1.00 88.69 359 VAL A CA 1
ATOM 2941 C C . VAL A 1 359 ? -2.109 -2.719 29.656 1.00 88.69 359 VAL A C 1
ATOM 2943 O O . VAL A 1 359 ? -1.680 -3.801 30.066 1.00 88.69 359 VAL A O 1
ATOM 2946 N N . VAL A 1 360 ? -3.375 -2.550 29.278 1.00 88.25 360 VAL A N 1
ATOM 2947 C CA . VAL A 1 360 ? -4.356 -3.638 29.207 1.00 88.25 360 VAL A CA 1
ATOM 2948 C C . VAL A 1 360 ? -4.660 -3.928 27.746 1.00 88.25 360 VAL A C 1
ATOM 2950 O O . VAL A 1 360 ? -5.218 -3.103 27.026 1.00 88.25 360 VAL A O 1
ATOM 2953 N N . LYS A 1 361 ? -4.309 -5.136 27.295 1.00 83.62 361 LYS A N 1
ATOM 2954 C CA . LYS A 1 361 ? -4.619 -5.575 25.933 1.00 83.62 361 LYS A CA 1
ATOM 2955 C C . LYS A 1 361 ? -6.116 -5.851 25.799 1.00 83.62 361 LYS A C 1
ATOM 2957 O O . LYS A 1 361 ? -6.681 -6.691 26.505 1.00 83.62 361 LYS A O 1
ATOM 2962 N N . VAL A 1 362 ? -6.743 -5.179 24.842 1.00 78.50 362 VAL A N 1
ATOM 2963 C CA . VAL A 1 362 ? -8.126 -5.441 24.431 1.00 78.50 362 VAL A CA 1
ATOM 2964 C C . VAL A 1 362 ? -8.091 -6.215 23.113 1.00 78.50 362 VAL A C 1
ATOM 2966 O O . VAL A 1 362 ? -7.395 -5.797 22.184 1.00 78.50 362 VAL A O 1
ATOM 2969 N N . PRO A 1 363 ? -8.779 -7.364 23.018 1.00 76.75 363 PRO A N 1
ATOM 2970 C CA . PRO A 1 363 ? -8.690 -8.219 21.844 1.00 76.75 363 PRO A CA 1
ATOM 2971 C C . PRO A 1 363 ? -9.296 -7.552 20.597 1.00 76.75 363 PRO A C 1
ATOM 2973 O O . PRO A 1 363 ? -10.280 -6.820 20.688 1.00 76.75 363 PRO A O 1
ATOM 2976 N N . PHE A 1 364 ? -8.723 -7.846 19.425 1.00 75.69 364 PHE A N 1
ATOM 2977 C CA . PHE A 1 364 ? -9.247 -7.443 18.116 1.00 75.69 364 PHE A CA 1
ATOM 2978 C C . PHE A 1 364 ? -9.916 -8.642 17.427 1.00 75.69 364 PHE A C 1
ATOM 2980 O O . PHE A 1 364 ? -9.250 -9.554 16.928 1.00 75.69 364 PHE A O 1
ATOM 2987 N N . TYR A 1 365 ? -11.245 -8.633 17.418 1.00 74.25 365 TYR A N 1
ATOM 2988 C CA . TYR A 1 365 ? -12.114 -9.593 16.735 1.00 74.25 365 TYR A CA 1
ATOM 2989 C C . TYR A 1 365 ? -13.128 -8.842 15.872 1.00 74.25 365 TYR A C 1
ATOM 2991 O O . TYR A 1 365 ? -14.105 -8.287 16.390 1.00 74.25 365 TYR A O 1
ATOM 2999 N N . SER A 1 366 ? -12.867 -8.817 14.563 1.00 73.50 366 SER A N 1
ATOM 3000 C CA . SER A 1 366 ? -13.794 -8.335 13.537 1.00 73.50 366 SER A CA 1
ATOM 3001 C C . SER A 1 366 ? -14.728 -9.455 13.074 1.00 73.50 366 SER A C 1
ATOM 3003 O O . SER A 1 366 ? -14.409 -10.641 13.202 1.00 73.50 366 SER A O 1
ATOM 3005 N N . VAL A 1 367 ? -15.870 -9.090 12.484 1.00 71.19 367 VAL A N 1
ATOM 3006 C CA . VAL A 1 367 ? -16.789 -10.058 11.856 1.00 71.19 367 VAL A CA 1
ATOM 3007 C C . VAL A 1 367 ? -16.081 -10.844 10.753 1.00 71.19 367 VAL A C 1
ATOM 3009 O O . VAL A 1 367 ? -16.237 -12.058 10.657 1.00 71.19 367 VAL A O 1
ATOM 3012 N N . THR A 1 368 ? -15.249 -10.170 9.956 1.00 69.50 368 THR A N 1
ATOM 3013 C CA . THR A 1 368 ? -14.455 -10.792 8.887 1.00 69.50 368 THR A CA 1
ATOM 3014 C C . THR A 1 368 ? -13.487 -11.842 9.423 1.00 69.50 368 THR A C 1
ATOM 3016 O O . THR A 1 368 ? -13.392 -12.925 8.850 1.00 69.50 368 THR A O 1
ATOM 3019 N N . ARG A 1 369 ? -12.807 -11.569 10.544 1.00 72.75 369 ARG A N 1
ATOM 3020 C CA . ARG A 1 369 ? -11.914 -12.548 11.174 1.00 72.75 369 ARG A CA 1
ATOM 3021 C C . ARG A 1 369 ? -12.679 -13.802 11.601 1.00 72.75 369 ARG A C 1
ATOM 3023 O O . ARG A 1 369 ? -12.267 -14.902 11.252 1.00 72.75 369 ARG A O 1
ATOM 3030 N N . VAL A 1 370 ? -13.810 -13.643 12.290 1.00 69.81 370 VAL A N 1
ATOM 3031 C CA . VAL A 1 370 ? -14.630 -14.782 12.744 1.00 69.81 370 VAL A CA 1
ATOM 3032 C C . VAL A 1 370 ? -15.220 -15.557 11.563 1.00 69.81 370 VAL A C 1
ATOM 3034 O O . VAL A 1 370 ? -15.254 -16.784 11.590 1.00 69.81 370 VAL A O 1
ATOM 3037 N N . LEU A 1 371 ? -15.633 -14.869 10.494 1.00 67.00 371 LEU A N 1
ATOM 3038 C CA . LEU A 1 371 ? -16.065 -15.505 9.246 1.00 67.00 371 LEU A CA 1
ATOM 3039 C C . LEU A 1 371 ? -14.964 -16.377 8.631 1.00 67.00 371 LEU A C 1
ATOM 3041 O O . LEU A 1 371 ? -15.251 -17.486 8.184 1.00 67.00 371 LEU A O 1
ATOM 3045 N N . ASN A 1 372 ? -13.720 -15.895 8.615 1.00 67.50 372 ASN A N 1
ATOM 3046 C CA . ASN A 1 372 ? -12.584 -16.657 8.100 1.00 67.50 372 ASN A CA 1
ATOM 3047 C C . ASN A 1 372 ? -12.286 -17.878 8.982 1.00 67.50 372 ASN A C 1
ATOM 3049 O O . ASN A 1 372 ? -12.213 -18.987 8.462 1.00 67.50 372 ASN A O 1
ATOM 3053 N N . GLU A 1 373 ? -12.240 -17.707 10.307 1.00 74.88 373 GLU A N 1
ATOM 3054 C CA . GLU A 1 373 ? -12.025 -18.812 11.255 1.00 74.88 373 GLU A CA 1
ATOM 3055 C C . GLU A 1 373 ? -13.138 -19.878 11.168 1.00 74.88 373 GLU A C 1
ATOM 3057 O O . GLU A 1 373 ? -12.871 -21.074 11.286 1.00 74.88 373 GLU A O 1
ATOM 3062 N N . LYS A 1 374 ? -14.395 -19.469 10.935 1.00 71.38 374 LYS A N 1
ATOM 3063 C CA . LYS A 1 374 ? -15.522 -20.388 10.696 1.00 71.38 374 LYS A CA 1
ATOM 3064 C C . LYS A 1 374 ? -15.379 -21.139 9.375 1.00 71.38 374 LYS A C 1
ATOM 3066 O O . LYS A 1 374 ? -15.547 -22.357 9.360 1.00 71.38 374 LYS A O 1
ATOM 3071 N N . ARG A 1 375 ? -15.013 -20.447 8.289 1.00 70.75 375 ARG A N 1
ATOM 3072 C CA . ARG A 1 375 ? -14.765 -21.068 6.974 1.00 70.75 375 ARG A CA 1
ATOM 3073 C C . ARG A 1 375 ? -13.659 -22.116 7.039 1.00 70.75 375 ARG A C 1
ATOM 3075 O O . ARG A 1 375 ? -13.840 -23.203 6.503 1.00 70.75 375 ARG A O 1
ATOM 3082 N N . GLU A 1 376 ? -12.561 -21.821 7.727 1.00 75.75 376 GLU A N 1
ATOM 3083 C CA . GLU A 1 376 ? -11.453 -22.765 7.933 1.00 75.75 376 GLU A CA 1
ATOM 3084 C C . GLU A 1 376 ? -11.883 -24.014 8.718 1.00 75.75 376 GLU A C 1
ATOM 3086 O O . GLU A 1 376 ? -11.395 -25.111 8.458 1.00 75.75 376 GLU A O 1
ATOM 3091 N N . LYS A 1 377 ? -12.838 -23.866 9.644 1.00 81.50 377 LYS A N 1
ATOM 3092 C CA . LYS A 1 377 ? -13.408 -24.964 10.444 1.00 81.50 377 LYS A CA 1
ATOM 3093 C C . LYS A 1 377 ? -14.586 -25.680 9.772 1.00 81.50 377 LYS A C 1
ATOM 3095 O O . LYS A 1 377 ? -15.142 -26.601 10.366 1.00 81.50 377 LYS A O 1
ATOM 3100 N N . GLY A 1 378 ? -14.986 -25.264 8.569 1.00 76.88 378 GLY A N 1
ATOM 3101 C CA . GLY A 1 378 ? -16.155 -25.803 7.870 1.00 76.88 378 GLY A CA 1
ATOM 3102 C C . GLY A 1 378 ? -17.508 -25.426 8.494 1.00 76.88 378 GLY A C 1
ATOM 3103 O O . GLY A 1 378 ? -18.512 -26.059 8.179 1.00 76.88 378 GLY A O 1
ATOM 3104 N N . ASP A 1 379 ? -17.563 -24.414 9.369 1.00 75.69 379 ASP A N 1
ATOM 3105 C CA . ASP A 1 379 ? -18.814 -23.902 9.943 1.00 75.69 379 ASP A CA 1
ATOM 3106 C C . ASP A 1 379 ? -19.532 -23.001 8.925 1.00 75.69 379 ASP A C 1
ATOM 3108 O O . ASP A 1 379 ? -19.033 -21.945 8.528 1.00 75.69 379 ASP A O 1
ATOM 3112 N N . THR A 1 380 ? -20.725 -23.424 8.505 1.00 71.12 380 THR A N 1
ATOM 3113 C CA . THR A 1 380 ? -21.562 -22.724 7.521 1.00 71.12 380 THR A CA 1
ATOM 3114 C C . THR A 1 380 ? -22.632 -21.836 8.161 1.00 71.12 380 THR A C 1
ATOM 3116 O O . THR A 1 380 ? -23.549 -21.396 7.467 1.00 71.12 380 THR A O 1
ATOM 3119 N N . THR A 1 381 ? -22.568 -21.586 9.475 1.00 70.38 381 THR A N 1
ATOM 3120 C CA . THR A 1 381 ? -23.534 -20.726 10.173 1.00 70.38 381 THR A CA 1
ATOM 3121 C C . THR A 1 381 ? -23.518 -19.316 9.564 1.00 70.38 381 THR A C 1
ATOM 3123 O O . THR A 1 381 ? -22.472 -18.659 9.590 1.00 70.38 381 THR A O 1
ATOM 3126 N N . PRO A 1 382 ? -24.655 -18.802 9.057 1.00 63.22 382 PRO A N 1
ATOM 3127 C CA . PRO A 1 382 ? -24.711 -17.460 8.491 1.00 63.22 382 PRO A CA 1
ATOM 3128 C C . PRO A 1 382 ? -24.423 -16.402 9.561 1.00 63.22 382 PRO A C 1
ATOM 3130 O O . PRO A 1 382 ? -25.125 -16.342 10.574 1.00 63.22 382 PRO A O 1
ATOM 3133 N N . ILE A 1 383 ? -23.427 -15.544 9.320 1.00 64.38 383 ILE A N 1
ATOM 3134 C CA . ILE A 1 383 ? -23.265 -14.291 10.065 1.00 64.38 383 ILE A CA 1
ATOM 3135 C C . ILE A 1 383 ? -23.927 -13.191 9.250 1.00 64.38 383 ILE A C 1
ATOM 3137 O O . ILE A 1 383 ? -23.526 -12.891 8.123 1.00 64.38 383 ILE A O 1
ATOM 3141 N N . TRP A 1 384 ? -24.954 -12.590 9.832 1.00 64.88 384 TRP A N 1
ATOM 3142 C CA . TRP A 1 384 ? -25.663 -11.479 9.222 1.00 64.88 384 TRP A CA 1
ATOM 3143 C C . TRP A 1 384 ? -24.913 -10.195 9.563 1.00 64.88 384 TRP A C 1
ATOM 3145 O O . TRP A 1 384 ? -24.830 -9.829 10.735 1.00 64.88 384 TRP A O 1
ATOM 3155 N N . ARG A 1 385 ? -24.362 -9.512 8.554 1.00 66.75 385 ARG A N 1
ATOM 3156 C CA . ARG A 1 385 ? -23.823 -8.158 8.734 1.00 66.75 385 ARG A CA 1
ATOM 3157 C C . ARG A 1 385 ? -24.999 -7.210 8.968 1.00 66.75 385 ARG A C 1
ATOM 3159 O O . ARG A 1 385 ? -25.858 -7.070 8.104 1.00 66.75 385 ARG A O 1
ATOM 3166 N N . GLN A 1 386 ? -25.077 -6.641 10.161 1.00 75.69 386 GLN A N 1
ATOM 3167 C CA . GLN A 1 386 ? -26.113 -5.696 10.593 1.00 75.69 386 GLN A CA 1
ATOM 3168 C C . GLN A 1 386 ? -25.392 -4.619 11.389 1.00 75.69 386 GLN A C 1
ATOM 3170 O O . GLN A 1 386 ? -24.476 -4.960 12.123 1.00 75.69 386 GLN A O 1
ATOM 3175 N N . ASN A 1 387 ? -25.772 -3.355 11.246 1.00 84.12 387 ASN A N 1
ATOM 3176 C CA . ASN A 1 387 ? -25.145 -2.269 11.993 1.00 84.12 387 ASN A CA 1
ATOM 3177 C C . ASN A 1 387 ? -25.716 -2.182 13.413 1.00 84.12 387 ASN A C 1
ATOM 3179 O O . ASN A 1 387 ? -26.919 -2.340 13.611 1.00 84.12 387 ASN A O 1
ATOM 3183 N N . ILE A 1 388 ? -24.846 -1.904 14.385 1.00 86.81 388 ILE A N 1
ATOM 3184 C CA . ILE A 1 388 ? -25.246 -1.476 15.727 1.00 86.81 388 ILE A CA 1
ATOM 3185 C C . ILE A 1 388 ? -25.421 0.046 15.721 1.00 86.81 388 ILE A C 1
ATOM 3187 O O . ILE A 1 388 ? -24.519 0.793 15.335 1.00 86.81 388 ILE A O 1
ATOM 3191 N N . ASP A 1 389 ? -26.577 0.503 16.185 1.00 90.75 389 ASP A N 1
ATOM 3192 C CA . ASP A 1 389 ? -26.864 1.885 16.533 1.00 90.75 389 ASP A CA 1
ATOM 3193 C C . ASP A 1 389 ? -26.189 2.240 17.867 1.00 90.75 389 ASP A C 1
ATOM 3195 O O . ASP A 1 389 ? -26.608 1.825 18.958 1.00 90.75 389 ASP A O 1
ATOM 3199 N N . TYR A 1 390 ? -25.123 3.029 17.769 1.00 92.38 390 TYR A N 1
ATOM 3200 C CA . TYR A 1 390 ? -24.411 3.600 18.909 1.00 92.38 390 TYR A CA 1
ATOM 3201 C C . TYR A 1 390 ? -24.848 5.022 19.253 1.00 92.38 390 TYR A C 1
ATOM 3203 O O . TYR A 1 390 ? -24.200 5.651 20.085 1.00 92.38 390 TYR A O 1
ATOM 3211 N N . SER A 1 391 ? -25.914 5.557 18.660 1.00 91.94 391 SER A N 1
ATOM 3212 C CA . SER A 1 391 ? -26.364 6.910 18.976 1.00 91.94 391 SER A CA 1
ATOM 3213 C C . SER A 1 391 ? -26.687 7.062 20.466 1.00 91.94 391 SER A C 1
ATOM 3215 O O . SER A 1 391 ? -27.284 6.192 21.108 1.00 91.94 391 SER A O 1
ATOM 3217 N N . ILE A 1 392 ? -26.258 8.184 21.044 1.00 89.38 392 ILE A N 1
ATOM 3218 C CA . ILE A 1 392 ? -26.687 8.590 22.380 1.00 89.38 392 ILE A CA 1
ATOM 3219 C C . ILE A 1 392 ? -28.002 9.343 22.202 1.00 89.38 392 ILE A C 1
ATOM 3221 O O . ILE A 1 392 ? -28.021 10.487 21.745 1.00 89.38 392 ILE A O 1
ATOM 3225 N N . LYS A 1 393 ? -29.115 8.689 22.540 1.00 79.31 393 LYS A N 1
ATOM 3226 C CA . LYS A 1 393 ? -30.427 9.340 22.581 1.00 79.31 393 LYS A CA 1
ATOM 3227 C C . LYS A 1 393 ? -30.447 10.287 23.779 1.00 79.31 393 LYS A C 1
ATOM 3229 O O . LYS A 1 393 ? -30.021 9.898 24.867 1.00 79.31 393 LYS A O 1
ATOM 3234 N N . ALA A 1 394 ? -30.905 11.522 23.577 1.00 62.47 394 ALA A N 1
ATOM 3235 C CA . ALA A 1 394 ? -31.175 12.419 24.694 1.00 62.47 394 ALA A CA 1
ATOM 3236 C C . ALA A 1 394 ? -32.158 11.712 25.635 1.00 62.47 394 ALA A C 1
ATOM 3238 O O . ALA A 1 394 ? -33.148 11.143 25.164 1.00 62.47 394 ALA A O 1
ATOM 3239 N N . SER A 1 395 ? -31.862 11.695 26.937 1.00 46.78 395 SER A N 1
ATOM 3240 C CA . SER A 1 395 ? -32.876 11.303 27.911 1.00 46.78 395 SER A CA 1
ATOM 3241 C C . SER A 1 395 ? -34.096 12.199 27.678 1.00 46.78 395 SER A C 1
ATOM 3243 O O . SER A 1 395 ? -33.905 13.401 27.488 1.00 46.78 395 SER A O 1
ATOM 3245 N N . PRO A 1 396 ? -35.320 11.653 27.619 1.00 41.72 396 PRO A N 1
ATOM 3246 C CA . PRO A 1 396 ? -36.494 12.498 27.745 1.00 41.72 396 PRO A CA 1
ATOM 3247 C C . PRO A 1 396 ? -36.407 13.138 29.133 1.00 41.72 396 PRO A C 1
ATOM 3249 O O . PRO A 1 396 ? -36.456 12.420 30.133 1.00 41.72 396 PRO A O 1
ATOM 3252 N N . ASP A 1 397 ? -36.141 14.443 29.160 1.00 37.41 397 ASP A N 1
ATOM 3253 C CA . ASP A 1 397 ? -36.190 15.259 30.376 1.00 37.41 397 ASP A CA 1
ATOM 3254 C C . ASP A 1 397 ? -37.598 15.255 30.990 1.00 37.41 397 ASP A C 1
ATOM 3256 O O . ASP A 1 397 ? -38.590 15.239 30.215 1.00 37.41 397 ASP A O 1
#

Secondary structure (DSSP, 8-state):
--HHHHHHHHHHHHTT--BGGGTEEEETTEEEEEE---TTTT--SS-STTPEEEEE-STTTTHHHHHHH--S--S-GGGT----HHHHHHHHHHHHHH-TT----BSSEEEEEEEEEE-TT--EEEEEEEEETTEEEEEE--TT----TT--S-SS-HHHHTT----GGG--HHHHHHHHHHHHHHHHTSPPPPEEEEBGGGTS-EEEEEETTEEEEEE------------SSTTSSHHHHHHHHHHHHHHHTT--HHHHHH-SS---GGGHHHHHHHHHHHHHHHHHHTTBHHHHHHHHHHHHHTT----HHHHHHHHHHT-GGGTTTT-S-HHHHHHHHHHHHHHHHHHHH--SSS--PPP---HHHHHHHHHHTT--PPP-------B-PPP--

Sequence (397 aa):
MRINHLIKLVSEAADGKENFKEGVIGFNNYGFIFRNFDYISKNSFIIGDGSSKLCSIGAFKDIYRKSLELQGPLKSPKDLLNYNPKHDLYFGGALRTLVPNMKFGGYESLFHVWMFVKTPKSQMFPATFYYGQSGTSIGAWSPDYRVFLFAEERTFPQEFESNMNFTPFNFSAVELEEFIEALELALYKVPISDFEGVYEHDLGRELMGIKSGKPFVKTLEKERKEIETWSYSIKGNDEASNLNSDFIDIMIDQLTPEENKKYPRNIPESMDAILIERAYDQLIAHAYMKKSRLAFMVLGVFLMLHGSKITEGLSQTILKYSDWEYEKDQLKNEKDRDERKRFLDDFREKIKNYNGTKVVKVPFYSVTRVLNEKREKGDTTPIWRQNIDYSIKASPD